Protein AF-0000000081130305 (afdb_homodimer)

Radius of gyration: 33.27 Å; Cα contacts (8 Å, |Δi|>4): 1076; chains: 2; bounding box: 65×127×106 Å

pLDDT: mean 74.19, std 27.84, range [16.09, 98.75]

Structure (mmCIF, N/CA/C/O backbone):
data_AF-0000000081130305-model_v1
#
loop_
_entity.id
_entity.type
_entity.pdbx_description
1 polymer 'Protein xylosyltransferase'
#
loop_
_atom_site.group_PDB
_atom_site.id
_atom_site.type_symbol
_atom_site.label_atom_id
_atom_site.label_alt_id
_atom_site.label_comp_id
_atom_site.label_asym_id
_atom_site.label_entity_id
_atom_site.label_seq_id
_atom_site.pdbx_PDB_ins_code
_atom_site.Cartn_x
_atom_site.Cartn_y
_atom_site.Cartn_z
_atom_site.occupancy
_atom_site.B_iso_or_equiv
_atom_site.auth_seq_id
_atom_site.auth_comp_id
_atom_site.auth_asym_id
_atom_site.auth_atom_id
_atom_site.pdbx_PDB_model_num
ATOM 1 N N . MET A 1 1 ? -4.125 13.141 -53.188 1 19.27 1 MET A N 1
ATOM 2 C CA . MET A 1 1 ? -3.512 14.453 -53 1 19.27 1 MET A CA 1
ATOM 3 C C . MET A 1 1 ? -3.893 15.031 -51.656 1 19.27 1 MET A C 1
ATOM 5 O O . MET A 1 1 ? -4.219 16.219 -51.562 1 19.27 1 MET A O 1
ATOM 9 N N . ARG A 1 2 ? -4.379 14.32 -50.5 1 22.12 2 ARG A N 1
ATOM 10 C CA . ARG A 1 2 ? -5.41 14.57 -49.5 1 22.12 2 ARG A CA 1
ATOM 11 C C . ARG A 1 2 ? -4.941 15.594 -48.469 1 22.12 2 ARG A C 1
ATOM 13 O O . ARG A 1 2 ? -3.814 15.516 -48 1 22.12 2 ARG A O 1
ATOM 20 N N . SER A 1 3 ? -5.66 16.766 -48.125 1 18.08 3 SER A N 1
ATOM 21 C CA . SER A 1 3 ? -5.469 18.094 -47.531 1 18.08 3 SER A CA 1
ATOM 22 C C . SER A 1 3 ? -5.242 18 -46.031 1 18.08 3 SER A C 1
ATOM 24 O O . SER A 1 3 ? -6.031 17.375 -45.312 1 18.08 3 SER A O 1
ATOM 26 N N . LEU A 1 4 ? -4.016 18.297 -45.312 1 19.97 4 LEU A N 1
ATOM 27 C CA . LEU A 1 4 ? -3.225 18.234 -44.094 1 19.97 4 LEU A CA 1
ATOM 28 C C . LEU A 1 4 ? -3.695 19.297 -43.094 1 19.97 4 LEU A C 1
ATOM 30 O O . LEU A 1 4 ? -3.014 20.297 -42.875 1 19.97 4 LEU A O 1
ATOM 34 N N . GLY A 1 5 ? -5.047 19.781 -42.969 1 18.42 5 GLY A N 1
ATOM 35 C CA . GLY A 1 5 ? -5.371 21.078 -42.375 1 18.42 5 GLY A CA 1
ATOM 36 C C . GLY A 1 5 ? -5.137 21.156 -40.906 1 18.42 5 GLY A C 1
ATOM 37 O O . GLY A 1 5 ? -5.66 20.328 -40.125 1 18.42 5 GLY A O 1
ATOM 38 N N . LEU A 1 6 ? -4.094 21.953 -40.281 1 17.97 6 LEU A N 1
ATOM 39 C CA . LEU A 1 6 ? -3.381 22.203 -39.031 1 17.97 6 LEU A CA 1
ATOM 40 C C . LEU A 1 6 ? -4.348 22.625 -37.906 1 17.97 6 LEU A C 1
ATOM 42 O O . LEU A 1 6 ? -4.398 22 -36.844 1 17.97 6 LEU A O 1
ATOM 46 N N . ARG A 1 7 ? -4.195 24.031 -37.219 1 16.5 7 ARG A N 1
ATOM 47 C CA . ARG A 1 7 ? -3.516 24.703 -36.125 1 16.5 7 ARG A CA 1
ATOM 48 C C . ARG A 1 7 ? -4.52 25.203 -35.062 1 16.5 7 ARG A C 1
ATOM 50 O O . ARG A 1 7 ? -4.355 24.969 -33.875 1 16.5 7 ARG A O 1
ATOM 57 N N . LEU A 1 8 ? -5.191 26.516 -35.031 1 17.03 8 LEU A N 1
ATOM 58 C CA . LEU A 1 8 ? -5.133 27.703 -34.219 1 17.03 8 LEU A CA 1
ATOM 59 C C . LEU A 1 8 ? -6.289 27.734 -33.219 1 17.03 8 LEU A C 1
ATOM 61 O O . LEU A 1 8 ? -7.434 27.969 -33.594 1 17.03 8 LEU A O 1
ATOM 65 N N . LEU A 1 9 ? -6.664 26.891 -32.312 1 17.12 9 LEU A N 1
ATOM 66 C CA . LEU A 1 9 ? -7.957 27.094 -31.688 1 17.12 9 LEU A CA 1
ATOM 67 C C . LEU A 1 9 ? -7.898 28.297 -30.734 1 17.12 9 LEU A C 1
ATOM 69 O O . LEU A 1 9 ? -6.953 28.422 -29.953 1 17.12 9 LEU A O 1
ATOM 73 N N . ALA A 1 10 ? -8.703 29.484 -30.672 1 16.31 10 ALA A N 1
ATOM 74 C CA . ALA A 1 10 ? -9.125 30.844 -30.328 1 16.31 10 ALA A CA 1
ATOM 75 C C . ALA A 1 10 ? -9.57 30.922 -28.859 1 16.31 10 ALA A C 1
ATOM 77 O O . ALA A 1 10 ? -9.984 31.969 -28.391 1 16.31 10 ALA A O 1
ATOM 78 N N . VAL A 1 11 ? -9.414 30.047 -27.797 1 17.91 11 VAL A N 1
ATOM 79 C CA . VAL A 1 11 ? -10.453 30.297 -26.797 1 17.91 11 VAL A CA 1
ATOM 80 C C . VAL A 1 11 ? -10.141 31.594 -26.031 1 17.91 11 VAL A C 1
ATOM 82 O O . VAL A 1 11 ? -9.008 31.781 -25.562 1 17.91 11 VAL A O 1
ATOM 85 N N . GLY A 1 12 ? -10.891 32.812 -25.859 1 17.31 12 GLY A N 1
ATOM 86 C CA . GLY A 1 12 ? -11.125 34.188 -25.453 1 17.31 12 GLY A CA 1
ATOM 87 C C . GLY A 1 12 ? -11.203 34.375 -23.953 1 17.31 12 GLY A C 1
ATOM 88 O O . GLY A 1 12 ? -11.961 35.219 -23.453 1 17.31 12 GLY A O 1
ATOM 89 N N . VAL A 1 13 ? -10.93 33.594 -22.906 1 18.08 13 VAL A N 1
ATOM 90 C CA . VAL A 1 13 ? -11.594 33.938 -21.656 1 18.08 13 VAL A CA 1
ATOM 91 C C . VAL A 1 13 ? -11.109 35.281 -21.172 1 18.08 13 VAL A C 1
ATOM 93 O O . VAL A 1 13 ? -9.93 35.625 -21.312 1 18.08 13 VAL A O 1
ATOM 96 N N . VAL A 1 14 ? -11.984 36.25 -20.469 1 17.25 14 VAL A N 1
ATOM 97 C CA . VAL A 1 14 ? -12.344 37.594 -20.016 1 17.25 14 VAL A CA 1
ATOM 98 C C . VAL A 1 14 ? -11.383 38.031 -18.922 1 17.25 14 VAL A C 1
ATOM 100 O O . VAL A 1 14 ? -10.969 37.25 -18.078 1 17.25 14 VAL A O 1
ATOM 103 N N . ALA A 1 15 ? -10.805 39.375 -18.906 1 17.62 15 ALA A N 1
ATOM 104 C CA . ALA A 1 15 ? -9.891 40.406 -18.438 1 17.62 15 ALA A CA 1
ATOM 105 C C . ALA A 1 15 ? -10.336 40.969 -17.094 1 17.62 15 ALA A C 1
ATOM 107 O O . ALA A 1 15 ? -11.266 41.75 -17.031 1 17.62 15 ALA A O 1
ATOM 108 N N . SER A 1 16 ? -10.898 40.25 -16 1 17.48 16 SER A N 1
ATOM 109 C CA . SER A 1 16 ? -11.461 41.062 -14.93 1 17.48 16 SER A CA 1
ATOM 110 C C . SER A 1 16 ? -10.445 42.094 -14.398 1 17.48 16 SER A C 1
ATOM 112 O O . SER A 1 16 ? -9.312 41.719 -14.078 1 17.48 16 SER A O 1
ATOM 114 N N . ILE A 1 17 ? -10.625 43.469 -14.398 1 17.98 17 ILE A N 1
ATOM 115 C CA . ILE A 1 17 ? -10.102 44.812 -14.305 1 17.98 17 ILE A CA 1
ATOM 116 C C . ILE A 1 17 ? -9.938 45.219 -12.836 1 17.98 17 ILE A C 1
ATOM 118 O O . ILE A 1 17 ? -9.914 46.406 -12.5 1 17.98 17 ILE A O 1
ATOM 122 N N . CYS A 1 18 ? -9.797 44.469 -11.719 1 18.3 18 CYS A N 1
ATOM 123 C CA . CYS A 1 18 ? -10.039 45.156 -10.453 1 18.3 18 CYS A CA 1
ATOM 124 C C . CYS A 1 18 ? -9.008 46.25 -10.219 1 18.3 18 CYS A C 1
ATOM 126 O O . CYS A 1 18 ? -7.809 45.969 -10.148 1 18.3 18 CYS A O 1
ATOM 128 N N . HIS A 1 19 ? -9.242 47.562 -10.531 1 17.08 19 HIS A N 1
ATOM 129 C CA . HIS A 1 19 ? -8.516 48.844 -10.562 1 17.08 19 HIS A CA 1
ATOM 130 C C . HIS A 1 19 ? -8.219 49.344 -9.156 1 17.08 19 HIS A C 1
ATOM 132 O O . HIS A 1 19 ? -7.676 50.438 -8.977 1 17.08 19 HIS A O 1
ATOM 138 N N . LEU A 1 20 ? -8.57 48.844 -7.969 1 18.08 20 LEU A N 1
ATOM 139 C CA . LEU A 1 20 ? -8.773 49.875 -6.949 1 18.08 20 LEU A CA 1
ATOM 140 C C . LEU A 1 20 ? -7.449 50.531 -6.59 1 18.08 20 LEU A C 1
ATOM 142 O O . LEU A 1 20 ? -6.543 49.906 -6.066 1 18.08 20 LEU A O 1
ATOM 146 N N . SER A 1 21 ? -6.934 51.625 -7.234 1 16.84 21 SER A N 1
ATOM 147 C CA . SER A 1 21 ? -5.699 52.406 -7.148 1 16.84 21 SER A CA 1
ATOM 148 C C . SER A 1 21 ? -5.652 53.219 -5.875 1 16.84 21 SER A C 1
ATOM 150 O O . SER A 1 21 ? -4.859 54.156 -5.766 1 16.84 21 SER A O 1
ATOM 152 N N . LEU A 1 22 ? -6.531 53.25 -4.859 1 18.73 22 LEU A N 1
ATOM 153 C CA . LEU A 1 22 ? -6.539 54.562 -4.215 1 18.73 22 LEU A CA 1
ATOM 154 C C . LEU A 1 22 ? -5.223 54.812 -3.482 1 18.73 22 LEU A C 1
ATOM 156 O O . LEU A 1 22 ? -4.809 54 -2.646 1 18.73 22 LEU A O 1
ATOM 160 N N . TYR A 1 23 ? -4.289 55.719 -3.92 1 16.88 23 TYR A N 1
ATOM 161 C CA . TYR A 1 23 ? -2.973 56.219 -3.557 1 16.88 23 TYR A CA 1
ATOM 162 C C . TYR A 1 23 ? -3.039 57.031 -2.266 1 16.88 23 TYR A C 1
ATOM 164 O O . TYR A 1 23 ? -3.414 58.219 -2.279 1 16.88 23 TYR A O 1
ATOM 172 N N . PHE A 1 24 ? -3.824 56.656 -1.183 1 18.73 24 PHE A N 1
ATOM 173 C CA . PHE A 1 24 ? -3.846 57.781 -0.249 1 18.73 24 PHE A CA 1
ATOM 174 C C . PHE A 1 24 ? -2.439 58.094 0.247 1 18.73 24 PHE A C 1
ATOM 176 O O . PHE A 1 24 ? -1.671 57.188 0.571 1 18.73 24 PHE A O 1
ATOM 183 N N . SER A 1 25 ? -1.879 59.281 0.039 1 17.95 25 SER A N 1
ATOM 184 C CA . SER A 1 25 ? -0.649 60.031 0.244 1 17.95 25 SER A CA 1
ATOM 185 C C . SER A 1 25 ? -0.399 60.281 1.726 1 17.95 25 SER A C 1
ATOM 187 O O . SER A 1 25 ? -0.712 61.375 2.234 1 17.95 25 SER A O 1
ATOM 189 N N . PHE A 1 26 ? -0.852 59.531 2.734 1 19.42 26 PHE A N 1
ATOM 190 C CA . PHE A 1 26 ? -0.723 60.25 3.996 1 19.42 26 PHE A CA 1
ATOM 191 C C . PHE A 1 26 ? 0.734 60.594 4.27 1 19.42 26 PHE A C 1
ATOM 193 O O . PHE A 1 26 ? 1.642 59.844 3.879 1 19.42 26 PHE A O 1
ATOM 200 N N . ALA A 1 27 ? 0.991 61.875 4.75 1 20.22 27 ALA A N 1
ATOM 201 C CA . ALA A 1 27 ? 2.045 62.812 5.078 1 20.22 27 ALA A CA 1
ATOM 202 C C . ALA A 1 27 ? 2.99 62.25 6.137 1 20.22 27 ALA A C 1
ATOM 204 O O . ALA A 1 27 ? 2.58 61.469 6.977 1 20.22 27 ALA A O 1
ATOM 205 N N . SER A 1 28 ? 4.352 62.469 6.012 1 18.7 28 SER A N 1
ATOM 206 C CA . SER A 1 28 ? 5.711 62.094 6.383 1 18.7 28 SER A CA 1
ATOM 207 C C . SER A 1 28 ? 6.027 62.5 7.82 1 18.7 28 SER A C 1
ATOM 209 O O . SER A 1 28 ? 7.168 62.375 8.266 1 18.7 28 SER A O 1
ATOM 211 N N . GLY A 1 29 ? 5.047 62.812 8.766 1 21.17 29 GLY A N 1
ATOM 212 C CA . GLY A 1 29 ? 5.703 63.594 9.805 1 21.17 29 GLY A CA 1
ATOM 213 C C . GLY A 1 29 ? 6.828 62.844 10.492 1 21.17 29 GLY A C 1
ATOM 214 O O . GLY A 1 29 ? 6.75 61.625 10.68 1 21.17 29 GLY A O 1
ATOM 215 N N . GLY A 1 30 ? 8.102 63.375 10.594 1 19.05 30 GLY A N 1
ATOM 216 C CA . GLY A 1 30 ? 9.492 63.062 10.867 1 19.05 30 GLY A CA 1
ATOM 217 C C . GLY A 1 30 ? 9.742 62.719 12.32 1 19.05 30 GLY A C 1
ATOM 218 O O . GLY A 1 30 ? 10.891 62.562 12.734 1 19.05 30 GLY A O 1
ATOM 219 N N . GLU A 1 31 ? 8.773 62.344 13.219 1 20.86 31 GLU A N 1
ATOM 220 C CA . GLU A 1 31 ? 9.328 62.562 14.547 1 20.86 31 GLU A CA 1
ATOM 221 C C . GLU A 1 31 ? 10.516 61.656 14.828 1 20.86 31 GLU A C 1
ATOM 223 O O . GLU A 1 31 ? 10.594 60.562 14.281 1 20.86 31 GLU A O 1
ATOM 228 N N . SER A 1 32 ? 11.531 62.125 15.508 1 21.48 32 SER A N 1
ATOM 229 C CA . SER A 1 32 ? 12.906 61.812 15.891 1 21.48 32 SER A CA 1
ATOM 230 C C . SER A 1 32 ? 12.977 60.656 16.859 1 21.48 32 SER A C 1
ATOM 232 O O . SER A 1 32 ? 14.062 60.281 17.328 1 21.48 32 SER A O 1
ATOM 234 N N . SER A 1 33 ? 12.023 59.625 16.812 1 19.53 33 SER A N 1
ATOM 235 C CA . SER A 1 33 ? 12.117 58.938 18.094 1 19.53 33 SER A CA 1
ATOM 236 C C . SER A 1 33 ? 13.469 58.25 18.25 1 19.53 33 SER A C 1
ATOM 238 O O . SER A 1 33 ? 14.125 57.938 17.266 1 19.53 33 SER A O 1
ATOM 240 N N . SER A 1 34 ? 14.008 58.344 19.484 1 22.91 34 SER A N 1
ATOM 241 C CA . SER A 1 34 ? 15.211 57.875 20.188 1 22.91 34 SER A CA 1
ATOM 242 C C . SER A 1 34 ? 15.32 56.375 20.141 1 22.91 34 SER A C 1
ATOM 244 O O . SER A 1 34 ? 14.352 55.656 20.391 1 22.91 34 SER A O 1
ATOM 246 N N . ASN A 1 35 ? 16.203 55.812 19.297 1 20.06 35 ASN A N 1
ATOM 247 C CA . ASN A 1 35 ? 16.562 54.469 18.891 1 20.06 35 ASN A CA 1
ATOM 248 C C . ASN A 1 35 ? 17.031 53.625 20.078 1 20.06 35 ASN A C 1
ATOM 250 O O . ASN A 1 35 ? 18.156 53.812 20.578 1 20.06 35 ASN A O 1
ATOM 254 N N . SER A 1 36 ? 16.219 53.469 21.188 1 22.03 36 SER A N 1
ATOM 255 C CA . SER A 1 36 ? 16.781 52.625 22.234 1 22.03 36 SER A CA 1
ATOM 256 C C . SER A 1 36 ? 17.109 51.25 21.703 1 22.03 36 SER A C 1
ATOM 258 O O . SER A 1 36 ? 16.344 50.688 20.938 1 22.03 36 SER A O 1
ATOM 260 N N . SER A 1 37 ? 18.359 50.844 21.703 1 24.39 37 SER A N 1
ATOM 261 C CA . SER A 1 37 ? 19.062 49.625 21.281 1 24.39 37 SER A CA 1
ATOM 262 C C . SER A 1 37 ? 18.516 48.406 21.984 1 24.39 37 SER A C 1
ATOM 264 O O . SER A 1 37 ? 19.188 47.812 22.828 1 24.39 37 SER A O 1
ATOM 266 N N . ASN A 1 38 ? 17.172 48.281 22.188 1 23.5 38 ASN A N 1
ATOM 267 C CA . ASN A 1 38 ? 16.797 47.094 22.922 1 23.5 38 ASN A CA 1
ATOM 268 C C . ASN A 1 38 ? 17.203 45.844 22.156 1 23.5 38 ASN A C 1
ATOM 270 O O . ASN A 1 38 ? 16.766 45.625 21.016 1 23.5 38 ASN A O 1
ATOM 274 N N . SER A 1 39 ? 18.391 45.25 22.422 1 27.36 39 SER A N 1
ATOM 275 C CA . SER A 1 39 ? 18.891 43.938 21.984 1 27.36 39 SER A CA 1
ATOM 276 C C . SER A 1 39 ? 17.812 42.844 22.125 1 27.36 39 SER A C 1
ATOM 278 O O . SER A 1 39 ? 17.344 42.594 23.219 1 27.36 39 SER A O 1
ATOM 280 N N . ASN A 1 40 ? 16.906 42.875 21.234 1 26 40 ASN A N 1
ATOM 281 C CA . ASN A 1 40 ? 15.844 41.875 21.312 1 26 40 ASN A CA 1
ATOM 282 C C . ASN A 1 40 ? 16.406 40.438 21.328 1 26 40 ASN A C 1
ATOM 284 O O . ASN A 1 40 ? 16.984 40 20.328 1 26 40 ASN A O 1
ATOM 288 N N . PRO A 1 41 ? 16.797 39.812 22.391 1 30.53 41 PRO A N 1
ATOM 289 C CA . PRO A 1 41 ? 17.406 38.5 22.625 1 30.53 41 PRO A CA 1
ATOM 290 C C . PRO A 1 41 ? 16.75 37.406 21.812 1 30.53 41 PRO A C 1
ATOM 292 O O . PRO A 1 41 ? 17.219 36.25 21.812 1 30.53 41 PRO A O 1
ATOM 295 N N . GLY A 1 42 ? 15.602 37.625 21.344 1 30.25 42 GLY A N 1
ATOM 296 C CA . GLY A 1 42 ? 14.922 36.438 20.812 1 30.25 42 GLY A CA 1
ATOM 297 C C . GLY A 1 42 ? 15.305 36.125 19.375 1 30.25 42 GLY A C 1
ATOM 298 O O . GLY A 1 42 ? 14.578 35.438 18.672 1 30.25 42 GLY A O 1
ATOM 299 N N . ALA A 1 43 ? 16.203 36.75 18.781 1 32.44 43 ALA A N 1
ATOM 300 C CA . ALA A 1 43 ? 16.5 36.5 17.391 1 32.44 43 ALA A CA 1
ATOM 301 C C . ALA A 1 43 ? 17.172 35.125 17.219 1 32.44 43 ALA A C 1
ATOM 303 O O . ALA A 1 43 ? 18.188 34.844 17.859 1 32.44 43 ALA A O 1
ATOM 304 N N . VAL A 1 44 ? 16.453 34.125 16.781 1 33.16 44 VAL A N 1
ATOM 305 C CA . VAL A 1 44 ? 17 32.781 16.562 1 33.16 44 VAL A CA 1
ATOM 306 C C . VAL A 1 44 ? 17.906 32.812 15.328 1 33.16 44 VAL A C 1
ATOM 308 O O . VAL A 1 44 ? 17.516 33.312 14.273 1 33.16 44 VAL A O 1
ATOM 311 N N . GLU A 1 45 ? 19.156 32.719 15.461 1 33.06 45 GLU A N 1
ATOM 312 C CA . GLU A 1 45 ? 20.094 32.531 14.352 1 33.06 45 GLU A CA 1
ATOM 313 C C . GLU A 1 45 ? 19.766 31.281 13.562 1 33.06 45 GLU A C 1
ATOM 315 O O . GLU A 1 45 ? 19.562 30.219 14.141 1 33.06 45 GLU A O 1
ATOM 320 N N . VAL A 1 46 ? 19.266 31.484 12.352 1 33.88 46 VAL A N 1
ATOM 321 C CA . VAL A 1 46 ? 18.984 30.328 11.492 1 33.88 46 VAL A CA 1
ATOM 322 C C . VAL A 1 46 ? 20.266 29.516 11.297 1 33.88 46 VAL A C 1
ATOM 324 O O . VAL A 1 46 ? 21.234 30.016 10.719 1 33.88 46 VAL A O 1
ATOM 327 N N . LYS A 1 47 ? 20.562 28.672 12.172 1 33.78 47 LYS A N 1
ATOM 328 C CA . LYS A 1 47 ? 21.672 27.75 11.93 1 33.78 47 LYS A CA 1
ATOM 329 C C . LYS A 1 47 ? 21.375 26.859 10.734 1 33.78 47 LYS A C 1
ATOM 331 O O . LYS A 1 47 ? 20.234 26.516 10.461 1 33.78 47 LYS A O 1
ATOM 336 N N . GLY A 1 48 ? 22.25 26.75 9.688 1 30.92 48 GLY A N 1
ATOM 337 C CA . GLY A 1 48 ? 22.266 25.969 8.461 1 30.92 48 GLY A CA 1
ATOM 338 C C . GLY A 1 48 ? 21.609 24.609 8.617 1 30.92 48 GLY A C 1
ATOM 339 O O . GLY A 1 48 ? 21.078 24.297 9.68 1 30.92 48 GLY A O 1
ATOM 340 N N . LYS A 1 49 ? 22.078 23.766 7.613 1 38.59 49 LYS A N 1
ATOM 341 C CA . LYS A 1 49 ? 21.672 22.391 7.355 1 38.59 49 LYS A CA 1
ATOM 342 C C . LYS A 1 49 ? 21.766 21.547 8.625 1 38.59 49 LYS A C 1
ATOM 344 O O . LYS A 1 49 ? 22.703 21.688 9.414 1 38.59 49 LYS A O 1
ATOM 349 N N . ASP A 1 50 ? 20.75 21.25 9.211 1 39.75 50 ASP A N 1
ATOM 350 C CA . ASP A 1 50 ? 20.922 20.25 10.273 1 39.75 50 ASP A CA 1
ATOM 351 C C . ASP A 1 50 ? 22.078 19.312 9.953 1 39.75 50 ASP A C 1
ATOM 353 O O . ASP A 1 50 ? 22 18.516 9.008 1 39.75 50 ASP A O 1
ATOM 357 N N . PRO A 1 51 ? 23.219 19.562 10.234 1 40.66 51 PRO A N 1
ATOM 358 C CA . PRO A 1 51 ? 24.406 18.766 9.977 1 40.66 51 PRO A CA 1
ATOM 359 C C . PRO A 1 51 ? 24.188 17.266 10.234 1 40.66 51 PRO A C 1
ATOM 361 O O . PRO A 1 51 ? 24.969 16.438 9.797 1 40.66 51 PRO A O 1
ATOM 364 N N . ASN A 1 52 ? 23.516 16.922 11.273 1 45.75 52 ASN A N 1
ATOM 365 C CA . ASN A 1 52 ? 23.75 15.586 11.789 1 45.75 52 ASN A CA 1
ATOM 366 C C . ASN A 1 52 ? 23.031 14.531 10.945 1 45.75 52 ASN A C 1
ATOM 368 O O . ASN A 1 52 ? 23.125 13.336 11.234 1 45.75 52 ASN A O 1
ATOM 372 N N . GLY A 1 53 ? 22.547 14.602 9.797 1 60.62 53 GLY A N 1
ATOM 373 C CA . GLY A 1 53 ? 22.141 13.492 8.945 1 60.62 53 GLY A CA 1
ATOM 374 C C . GLY A 1 53 ? 20.891 12.797 9.422 1 60.62 53 GLY A C 1
ATOM 375 O O . GLY A 1 53 ? 20.438 11.828 8.805 1 60.62 53 GLY A O 1
ATOM 376 N N . ILE A 1 54 ? 20.281 13.219 10.602 1 70.69 54 ILE A N 1
ATOM 377 C CA . ILE A 1 54 ? 19.172 12.461 11.164 1 70.69 54 ILE A CA 1
ATOM 378 C C . ILE A 1 54 ? 17.859 12.953 10.578 1 70.69 54 ILE A C 1
ATOM 380 O O . ILE A 1 54 ? 17.578 14.156 10.586 1 70.69 54 ILE A O 1
ATOM 384 N N . ILE A 1 55 ? 17.078 12.18 9.977 1 85.88 55 ILE A N 1
ATOM 385 C CA . ILE A 1 55 ? 15.727 12.461 9.469 1 85.88 55 ILE A CA 1
ATOM 386 C C . ILE A 1 55 ? 14.734 12.461 10.633 1 85.88 55 ILE A C 1
ATOM 388 O O . ILE A 1 55 ? 14.414 11.414 11.188 1 85.88 55 ILE A O 1
ATOM 392 N N . ASP A 1 56 ? 14.32 13.695 11 1 95.75 56 ASP A N 1
ATOM 393 C CA . ASP A 1 56 ? 13.453 13.797 12.172 1 95.75 56 ASP A CA 1
ATOM 394 C C . ASP A 1 56 ? 12.07 14.32 11.789 1 95.75 56 ASP A C 1
ATOM 396 O O . ASP A 1 56 ? 11.281 14.688 12.664 1 95.75 56 ASP A O 1
ATOM 400 N N . THR A 1 57 ? 11.883 14.461 10.523 1 98.12 57 THR A N 1
ATOM 401 C CA . THR A 1 57 ? 10.617 14.977 10.016 1 98.12 57 THR A CA 1
ATOM 402 C C . THR A 1 57 ? 9.977 13.984 9.055 1 98.12 57 THR A C 1
ATOM 404 O O . THR A 1 57 ? 10.664 13.352 8.25 1 98.12 57 THR A O 1
ATOM 407 N N . ALA A 1 58 ? 8.641 13.82 9.188 1 98.62 58 ALA A N 1
ATOM 408 C CA . ALA A 1 58 ? 7.844 13.031 8.258 1 98.62 58 ALA A CA 1
ATOM 409 C C . ALA A 1 58 ? 6.707 13.859 7.664 1 98.62 58 ALA A C 1
ATOM 411 O O . ALA A 1 58 ? 6.387 14.938 8.172 1 98.62 58 ALA A O 1
ATOM 412 N N . ILE A 1 59 ? 6.156 13.375 6.566 1 98.75 59 ILE A N 1
ATOM 413 C CA . ILE A 1 59 ? 5.047 14.055 5.906 1 98.75 59 ILE A CA 1
ATOM 414 C C . ILE A 1 59 ? 3.893 13.078 5.699 1 98.75 59 ILE A C 1
ATOM 416 O O . ILE A 1 59 ? 4.102 11.945 5.246 1 98.75 59 ILE A O 1
ATOM 420 N N . ILE A 1 60 ? 2.715 13.5 6.059 1 98 60 ILE A N 1
ATOM 421 C CA . ILE A 1 60 ? 1.498 12.781 5.699 1 98 60 ILE A CA 1
ATOM 422 C C . ILE A 1 60 ? 0.685 13.602 4.703 1 98 60 ILE A C 1
ATOM 424 O O . ILE A 1 60 ? 0.43 14.789 4.926 1 98 60 ILE A O 1
ATOM 428 N N . ILE A 1 61 ? 0.327 12.977 3.641 1 97.94 61 ILE A N 1
ATOM 429 C CA . ILE A 1 61 ? -0.642 13.523 2.697 1 97.94 61 ILE A CA 1
ATOM 430 C C . ILE A 1 61 ? -1.934 12.719 2.758 1 97.94 61 ILE A C 1
ATOM 432 O O . ILE A 1 61 ? -1.947 11.531 2.416 1 97.94 61 ILE A O 1
ATOM 436 N N . THR A 1 62 ? -2.969 13.336 3.188 1 94.75 62 THR A N 1
ATOM 437 C CA . THR A 1 62 ? -4.242 12.633 3.283 1 94.75 62 THR A CA 1
ATOM 438 C C . THR A 1 62 ? -5.02 12.742 1.976 1 94.75 62 THR A C 1
ATOM 440 O O . THR A 1 62 ? -5.02 13.789 1.33 1 94.75 62 THR A O 1
ATOM 443 N N . SER A 1 63 ? -5.609 11.625 1.633 1 92.88 63 SER A N 1
ATOM 444 C CA . SER A 1 63 ? -6.426 11.609 0.424 1 92.88 63 SER A CA 1
ATOM 445 C C . SER A 1 63 ? -7.656 10.719 0.601 1 92.88 63 SER A C 1
ATOM 447 O O . SER A 1 63 ? -7.66 9.82 1.439 1 92.88 63 SER A O 1
ATOM 449 N N . SER A 1 64 ? -8.68 11.062 -0.086 1 90 64 SER A N 1
ATOM 450 C CA . SER A 1 64 ? -9.93 10.312 -0.184 1 90 64 SER A CA 1
ATOM 451 C C . SER A 1 64 ? -10.516 10.398 -1.588 1 90 64 SER A C 1
ATOM 453 O O . SER A 1 64 ? -9.945 11.047 -2.467 1 90 64 SER A O 1
ATOM 455 N N . TRP A 1 65 ? -11.625 9.711 -1.745 1 91.56 65 TRP A N 1
ATOM 456 C CA . TRP A 1 65 ? -12.211 9.703 -3.082 1 91.56 65 TRP A CA 1
ATOM 457 C C . TRP A 1 65 ? -12.688 11.094 -3.477 1 91.56 65 TRP A C 1
ATOM 459 O O . TRP A 1 65 ? -13.344 11.781 -2.689 1 91.56 65 TRP A O 1
ATOM 469 N N . ILE A 1 66 ? -12.312 11.461 -4.645 1 90.94 66 ILE A N 1
ATOM 470 C CA . ILE A 1 66 ? -12.812 12.688 -5.242 1 90.94 66 ILE A CA 1
ATOM 471 C C . ILE A 1 66 ? -13.211 12.43 -6.695 1 90.94 66 ILE A C 1
ATOM 473 O O . ILE A 1 66 ? -12.742 11.469 -7.312 1 90.94 66 ILE A O 1
ATOM 477 N N . PRO A 1 67 ? -13.977 13.234 -7.285 1 88.69 67 PRO A N 1
ATOM 478 C CA . PRO A 1 67 ? -14.508 12.984 -8.625 1 88.69 67 PRO A CA 1
ATOM 479 C C . PRO A 1 67 ? -13.422 12.938 -9.695 1 88.69 67 PRO A C 1
ATOM 481 O O . PRO A 1 67 ? -13.594 12.289 -10.727 1 88.69 67 PRO A O 1
ATOM 484 N N . SER A 1 68 ? -12.344 13.586 -9.43 1 91.19 68 SER A N 1
ATOM 485 C CA . SER A 1 68 ? -11.297 13.641 -10.438 1 91.19 68 SER A CA 1
ATOM 486 C C . SER A 1 68 ? -10.523 12.328 -10.5 1 91.19 68 SER A C 1
ATOM 488 O O . SER A 1 68 ? -9.672 12.141 -11.375 1 91.19 68 SER A O 1
ATOM 490 N N . HIS A 1 69 ? -10.805 11.5 -9.625 1 92.38 69 HIS A N 1
ATOM 491 C CA . HIS A 1 69 ? -10.18 10.188 -9.727 1 92.38 69 HIS A CA 1
ATOM 492 C C . HIS A 1 69 ? -10.57 9.492 -11.023 1 92.38 69 HIS A C 1
ATOM 494 O O . HIS A 1 69 ? -11.711 9.609 -11.477 1 92.38 69 HIS A O 1
ATOM 500 N N . PRO A 1 70 ? -9.578 8.906 -11.695 1 95 70 PRO A N 1
ATOM 501 C CA . PRO A 1 70 ? -8.367 8.297 -11.133 1 95 70 PRO A CA 1
ATOM 502 C C . PRO A 1 70 ? -7.129 9.172 -11.312 1 95 70 PRO A C 1
ATOM 504 O O . PRO A 1 70 ? -6.004 8.703 -11.109 1 95 70 PRO A O 1
ATOM 507 N N . SER A 1 71 ? -7.27 10.367 -11.688 1 95.06 71 SER A N 1
ATOM 508 C CA . SER A 1 71 ? -6.121 11.242 -11.883 1 95.06 71 SER A CA 1
ATOM 509 C C . SER A 1 71 ? -5.305 11.383 -10.594 1 95.06 71 SER A C 1
ATOM 511 O O . SER A 1 71 ? -5.871 11.484 -9.508 1 95.06 71 SER A O 1
ATOM 513 N N . THR A 1 72 ? -3.979 11.391 -10.766 1 96.12 72 THR A N 1
ATOM 514 C CA . THR A 1 72 ? -3.088 11.555 -9.617 1 96.12 72 THR A CA 1
ATOM 515 C C . THR A 1 72 ? -2.498 12.961 -9.594 1 96.12 72 THR A C 1
ATOM 517 O O . THR A 1 72 ? -1.614 13.25 -8.789 1 96.12 72 THR A O 1
ATOM 520 N N . LEU A 1 73 ? -2.969 13.789 -10.391 1 94.81 73 LEU A N 1
ATOM 521 C CA . LEU A 1 73 ? -2.361 15.094 -10.617 1 94.81 73 LEU A CA 1
ATOM 522 C C . LEU A 1 73 ? -2.307 15.898 -9.32 1 94.81 73 LEU A C 1
ATOM 524 O O . LEU A 1 73 ? -1.307 16.562 -9.039 1 94.81 73 LEU A O 1
ATOM 528 N N . MET A 1 74 ? -3.346 15.875 -8.578 1 95.44 74 MET A N 1
ATOM 529 C CA . MET A 1 74 ? -3.395 16.656 -7.348 1 95.44 74 MET A CA 1
ATOM 530 C C . MET A 1 74 ? -2.301 16.219 -6.379 1 95.44 74 MET A C 1
ATOM 532 O O . MET A 1 74 ? -1.546 17.047 -5.871 1 95.44 74 MET A O 1
ATOM 536 N N . VAL A 1 75 ? -2.197 14.914 -6.18 1 96.62 75 VAL A N 1
ATOM 537 C CA . VAL A 1 75 ? -1.187 14.375 -5.273 1 96.62 75 VAL A CA 1
ATOM 538 C C . VAL A 1 75 ? 0.208 14.695 -5.809 1 96.62 75 VAL A C 1
ATOM 540 O O . VAL A 1 75 ? 1.099 15.086 -5.051 1 96.62 75 VAL A O 1
ATOM 543 N N . GLU A 1 76 ? 0.404 14.594 -7.043 1 96.88 76 GLU A N 1
ATOM 544 C CA . GLU A 1 76 ? 1.692 14.875 -7.668 1 96.88 76 GLU A CA 1
ATOM 545 C C . GLU A 1 76 ? 2.092 16.328 -7.465 1 96.88 76 GLU A C 1
ATOM 547 O O . GLU A 1 76 ? 3.258 16.625 -7.191 1 96.88 76 GLU A O 1
ATOM 552 N N . MET A 1 77 ? 1.094 17.172 -7.594 1 96.69 77 MET A N 1
ATOM 553 C CA . MET A 1 77 ? 1.357 18.594 -7.402 1 96.69 77 MET A CA 1
ATOM 554 C C . MET A 1 77 ? 1.767 18.875 -5.965 1 96.69 77 MET A C 1
ATOM 556 O O . MET A 1 77 ? 2.67 19.688 -5.719 1 96.69 77 MET A O 1
ATOM 560 N N . VAL A 1 78 ? 1.113 18.266 -5.094 1 97.56 78 VAL A N 1
ATOM 561 C CA . VAL A 1 78 ? 1.445 18.453 -3.686 1 97.56 78 VAL A CA 1
ATOM 562 C C . VAL A 1 78 ? 2.859 17.938 -3.414 1 97.56 78 VAL A C 1
ATOM 564 O O . VAL A 1 78 ? 3.674 18.641 -2.812 1 97.56 78 VAL A O 1
ATOM 567 N N . VAL A 1 79 ? 3.211 16.766 -3.877 1 97.62 79 VAL A N 1
ATOM 568 C CA . VAL A 1 79 ? 4.531 16.188 -3.674 1 97.62 79 VAL A CA 1
ATOM 569 C C . VAL A 1 79 ? 5.598 17.078 -4.305 1 97.62 79 VAL A C 1
ATOM 571 O O . VAL A 1 79 ? 6.625 17.359 -3.686 1 97.62 79 VAL A O 1
ATOM 574 N N . HIS A 1 80 ? 5.293 17.547 -5.438 1 96.94 80 HIS A N 1
ATOM 575 C CA . HIS A 1 80 ? 6.223 18.438 -6.129 1 96.94 80 HIS A CA 1
ATOM 576 C C . HIS A 1 80 ? 6.422 19.734 -5.363 1 96.94 80 HIS A C 1
ATOM 578 O O . HIS A 1 80 ? 7.547 20.234 -5.246 1 96.94 80 HIS A O 1
ATOM 584 N N . SER A 1 81 ? 5.379 20.234 -4.855 1 97.56 81 SER A N 1
ATOM 585 C CA . SER A 1 81 ? 5.461 21.5 -4.129 1 97.56 81 SER A CA 1
ATOM 586 C C . SER A 1 81 ? 6.297 21.359 -2.863 1 97.56 81 SER A C 1
ATOM 588 O O . SER A 1 81 ? 6.957 22.312 -2.438 1 97.56 81 SER A O 1
ATOM 590 N N . ILE A 1 82 ? 6.273 20.203 -2.221 1 97.75 82 ILE A N 1
ATOM 591 C CA . ILE A 1 82 ? 7.094 19.922 -1.045 1 97.75 82 ILE A CA 1
ATOM 592 C C . ILE A 1 82 ? 8.57 20.109 -1.393 1 97.75 82 ILE A C 1
ATOM 594 O O . ILE A 1 82 ? 9.297 20.828 -0.701 1 97.75 82 ILE A O 1
ATOM 598 N N . ASP A 1 83 ? 8.977 19.531 -2.469 1 95.44 83 ASP A N 1
ATOM 599 C CA . ASP A 1 83 ? 10.375 19.547 -2.877 1 95.44 83 ASP A CA 1
ATOM 600 C C . ASP A 1 83 ? 10.812 20.938 -3.305 1 95.44 83 ASP A C 1
ATOM 602 O O . ASP A 1 83 ? 11.953 21.328 -3.066 1 95.44 83 ASP A O 1
ATOM 606 N N . LEU A 1 84 ? 9.922 21.656 -3.783 1 96.25 84 LEU A N 1
ATOM 607 C CA . LEU A 1 84 ? 10.266 22.953 -4.348 1 96.25 84 LEU A CA 1
ATOM 608 C C . LEU A 1 84 ? 10.18 24.047 -3.287 1 96.25 84 LEU A C 1
ATOM 610 O O . LEU A 1 84 ? 10.984 24.984 -3.281 1 96.25 84 LEU A O 1
ATOM 614 N N . MET A 1 85 ? 9.164 23.906 -2.451 1 97.06 85 MET A N 1
ATOM 615 C CA . MET A 1 85 ? 8.812 25.094 -1.669 1 97.06 85 MET A CA 1
ATOM 616 C C . MET A 1 85 ? 9.297 24.953 -0.23 1 97.06 85 MET A C 1
ATOM 618 O O . MET A 1 85 ? 9.469 25.953 0.466 1 97.06 85 MET A O 1
ATOM 622 N N . ILE A 1 86 ? 9.438 23.734 0.271 1 96.81 86 ILE A N 1
ATOM 623 C CA . ILE A 1 86 ? 9.961 23.578 1.623 1 96.81 86 ILE A CA 1
ATOM 624 C C . ILE A 1 86 ? 11.484 23.469 1.576 1 96.81 86 ILE A C 1
ATOM 626 O O . ILE A 1 86 ? 12.031 22.391 1.379 1 96.81 86 ILE A O 1
ATOM 630 N N . THR A 1 87 ? 12.086 24.594 1.906 1 93.94 87 THR A N 1
ATOM 631 C CA . THR A 1 87 ? 13.539 24.672 1.768 1 93.94 87 THR A CA 1
ATOM 632 C C . THR A 1 87 ? 14.234 24.031 2.963 1 93.94 87 THR A C 1
ATOM 634 O O . THR A 1 87 ? 13.727 24.078 4.086 1 93.94 87 THR A O 1
ATOM 637 N N . SER A 1 88 ? 15.312 23.344 2.76 1 91.25 88 SER A N 1
ATOM 638 C CA . SER A 1 88 ? 16.219 22.766 3.752 1 91.25 88 SER A CA 1
ATOM 639 C C . SER A 1 88 ? 15.625 21.484 4.355 1 91.25 88 SER A C 1
ATOM 641 O O . SER A 1 88 ? 16.109 21 5.375 1 91.25 88 SER A O 1
ATOM 643 N N . LEU A 1 89 ? 14.492 21.062 3.846 1 94.62 89 LEU A N 1
ATOM 644 C CA . LEU A 1 89 ? 13.984 19.75 4.227 1 94.62 89 LEU A CA 1
ATOM 645 C C . LEU A 1 89 ? 14.906 18.641 3.723 1 94.62 89 LEU A C 1
ATOM 647 O O . LEU A 1 89 ? 15.375 18.688 2.582 1 94.62 89 LEU A O 1
ATOM 651 N N . HIS A 1 90 ? 15.203 17.75 4.617 1 93.69 90 HIS A N 1
ATOM 652 C CA . HIS A 1 90 ? 16.062 16.641 4.195 1 93.69 90 HIS A CA 1
ATOM 653 C C . HIS A 1 90 ? 15.492 15.93 2.977 1 93.69 90 HIS A C 1
ATOM 655 O O . HIS A 1 90 ? 14.297 15.625 2.936 1 93.69 90 HIS A O 1
ATOM 661 N N . PRO A 1 91 ? 16.25 15.602 1.993 1 91.88 91 PRO A N 1
ATOM 662 C CA . PRO A 1 91 ? 15.75 15.016 0.746 1 91.88 91 PRO A CA 1
ATOM 663 C C . PRO A 1 91 ? 15.188 13.609 0.938 1 91.88 91 PRO A C 1
ATOM 665 O O . PRO A 1 91 ? 14.398 13.141 0.114 1 91.88 91 PRO A O 1
ATOM 668 N N . SER A 1 92 ? 15.516 12.961 1.983 1 93.31 92 SER A N 1
ATOM 669 C CA . SER A 1 92 ? 15.047 11.602 2.223 1 93.31 92 SER A CA 1
ATOM 670 C C . SER A 1 92 ? 13.883 11.586 3.203 1 93.31 92 SER A C 1
ATOM 672 O O . SER A 1 92 ? 13.516 10.523 3.723 1 93.31 92 SER A O 1
ATOM 674 N N . THR A 1 93 ? 13.32 12.773 3.436 1 97.12 93 THR A N 1
ATOM 675 C CA . THR A 1 93 ? 12.164 12.836 4.324 1 97.12 93 THR A CA 1
ATOM 676 C C . THR A 1 93 ? 11.047 11.922 3.822 1 97.12 93 THR A C 1
ATOM 678 O O . THR A 1 93 ? 10.602 12.047 2.678 1 97.12 93 THR A O 1
ATOM 681 N N . PRO A 1 94 ? 10.586 11.023 4.719 1 97.88 94 PRO A N 1
ATOM 682 C CA . PRO A 1 94 ? 9.547 10.102 4.262 1 97.88 94 PRO A CA 1
ATOM 683 C C . PRO A 1 94 ? 8.195 10.781 4.074 1 97.88 94 PRO A C 1
ATOM 685 O O . PRO A 1 94 ? 7.82 11.648 4.871 1 97.88 94 PRO A O 1
ATOM 688 N N . ILE A 1 95 ? 7.523 10.375 2.994 1 98.62 95 ILE A N 1
ATOM 689 C CA . ILE A 1 95 ? 6.191 10.867 2.658 1 98.62 95 ILE A CA 1
ATOM 690 C C . ILE A 1 95 ? 5.195 9.703 2.691 1 98.62 95 ILE A C 1
ATOM 692 O O . ILE A 1 95 ? 5.406 8.68 2.041 1 98.62 95 ILE A O 1
ATOM 696 N N . PHE A 1 96 ? 4.168 9.883 3.447 1 98.62 96 PHE A N 1
ATOM 697 C CA . PHE A 1 96 ? 3.107 8.883 3.543 1 98.62 96 PHE A CA 1
ATOM 698 C C . PHE A 1 96 ? 1.821 9.398 2.904 1 98.62 96 PHE A C 1
ATOM 700 O O . PHE A 1 96 ? 1.241 10.383 3.371 1 98.62 96 PHE A O 1
ATOM 707 N N . ILE A 1 97 ? 1.385 8.742 1.841 1 98.31 97 ILE A N 1
ATOM 708 C CA . ILE A 1 97 ? 0.123 9.078 1.192 1 98.31 97 ILE A CA 1
ATOM 709 C C . ILE A 1 97 ? -0.975 8.133 1.674 1 98.31 97 ILE A C 1
ATOM 711 O O . ILE A 1 97 ? -0.981 6.949 1.323 1 98.31 97 ILE A O 1
ATOM 715 N N . THR A 1 98 ? -1.853 8.648 2.477 1 96.75 98 THR A N 1
ATOM 716 C CA . THR A 1 98 ? -2.961 7.828 2.953 1 96.75 98 THR A CA 1
ATOM 717 C C . THR A 1 98 ? -4.164 7.949 2.021 1 96.75 98 THR A C 1
ATOM 719 O O . THR A 1 98 ? -4.453 9.039 1.51 1 96.75 98 THR A O 1
ATOM 722 N N . ILE A 1 99 ? -4.758 6.836 1.76 1 96.19 99 ILE A N 1
ATOM 723 C CA . ILE A 1 99 ? -5.988 6.816 0.974 1 96.19 99 ILE A CA 1
ATOM 724 C C . ILE A 1 99 ? -7.109 6.168 1.785 1 96.19 99 ILE A C 1
ATOM 726 O O . ILE A 1 99 ? -7.082 4.965 2.041 1 96.19 99 ILE A O 1
ATOM 730 N N . ASP A 1 100 ? -8.055 6.973 2.09 1 90.81 100 ASP A N 1
ATOM 731 C CA . ASP A 1 100 ? -9.188 6.496 2.877 1 90.81 100 ASP A CA 1
ATOM 732 C C . ASP A 1 100 ? -10.312 5.988 1.973 1 90.81 100 ASP A C 1
ATOM 734 O O . ASP A 1 100 ? -10.523 6.516 0.878 1 90.81 100 ASP A O 1
ATOM 738 N N . GLN A 1 101 ? -10.992 5 2.523 1 87.12 101 GLN A N 1
ATOM 739 C CA . GLN A 1 101 ? -12.211 4.566 1.852 1 87.12 101 GLN A CA 1
ATOM 740 C C . GLN A 1 101 ? -13.344 5.578 2.053 1 87.12 101 GLN A C 1
ATOM 742 O O . GLN A 1 101 ? -13.273 6.418 2.951 1 87.12 101 GLN A O 1
ATOM 747 N N . PHE A 1 102 ? -14.289 5.465 1.168 1 83.38 102 PHE A N 1
ATOM 748 C CA . PHE A 1 102 ? -15.453 6.328 1.3 1 83.38 102 PHE A CA 1
ATOM 749 C C . PHE A 1 102 ? -16.594 5.602 2.014 1 83.38 102 PHE A C 1
ATOM 751 O O . PHE A 1 102 ? -16.562 4.375 2.146 1 83.38 102 PHE A O 1
ATOM 758 N N . ARG A 1 103 ? -17.438 6.453 2.451 1 76.12 103 ARG A N 1
ATOM 759 C CA . ARG A 1 103 ? -18.609 5.875 3.09 1 76.12 103 ARG A CA 1
ATOM 760 C C . ARG A 1 103 ? -19.453 5.102 2.084 1 76.12 103 ARG A C 1
ATOM 762 O O . ARG A 1 103 ? -19.672 5.562 0.963 1 76.12 103 ARG A O 1
ATOM 769 N N . LEU A 1 104 ? -19.828 3.939 2.564 1 76.5 104 LEU A N 1
ATOM 770 C CA . LEU A 1 104 ? -20.656 3.109 1.689 1 76.5 104 LEU A CA 1
ATOM 771 C C . LEU A 1 104 ? -22.109 3.58 1.694 1 76.5 104 LEU A C 1
ATOM 773 O O . LEU A 1 104 ? -22.953 2.957 2.326 1 76.5 104 LEU A O 1
ATOM 777 N N . ASP A 1 105 ? -22.328 4.68 1.165 1 75.06 105 ASP A N 1
ATOM 778 C CA . ASP A 1 105 ? -23.688 5.219 1.055 1 75.06 105 ASP A CA 1
ATOM 779 C C . ASP A 1 105 ? -24.109 5.348 -0.408 1 75.06 105 ASP A C 1
ATOM 781 O O . ASP A 1 105 ? -23.266 5.555 -1.285 1 75.06 105 ASP A O 1
ATOM 785 N N . GLY A 1 106 ? -25.375 5.148 -0.635 1 73.69 106 GLY A N 1
ATOM 786 C CA . GLY A 1 106 ? -25.891 5.289 -1.986 1 73.69 106 GLY A CA 1
ATOM 787 C C . GLY A 1 106 ? -26.188 3.961 -2.656 1 73.69 106 GLY A C 1
ATOM 788 O O . GLY A 1 106 ? -26.266 2.93 -1.987 1 73.69 106 GLY A O 1
ATOM 789 N N . ASP A 1 107 ? -26.438 4.133 -3.945 1 82.12 107 ASP A N 1
ATOM 790 C CA . ASP A 1 107 ? -26.766 2.924 -4.695 1 82.12 107 ASP A CA 1
ATOM 791 C C . ASP A 1 107 ? -25.516 2.109 -4.996 1 82.12 107 ASP A C 1
ATOM 793 O O . ASP A 1 107 ? -24.406 2.646 -5.008 1 82.12 107 ASP A O 1
ATOM 797 N N . ILE A 1 108 ? -25.719 0.882 -5.156 1 78.12 108 ILE A N 1
ATOM 798 C CA . ILE A 1 108 ? -24.656 -0.098 -5.336 1 78.12 108 ILE A CA 1
ATOM 799 C C . ILE A 1 108 ? -23.828 0.26 -6.57 1 78.12 108 ILE A C 1
ATOM 801 O O . ILE A 1 108 ? -22.609 0.087 -6.578 1 78.12 108 ILE A O 1
ATOM 805 N N . GLU A 1 109 ? -24.5 0.752 -7.496 1 83.56 109 GLU A N 1
ATOM 806 C CA . GLU A 1 109 ? -23.812 1.115 -8.727 1 83.56 109 GLU A CA 1
ATOM 807 C C . GLU A 1 109 ? -22.859 2.285 -8.492 1 83.56 109 GLU A C 1
ATOM 809 O O . GLU A 1 109 ? -21.734 2.281 -8.992 1 83.56 109 GLU A O 1
ATOM 814 N N . GLN A 1 110 ? -23.328 3.215 -7.781 1 85.5 110 GLN A N 1
ATOM 815 C CA . GLN A 1 110 ? -22.484 4.367 -7.469 1 85.5 110 GLN A CA 1
ATOM 816 C C . GLN A 1 110 ? -21.297 3.969 -6.605 1 85.5 110 GLN A C 1
ATOM 818 O O . GLN A 1 110 ? -20.188 4.457 -6.809 1 85.5 110 GLN A O 1
ATOM 823 N N . ILE A 1 111 ? -21.516 3.148 -5.723 1 83.94 111 ILE A N 1
ATOM 824 C CA . ILE A 1 111 ? -20.469 2.652 -4.844 1 83.94 111 ILE A CA 1
ATOM 825 C C . ILE A 1 111 ? -19.406 1.914 -5.66 1 83.94 111 ILE A C 1
ATOM 827 O O . ILE A 1 111 ? -18.203 2.109 -5.457 1 83.94 111 ILE A O 1
ATOM 831 N N . GLN A 1 112 ? -19.922 1.156 -6.547 1 84.06 112 GLN A N 1
ATOM 832 C CA . GLN A 1 112 ? -19 0.4 -7.398 1 84.06 112 GLN A CA 1
ATOM 833 C C . GLN A 1 112 ? -18.172 1.332 -8.273 1 84.06 112 GLN A C 1
ATOM 835 O O . GLN A 1 112 ? -16.969 1.119 -8.445 1 84.06 112 GLN A O 1
ATOM 840 N N . ASN A 1 113 ? -18.75 2.303 -8.797 1 88.88 113 ASN A N 1
ATOM 841 C CA . ASN A 1 113 ? -18.031 3.262 -9.633 1 88.88 113 ASN A CA 1
ATOM 842 C C . ASN A 1 113 ? -16.984 4.027 -8.836 1 88.88 113 ASN A C 1
ATOM 844 O O . ASN A 1 113 ? -15.867 4.23 -9.312 1 88.88 113 ASN A O 1
ATOM 848 N N . ARG A 1 114 ? -17.328 4.41 -7.684 1 90.44 114 ARG A N 1
ATOM 849 C CA . ARG A 1 114 ? -16.375 5.102 -6.812 1 90.44 114 ARG A CA 1
ATOM 850 C C . ARG A 1 114 ? -15.219 4.191 -6.43 1 90.44 114 ARG A C 1
ATOM 852 O O . ARG A 1 114 ? -14.055 4.613 -6.441 1 90.44 114 ARG A O 1
ATOM 859 N N . SER A 1 115 ? -15.602 3.021 -6.211 1 89.31 115 SER A N 1
ATOM 860 C CA . SER A 1 115 ? -14.594 2.033 -5.84 1 89.31 115 SER A CA 1
ATOM 861 C C . SER A 1 115 ? -13.609 1.792 -6.977 1 89.31 115 SER A C 1
ATOM 863 O O . SER A 1 115 ? -12.398 1.756 -6.762 1 89.31 115 SER A O 1
ATOM 865 N N . ASN A 1 116 ? -14.141 1.696 -8.109 1 91.31 116 ASN A N 1
ATOM 866 C CA . ASN A 1 116 ? -13.297 1.453 -9.273 1 91.31 116 ASN A CA 1
ATOM 867 C C . ASN A 1 116 ? -12.375 2.633 -9.555 1 91.31 116 ASN A C 1
ATOM 869 O O . ASN A 1 116 ? -11.195 2.441 -9.859 1 91.31 116 ASN A O 1
ATOM 873 N N . SER A 1 117 ? -12.93 3.779 -9.445 1 94.5 117 SER A N 1
ATOM 874 C CA . SER A 1 117 ? -12.117 4.961 -9.711 1 94.5 117 SER A CA 1
ATOM 875 C C . SER A 1 117 ? -11.047 5.148 -8.641 1 94.5 117 SER A C 1
ATOM 877 O O . SER A 1 117 ? -9.914 5.523 -8.953 1 94.5 117 SER A O 1
ATOM 879 N N . LEU A 1 118 ? -11.438 4.918 -7.48 1 94.94 118 LEU A N 1
ATOM 880 C CA . LEU A 1 118 ? -10.469 4.992 -6.391 1 94.94 118 LEU A CA 1
ATOM 881 C C . LEU A 1 118 ? -9.383 3.934 -6.555 1 94.94 118 LEU A C 1
ATOM 883 O O . LEU A 1 118 ? -8.203 4.207 -6.324 1 94.94 118 LEU A O 1
ATOM 887 N N . ASP A 1 119 ? -9.828 2.797 -6.938 1 94.81 119 ASP A N 1
ATOM 888 C CA . ASP A 1 119 ? -8.906 1.688 -7.184 1 94.81 119 ASP A CA 1
ATOM 889 C C . ASP A 1 119 ? -7.895 2.043 -8.273 1 94.81 119 ASP A C 1
ATOM 891 O O . ASP A 1 119 ? -6.691 1.842 -8.102 1 94.81 119 ASP A O 1
ATOM 895 N N . GLN A 1 120 ? -8.367 2.57 -9.281 1 96.25 120 GLN A N 1
ATOM 896 C CA . GLN A 1 120 ? -7.488 2.98 -10.367 1 96.25 120 GLN A CA 1
ATOM 897 C C . GLN A 1 120 ? -6.555 4.105 -9.93 1 96.25 120 GLN A C 1
ATOM 899 O O . GLN A 1 120 ? -5.402 4.164 -10.359 1 96.25 120 GLN A O 1
ATOM 904 N N . HIS A 1 121 ? -7.043 4.969 -9.141 1 97 121 HIS A N 1
ATOM 905 C CA . HIS A 1 121 ? -6.211 6.023 -8.578 1 97 121 HIS A CA 1
ATOM 906 C C . HIS A 1 121 ? -5.047 5.445 -7.781 1 97 121 HIS A C 1
ATOM 908 O O . HIS A 1 121 ? -3.902 5.863 -7.953 1 97 121 HIS A O 1
ATOM 914 N N . VAL A 1 122 ? -5.332 4.488 -6.992 1 97.31 122 VAL A N 1
ATOM 915 C CA . VAL A 1 122 ? -4.312 3.836 -6.176 1 97.31 122 VAL A CA 1
ATOM 916 C C . VAL A 1 122 ? -3.309 3.123 -7.078 1 97.31 122 VAL A C 1
ATOM 918 O O . VAL A 1 122 ? -2.098 3.225 -6.867 1 97.31 122 VAL A O 1
ATOM 921 N N . LEU A 1 123 ? -3.787 2.5 -8.055 1 96.56 123 LEU A N 1
ATOM 922 C CA . LEU A 1 123 ? -2.918 1.835 -9.023 1 96.56 123 LEU A CA 1
ATOM 923 C C . LEU A 1 123 ? -1.992 2.84 -9.703 1 96.56 123 LEU A C 1
ATOM 925 O O . LEU A 1 123 ? -0.801 2.572 -9.883 1 96.56 123 LEU A O 1
ATOM 929 N N . ASN A 1 124 ? -2.555 3.92 -10.047 1 97.69 124 ASN A N 1
ATOM 930 C CA . ASN A 1 124 ? -1.754 4.969 -10.672 1 97.69 124 ASN A CA 1
ATOM 931 C C . ASN A 1 124 ? -0.668 5.48 -9.734 1 97.69 124 ASN A C 1
ATOM 933 O O . ASN A 1 124 ? 0.45 5.766 -10.164 1 97.69 124 ASN A O 1
ATOM 937 N N . LEU A 1 125 ? -1.005 5.598 -8.539 1 98.12 125 LEU A N 1
ATOM 938 C CA . LEU A 1 125 ? -0.013 6.023 -7.559 1 98.12 125 LEU A CA 1
ATOM 939 C C . LEU A 1 125 ? 1.108 4.996 -7.441 1 98.12 125 LEU A C 1
ATOM 941 O O . LEU A 1 125 ? 2.283 5.359 -7.363 1 98.12 125 LEU A O 1
ATOM 945 N N . TYR A 1 126 ? 0.724 3.701 -7.406 1 97.81 126 TYR A N 1
ATOM 946 C CA . TYR A 1 126 ? 1.743 2.656 -7.398 1 97.81 126 TYR A CA 1
ATOM 947 C C . TYR A 1 126 ? 2.656 2.777 -8.609 1 97.81 126 TYR A C 1
ATOM 949 O O . TYR A 1 126 ? 3.877 2.646 -8.492 1 97.81 126 TYR A O 1
ATOM 957 N N . ASN A 1 127 ? 2.076 3.033 -9.672 1 96.75 127 ASN A N 1
ATOM 958 C CA . ASN A 1 127 ? 2.838 3.123 -10.914 1 96.75 127 ASN A CA 1
ATOM 959 C C . ASN A 1 127 ? 3.848 4.266 -10.875 1 96.75 127 ASN A C 1
ATOM 961 O O . ASN A 1 127 ? 4.902 4.191 -11.5 1 96.75 127 ASN A O 1
ATOM 965 N N . ILE A 1 128 ? 3.555 5.246 -10.117 1 97.19 128 ILE A N 1
ATOM 966 C CA . ILE A 1 128 ? 4.41 6.426 -10.078 1 97.19 128 ILE A CA 1
ATOM 967 C C . ILE A 1 128 ? 5.426 6.285 -8.945 1 97.19 128 ILE A C 1
ATOM 969 O O . ILE A 1 128 ? 6.613 6.574 -9.125 1 97.19 128 ILE A O 1
ATOM 973 N N . TYR A 1 129 ? 4.984 5.711 -7.766 1 96.62 129 TYR A N 1
ATOM 974 C CA . TYR A 1 129 ? 5.789 5.945 -6.574 1 96.62 129 TYR A CA 1
ATOM 975 C C . TYR A 1 129 ? 6.23 4.629 -5.945 1 96.62 129 TYR A C 1
ATOM 977 O O . TYR A 1 129 ? 6.965 4.621 -4.957 1 96.62 129 TYR A O 1
ATOM 985 N N . LEU A 1 130 ? 5.898 3.543 -6.402 1 95.12 130 LEU A N 1
ATOM 986 C CA . LEU A 1 130 ? 6.055 2.283 -5.684 1 95.12 130 LEU A CA 1
ATOM 987 C C . LEU A 1 130 ? 7.504 2.08 -5.254 1 95.12 130 LEU A C 1
ATOM 989 O O . LEU A 1 130 ? 7.766 1.659 -4.125 1 95.12 130 LEU A O 1
ATOM 993 N N . ILE A 1 131 ? 8.477 2.381 -6.074 1 92.25 131 ILE A N 1
ATOM 994 C CA . ILE A 1 131 ? 9.867 2.053 -5.773 1 92.25 131 ILE A CA 1
ATOM 995 C C . ILE A 1 131 ? 10.586 3.295 -5.258 1 92.25 131 ILE A C 1
ATOM 997 O O . ILE A 1 131 ? 11.812 3.279 -5.074 1 92.25 131 ILE A O 1
ATOM 1001 N N . ASN A 1 132 ? 9.82 4.406 -5.18 1 93.12 132 ASN A N 1
ATOM 1002 C CA . ASN A 1 132 ? 10.398 5.574 -4.52 1 93.12 132 ASN A CA 1
ATOM 1003 C C . ASN A 1 132 ? 10.625 5.324 -3.031 1 93.12 132 ASN A C 1
ATOM 1005 O O . ASN A 1 132 ? 9.672 5.086 -2.287 1 93.12 132 ASN A O 1
ATOM 1009 N N . PRO A 1 133 ? 11.797 5.316 -2.609 1 91.25 133 PRO A N 1
ATOM 1010 C CA . PRO A 1 133 ? 12.062 4.957 -1.215 1 91.25 133 PRO A CA 1
ATOM 1011 C C . PRO A 1 133 ? 11.5 5.977 -0.224 1 91.25 133 PRO A C 1
ATOM 1013 O O . PRO A 1 133 ? 11.352 5.672 0.961 1 91.25 133 PRO A O 1
ATOM 1016 N N . ARG A 1 134 ? 11.172 7.102 -0.709 1 94.25 134 ARG A N 1
ATOM 1017 C CA . ARG A 1 134 ? 10.703 8.188 0.151 1 94.25 134 ARG A CA 1
ATOM 1018 C C . ARG A 1 134 ? 9.188 8.164 0.285 1 94.25 134 ARG A C 1
ATOM 1020 O O . ARG A 1 134 ? 8.641 8.664 1.269 1 94.25 134 ARG A O 1
ATOM 1027 N N . VAL A 1 135 ? 8.547 7.547 -0.69 1 97.38 135 VAL A N 1
ATOM 1028 C CA . VAL A 1 135 ? 7.094 7.668 -0.747 1 97.38 135 VAL A CA 1
ATOM 1029 C C . VAL A 1 135 ? 6.449 6.332 -0.39 1 97.38 135 VAL A C 1
ATOM 1031 O O . VAL A 1 135 ? 6.75 5.305 -1.006 1 97.38 135 VAL A O 1
ATOM 1034 N N . HIS A 1 136 ? 5.613 6.367 0.584 1 97.88 136 HIS A N 1
ATOM 1035 C CA . HIS A 1 136 ? 4.848 5.207 1.029 1 97.88 136 HIS A CA 1
ATOM 1036 C C . HIS A 1 136 ? 3.355 5.402 0.781 1 97.88 136 HIS A C 1
ATOM 1038 O O . HIS A 1 136 ? 2.744 6.32 1.333 1 97.88 136 HIS A O 1
ATOM 1044 N N . ILE A 1 137 ? 2.787 4.562 -0.053 1 98.06 137 ILE A N 1
ATOM 1045 C CA . ILE A 1 137 ? 1.361 4.605 -0.353 1 98.06 137 ILE A CA 1
ATOM 1046 C C . ILE A 1 137 ? 0.604 3.701 0.618 1 98.06 137 ILE A C 1
ATOM 1048 O O . ILE A 1 137 ? 0.872 2.5 0.696 1 98.06 137 ILE A O 1
ATOM 1052 N N . LEU A 1 138 ? -0.38 4.32 1.318 1 97.69 138 LEU A N 1
ATOM 1053 C CA . LEU A 1 138 ? -1.087 3.594 2.367 1 97.69 138 LEU A CA 1
ATOM 1054 C C . LEU A 1 138 ? -2.59 3.604 2.115 1 97.69 138 LEU A C 1
ATOM 1056 O O . LEU A 1 138 ? -3.328 4.352 2.764 1 97.69 138 LEU A O 1
ATOM 1060 N N . PRO A 1 139 ? -3.078 2.762 1.227 1 96.69 139 PRO A N 1
ATOM 1061 C CA . PRO A 1 139 ? -4.531 2.578 1.156 1 96.69 139 PRO A CA 1
ATOM 1062 C C . PRO A 1 139 ? -5.09 1.832 2.365 1 96.69 139 PRO A C 1
ATOM 1064 O O . PRO A 1 139 ? -4.535 0.808 2.773 1 96.69 139 PRO A O 1
ATOM 1067 N N . PHE A 1 140 ? -6.113 2.42 2.889 1 93.06 140 PHE A N 1
ATOM 1068 C CA . PHE A 1 140 ? -6.797 1.761 3.994 1 93.06 140 PHE A CA 1
ATOM 1069 C C . PHE A 1 140 ? -8.109 1.147 3.527 1 93.06 140 PHE A C 1
ATOM 1071 O O . PHE A 1 140 ? -8.828 1.741 2.717 1 93.06 140 PHE A O 1
ATOM 1078 N N . MET A 1 141 ? -8.406 0.013 4.082 1 90 141 MET A N 1
ATOM 1079 C CA . MET A 1 141 ? -9.477 -0.817 3.539 1 90 141 MET A CA 1
ATOM 1080 C C . MET A 1 141 ? -10.82 -0.442 4.152 1 90 141 MET A C 1
ATOM 1082 O O . MET A 1 141 ? -11.875 -0.849 3.654 1 90 141 MET A O 1
ATOM 1086 N N . ALA A 1 142 ? -10.805 0.268 5.184 1 87.94 142 ALA A N 1
ATOM 1087 C CA . ALA A 1 142 ? -12.031 0.726 5.832 1 87.94 142 ALA A CA 1
ATOM 1088 C C . ALA A 1 142 ? -12.078 2.248 5.91 1 87.94 142 ALA A C 1
ATOM 1090 O O . ALA A 1 142 ? -11.039 2.904 5.957 1 87.94 142 ALA A O 1
ATOM 1091 N N . HIS A 1 143 ? -13.336 2.662 5.949 1 85.25 143 HIS A N 1
ATOM 1092 C CA . HIS A 1 143 ? -13.523 4.098 6.125 1 85.25 143 HIS A CA 1
ATOM 1093 C C . HIS A 1 143 ? -13.227 4.52 7.559 1 85.25 143 HIS A C 1
ATOM 1095 O O . HIS A 1 143 ? -13.898 4.066 8.492 1 85.25 143 HIS A O 1
ATOM 1101 N N . SER A 1 144 ? -12.242 5.289 7.68 1 79.12 144 SER A N 1
ATOM 1102 C CA . SER A 1 144 ? -11.844 5.707 9.016 1 79.12 144 SER A CA 1
ATOM 1103 C C . SER A 1 144 ? -11.938 7.223 9.172 1 79.12 144 SER A C 1
ATOM 1105 O O . SER A 1 144 ? -11.609 7.762 10.234 1 79.12 144 SER A O 1
ATOM 1107 N N . HIS A 1 145 ? -12.32 7.844 8.211 1 78.56 145 HIS A N 1
ATOM 1108 C CA . HIS A 1 145 ? -12.305 9.305 8.203 1 78.56 145 HIS A CA 1
ATOM 1109 C C . HIS A 1 145 ? -10.883 9.844 8.305 1 78.56 145 HIS A C 1
ATOM 1111 O O . HIS A 1 145 ? -9.938 9.07 8.484 1 78.56 145 HIS A O 1
ATOM 1117 N N . VAL A 1 146 ? -10.75 11.094 8.18 1 77.31 146 VAL A N 1
ATOM 1118 C CA . VAL A 1 146 ? -9.445 11.734 8.102 1 77.31 146 VAL A CA 1
ATOM 1119 C C . VAL A 1 146 ? -8.68 11.5 9.406 1 77.31 146 VAL A C 1
ATOM 1121 O O . VAL A 1 146 ? -7.496 11.148 9.383 1 77.31 146 VAL A O 1
ATOM 1124 N N . GLY A 1 147 ? -9.344 11.688 10.5 1 81.31 147 GLY A N 1
ATOM 1125 C CA . GLY A 1 147 ? -8.68 11.477 11.773 1 81.31 147 GLY A CA 1
ATOM 1126 C C . GLY A 1 147 ? -8.125 10.078 11.938 1 81.31 147 GLY A C 1
ATOM 1127 O O . GLY A 1 147 ? -6.996 9.898 12.391 1 81.31 147 GLY A O 1
ATOM 1128 N N . GLY A 1 148 ? -8.906 9.094 11.617 1 86.44 148 GLY A N 1
ATOM 1129 C CA . GLY A 1 148 ? -8.469 7.711 11.703 1 86.44 148 GLY A CA 1
ATOM 1130 C C . GLY A 1 148 ? -7.316 7.391 10.766 1 86.44 148 GLY A C 1
ATOM 1131 O O . GLY A 1 148 ? -6.395 6.66 11.133 1 86.44 148 GLY A O 1
ATOM 1132 N N . SER A 1 149 ? -7.422 7.945 9.609 1 89.06 149 SER A N 1
ATOM 1133 C CA . SER A 1 149 ? -6.375 7.723 8.617 1 89.06 149 SER A CA 1
ATOM 1134 C C . SER A 1 149 ? -5.039 8.289 9.086 1 89.06 149 SER A C 1
ATOM 1136 O O . SER A 1 149 ? -3.998 7.645 8.953 1 89.06 149 SER A O 1
ATOM 1138 N N . VAL A 1 150 ? -5.121 9.445 9.664 1 91.81 150 VAL A N 1
ATOM 1139 C CA . VAL A 1 150 ? -3.916 10.102 10.156 1 91.81 150 VAL A CA 1
ATOM 1140 C C . VAL A 1 150 ? -3.348 9.32 11.344 1 91.81 150 VAL A C 1
ATOM 1142 O O . VAL A 1 150 ? -2.137 9.109 11.422 1 91.81 150 VAL A O 1
ATOM 1145 N N . ALA A 1 151 ? -4.18 8.922 12.195 1 91.5 151 ALA A N 1
ATOM 1146 C CA . ALA A 1 151 ? -3.742 8.148 13.359 1 91.5 151 ALA A CA 1
ATOM 1147 C C . ALA A 1 151 ? -3.025 6.871 12.93 1 91.5 151 ALA A C 1
ATOM 1149 O O . ALA A 1 151 ? -1.97 6.531 13.469 1 91.5 151 ALA A O 1
ATOM 1150 N N . LYS A 1 152 ? -3.607 6.207 12 1 93.19 152 LYS A N 1
ATOM 1151 C CA . LYS A 1 152 ? -2.992 4.988 11.484 1 93.19 152 LYS A CA 1
ATOM 1152 C C . LYS A 1 152 ? -1.613 5.273 10.898 1 93.19 152 LYS A C 1
ATOM 1154 O O . LYS A 1 152 ? -0.654 4.551 11.172 1 93.19 152 LYS A O 1
ATOM 1159 N N . ALA A 1 153 ? -1.558 6.281 10.133 1 95.69 153 ALA A N 1
ATOM 1160 C CA . ALA A 1 153 ? -0.284 6.66 9.523 1 95.69 153 ALA A CA 1
ATOM 1161 C C . ALA A 1 153 ? 0.75 7.012 10.586 1 95.69 153 ALA A C 1
ATOM 1163 O O . ALA A 1 153 ? 1.918 6.633 10.477 1 95.69 153 ALA A O 1
ATOM 1164 N N . MET A 1 154 ? 0.312 7.711 11.594 1 95.88 154 MET A N 1
ATOM 1165 C CA . MET A 1 154 ? 1.243 8.117 12.648 1 95.88 154 MET A CA 1
ATOM 1166 C C . MET A 1 154 ? 1.754 6.902 13.414 1 95.88 154 MET A C 1
ATOM 1168 O O . MET A 1 154 ? 2.916 6.863 13.828 1 95.88 154 MET A O 1
ATOM 1172 N N . ASP A 1 155 ? 0.924 5.949 13.609 1 95.31 155 ASP A N 1
ATOM 1173 C CA . ASP A 1 155 ? 1.364 4.711 14.25 1 95.31 155 ASP A CA 1
ATOM 1174 C C . ASP A 1 155 ? 2.447 4.023 13.422 1 95.31 155 ASP A C 1
ATOM 1176 O O . ASP A 1 155 ? 3.445 3.547 13.969 1 95.31 155 ASP A O 1
ATOM 1180 N N . ILE A 1 156 ? 2.213 4.016 12.188 1 97.31 156 ILE A N 1
ATOM 1181 C CA . ILE A 1 156 ? 3.176 3.422 11.266 1 97.31 156 ILE A CA 1
ATOM 1182 C C . ILE A 1 156 ? 4.492 4.188 11.336 1 97.31 156 ILE A C 1
ATOM 1184 O O . ILE A 1 156 ? 5.566 3.586 11.398 1 97.31 156 ILE A O 1
ATOM 1188 N N . ILE A 1 157 ? 4.398 5.477 11.328 1 97.81 157 ILE A N 1
ATOM 1189 C CA . ILE A 1 157 ? 5.582 6.332 11.375 1 97.81 157 ILE A CA 1
ATOM 1190 C C . ILE A 1 157 ? 6.344 6.09 12.672 1 97.81 157 ILE A C 1
ATOM 1192 O O . ILE A 1 157 ? 7.566 5.926 12.656 1 97.81 157 ILE A O 1
ATOM 1196 N N . GLU A 1 158 ? 5.648 6.078 13.734 1 97 158 GLU A N 1
ATOM 1197 C CA . GLU A 1 158 ? 6.289 5.883 15.031 1 97 158 GLU A CA 1
ATOM 1198 C C . GLU A 1 158 ? 7.051 4.559 15.078 1 97 158 GLU A C 1
ATOM 1200 O O . GLU A 1 158 ? 8.133 4.48 15.656 1 97 158 GLU A O 1
ATOM 1205 N N . ARG A 1 159 ? 6.535 3.6 14.461 1 96.44 159 ARG A N 1
ATOM 1206 C CA . ARG A 1 159 ? 7.117 2.262 14.484 1 96.44 159 ARG A CA 1
ATOM 1207 C C . ARG A 1 159 ? 8.359 2.188 13.602 1 96.44 159 ARG A C 1
ATOM 1209 O O . ARG A 1 159 ? 9.383 1.634 14.008 1 96.44 159 ARG A O 1
ATOM 1216 N N . HIS A 1 160 ? 8.297 2.748 12.484 1 96.88 160 HIS A N 1
ATOM 1217 C CA . HIS A 1 160 ? 9.344 2.533 11.5 1 96.88 160 HIS A CA 1
ATOM 1218 C C . HIS A 1 160 ? 10.344 3.684 11.5 1 96.88 160 HIS A C 1
ATOM 1220 O O . HIS A 1 160 ? 11.484 3.523 11.047 1 96.88 160 HIS A O 1
ATOM 1226 N N . PHE A 1 161 ? 9.859 4.801 11.945 1 96.19 161 PHE A N 1
ATOM 1227 C CA . PHE A 1 161 ? 10.695 5.992 12.008 1 96.19 161 PHE A CA 1
ATOM 1228 C C . PHE A 1 161 ? 10.664 6.613 13.398 1 96.19 161 PHE A C 1
ATOM 1230 O O . PHE A 1 161 ? 10.203 7.746 13.57 1 96.19 161 PHE A O 1
ATOM 1237 N N . PRO A 1 162 ? 11.25 6.004 14.297 1 95.62 162 PRO A N 1
ATOM 1238 C CA . PRO A 1 162 ? 11.117 6.422 15.695 1 95.62 162 PRO A CA 1
ATOM 1239 C C . PRO A 1 162 ? 11.82 7.75 15.984 1 95.62 162 PRO A C 1
ATOM 1241 O O . PRO A 1 162 ? 11.562 8.383 17.016 1 95.62 162 PRO A O 1
ATOM 1244 N N . SER A 1 163 ? 12.664 8.211 15.141 1 95.62 163 SER A N 1
ATOM 1245 C CA . SER A 1 163 ? 13.383 9.461 15.352 1 95.62 163 SER A CA 1
ATOM 1246 C C . SER A 1 163 ? 12.531 10.664 14.953 1 95.62 163 SER A C 1
ATOM 1248 O O . SER A 1 163 ? 12.938 11.812 15.148 1 95.62 163 SER A O 1
ATOM 1250 N N . THR A 1 164 ? 11.305 10.43 14.438 1 97.56 164 THR A N 1
ATOM 1251 C CA . THR A 1 164 ? 10.453 11.508 13.953 1 97.56 164 THR A CA 1
ATOM 1252 C C . THR A 1 164 ? 10 12.406 15.102 1 97.56 164 THR A C 1
ATOM 1254 O O . THR A 1 164 ? 9.383 11.93 16.062 1 97.56 164 THR A O 1
ATOM 1257 N N . LYS A 1 165 ? 10.305 13.648 14.984 1 97.94 165 LYS A N 1
ATOM 1258 C CA . LYS A 1 165 ? 9.93 14.633 15.992 1 97.94 165 LYS A CA 1
ATOM 1259 C C . LYS A 1 165 ? 8.891 15.609 15.445 1 97.94 165 LYS A C 1
ATOM 1261 O O . LYS A 1 165 ? 8.125 16.203 16.203 1 97.94 165 LYS A O 1
ATOM 1266 N N . TYR A 1 166 ? 8.844 15.773 14.164 1 98.38 166 TYR A N 1
ATOM 1267 C CA . TYR A 1 166 ? 7.973 16.734 13.516 1 98.38 166 TYR A CA 1
ATOM 1268 C C . TYR A 1 166 ? 7.199 16.094 12.367 1 98.38 166 TYR A C 1
ATOM 1270 O O . TYR A 1 166 ? 7.652 15.117 11.781 1 98.38 166 TYR A O 1
ATOM 1278 N N . LEU A 1 167 ? 6.051 16.656 12.102 1 98.5 167 LEU A N 1
ATOM 1279 C CA . LEU A 1 167 ? 5.18 16.109 11.07 1 98.5 167 LEU A CA 1
ATOM 1280 C C . LEU A 1 167 ? 4.52 17.219 10.266 1 98.5 167 LEU A C 1
ATOM 1282 O O . LEU A 1 167 ? 3.885 18.109 10.836 1 98.5 167 LEU A O 1
ATOM 1286 N N . TYR A 1 168 ? 4.758 17.172 8.969 1 98.56 168 TYR A N 1
ATOM 1287 C CA . TYR A 1 168 ? 3.896 17.938 8.086 1 98.56 168 TYR A CA 1
ATOM 1288 C C . TYR A 1 168 ? 2.619 17.188 7.754 1 98.56 168 TYR A C 1
ATOM 1290 O O . TYR A 1 168 ? 2.674 16.062 7.242 1 98.56 168 TYR A O 1
ATOM 1298 N N . TYR A 1 169 ? 1.536 17.75 8.078 1 96.88 169 TYR A N 1
ATOM 1299 C CA . TYR A 1 169 ? 0.23 17.281 7.637 1 96.88 169 TYR A CA 1
ATOM 1300 C C . TYR A 1 169 ? -0.255 18.062 6.422 1 96.88 169 TYR A C 1
ATOM 1302 O O . TYR A 1 169 ? -0.42 19.281 6.488 1 96.88 169 TYR A O 1
ATOM 1310 N N . LEU A 1 170 ? -0.539 17.312 5.363 1 97.38 170 LEU A N 1
ATOM 1311 C CA . LEU A 1 170 ? -0.974 17.953 4.121 1 97.38 170 LEU A CA 1
ATOM 1312 C C . LEU A 1 170 ? -2.225 17.266 3.574 1 97.38 170 LEU A C 1
ATOM 1314 O O . LEU A 1 170 ? -2.357 16.047 3.654 1 97.38 170 LEU A O 1
ATOM 1318 N N . GLN A 1 171 ? -3.076 18.062 3.012 1 94.19 171 GLN A N 1
ATOM 1319 C CA . GLN A 1 171 ? -4.199 17.531 2.242 1 94.19 171 GLN A CA 1
ATOM 1320 C C . GLN A 1 171 ? -3.826 17.359 0.771 1 94.19 171 GLN A C 1
ATOM 1322 O O . GLN A 1 171 ? -2.99 18.109 0.25 1 94.19 171 GLN A O 1
ATOM 1327 N N . HIS A 1 172 ? -4.449 16.453 0.15 1 94.31 172 HIS A N 1
ATOM 1328 C CA . HIS A 1 172 ? -4.074 16.109 -1.218 1 94.31 172 HIS A CA 1
ATOM 1329 C C . HIS A 1 172 ? -4.453 17.219 -2.188 1 94.31 172 HIS A C 1
ATOM 1331 O O . HIS A 1 172 ? -4.023 17.219 -3.344 1 94.31 172 HIS A O 1
ATOM 1337 N N . ASP A 1 173 ? -5.223 18.156 -1.729 1 92.94 173 ASP A N 1
ATOM 1338 C CA . ASP A 1 173 ? -5.684 19.188 -2.645 1 92.94 173 ASP A CA 1
ATOM 1339 C C . ASP A 1 173 ? -5.156 20.562 -2.227 1 92.94 173 ASP A C 1
ATOM 1341 O O . ASP A 1 173 ? -5.629 21.594 -2.715 1 92.94 173 ASP A O 1
ATOM 1345 N N . TYR A 1 174 ? -4.18 20.656 -1.337 1 94.75 174 TYR A N 1
ATOM 1346 C CA . TYR A 1 174 ? -3.49 21.891 -0.975 1 94.75 174 TYR A CA 1
ATOM 1347 C C . TYR A 1 174 ? -1.995 21.781 -1.24 1 94.75 174 TYR A C 1
ATOM 1349 O O . TYR A 1 174 ? -1.333 20.875 -0.72 1 94.75 174 TYR A O 1
ATOM 1357 N N . TYR A 1 175 ? -1.479 22.672 -2.045 1 96.06 175 TYR A N 1
ATOM 1358 C CA . TYR A 1 175 ? -0.049 22.656 -2.338 1 96.06 175 TYR A CA 1
ATOM 1359 C C . TYR A 1 175 ? 0.591 23.984 -1.935 1 96.06 175 TYR A C 1
ATOM 1361 O O . TYR A 1 175 ? -0.101 25 -1.764 1 96.06 175 TYR A O 1
ATOM 1369 N N . PHE A 1 176 ? 1.862 23.922 -1.702 1 97.25 176 PHE A N 1
ATOM 1370 C CA . PHE A 1 176 ? 2.619 25.125 -1.349 1 97.25 176 PHE A CA 1
ATOM 1371 C C . PHE A 1 176 ? 2.912 25.969 -2.586 1 97.25 176 PHE A C 1
ATOM 1373 O O . PHE A 1 176 ? 3.305 25.422 -3.625 1 97.25 176 PHE A O 1
ATOM 1380 N N . VAL A 1 177 ? 2.746 27.281 -2.412 1 95.81 177 VAL A N 1
ATOM 1381 C CA . VAL A 1 177 ? 2.99 28.172 -3.547 1 95.81 177 VAL A CA 1
ATOM 1382 C C . VAL A 1 177 ? 4.07 29.188 -3.186 1 95.81 177 VAL A C 1
ATOM 1384 O O . VAL A 1 177 ? 4.531 29.953 -4.043 1 95.81 177 VAL A O 1
ATOM 1387 N N . LYS A 1 178 ? 4.496 29.188 -1.938 1 95.25 178 LYS A N 1
ATOM 1388 C CA . LYS A 1 178 ? 5.594 30.031 -1.469 1 95.25 178 LYS A CA 1
ATOM 1389 C C . LYS A 1 178 ? 6.621 29.219 -0.688 1 95.25 178 LYS A C 1
ATOM 1391 O O . LYS A 1 178 ? 6.301 28.141 -0.167 1 95.25 178 LYS A O 1
ATOM 1396 N N . GLU A 1 179 ? 7.742 29.828 -0.583 1 94.44 179 GLU A N 1
ATOM 1397 C CA . GLU A 1 179 ? 8.828 29.141 0.112 1 94.44 179 GLU A CA 1
ATOM 1398 C C . GLU A 1 179 ? 8.586 29.109 1.618 1 94.44 179 GLU A C 1
ATOM 1400 O O . GLU A 1 179 ? 8.133 30.094 2.201 1 94.44 179 GLU A O 1
ATOM 1405 N N . VAL A 1 180 ? 8.805 27.938 2.182 1 95.06 180 VAL A N 1
ATOM 1406 C CA . VAL A 1 180 ? 8.75 27.719 3.623 1 95.06 180 VAL A CA 1
ATOM 1407 C C . VAL A 1 180 ? 10.141 27.328 4.133 1 95.06 180 VAL A C 1
ATOM 1409 O O . VAL A 1 180 ? 10.734 26.359 3.65 1 95.06 180 VAL A O 1
ATOM 1412 N N . ASP A 1 181 ? 10.633 28.094 5.027 1 91 181 ASP A N 1
ATOM 1413 C CA . ASP A 1 181 ? 11.938 27.781 5.609 1 91 181 ASP A CA 1
ATOM 1414 C C . ASP A 1 181 ? 11.812 26.75 6.723 1 91 181 ASP A C 1
ATOM 1416 O O . ASP A 1 181 ? 11.539 27.094 7.871 1 91 181 ASP A O 1
ATOM 1420 N N . HIS A 1 182 ? 12.148 25.516 6.402 1 94.31 182 HIS A N 1
ATOM 1421 C CA . HIS A 1 182 ? 12.016 24.406 7.344 1 94.31 182 HIS A CA 1
ATOM 1422 C C . HIS A 1 182 ? 12.977 24.562 8.516 1 94.31 182 HIS A C 1
ATOM 1424 O O . HIS A 1 182 ? 12.594 24.344 9.672 1 94.31 182 HIS A O 1
ATOM 1430 N N . THR A 1 183 ? 14.141 24.938 8.25 1 91.38 183 THR A N 1
ATOM 1431 C CA . THR A 1 183 ? 15.148 25.094 9.297 1 91.38 183 THR A CA 1
ATOM 1432 C C . THR A 1 183 ? 14.711 26.141 10.32 1 91.38 183 THR A C 1
ATOM 1434 O O . THR A 1 183 ? 14.828 25.922 11.531 1 91.38 183 THR A O 1
ATOM 1437 N N . ALA A 1 184 ? 14.242 27.219 9.805 1 90 184 ALA A N 1
ATOM 1438 C CA . ALA A 1 184 ? 13.781 28.281 10.703 1 90 184 ALA A CA 1
ATOM 1439 C C . ALA A 1 184 ? 12.625 27.797 11.57 1 90 184 ALA A C 1
ATOM 1441 O O . ALA A 1 184 ? 12.57 28.109 12.766 1 90 184 ALA A O 1
ATOM 1442 N N . LEU A 1 185 ? 11.758 27.047 10.992 1 94.19 185 LEU A N 1
ATOM 1443 C CA . LEU A 1 185 ? 10.602 26.531 11.727 1 94.19 185 LEU A CA 1
ATOM 1444 C C . LEU A 1 185 ? 11.039 25.562 12.812 1 94.19 185 LEU A C 1
ATOM 1446 O O . LEU A 1 185 ? 10.578 25.656 13.953 1 94.19 185 LEU A O 1
ATOM 1450 N N . ILE A 1 186 ? 11.906 24.703 12.484 1 94.38 186 ILE A N 1
ATOM 1451 C CA . ILE A 1 186 ? 12.375 23.703 13.445 1 94.38 186 ILE A CA 1
ATOM 1452 C C . ILE A 1 186 ? 13.133 24.391 14.57 1 94.38 186 ILE A C 1
ATOM 1454 O O . ILE A 1 186 ? 12.961 24.062 15.75 1 94.38 186 ILE A O 1
ATOM 1458 N N . HIS A 1 187 ? 13.883 25.312 14.195 1 91.75 187 HIS A N 1
ATOM 1459 C CA . HIS A 1 187 ? 14.617 26.062 15.211 1 91.75 187 HIS A CA 1
ATOM 1460 C C . HIS A 1 187 ? 13.656 26.75 16.172 1 91.75 187 HIS A C 1
ATOM 1462 O O . HIS A 1 187 ? 13.867 26.719 17.391 1 91.75 187 HIS A O 1
ATOM 1468 N N . ALA A 1 188 ? 12.656 27.375 15.633 1 91.62 188 ALA A N 1
ATOM 1469 C CA . ALA A 1 188 ? 11.656 28.031 16.469 1 91.62 188 ALA A CA 1
ATOM 1470 C C . ALA A 1 188 ? 10.992 27.031 17.422 1 91.62 188 ALA A C 1
ATOM 1472 O O . ALA A 1 188 ? 10.844 27.297 18.609 1 91.62 188 ALA A O 1
ATOM 1473 N N . MET A 1 189 ? 10.664 25.891 16.938 1 94.25 189 MET A N 1
ATOM 1474 C CA . MET A 1 189 ? 9.984 24.875 17.734 1 94.25 189 MET A CA 1
ATOM 1475 C C . MET A 1 189 ? 10.922 24.297 18.781 1 94.25 189 MET A C 1
ATOM 1477 O O . MET A 1 189 ? 10.484 23.938 19.875 1 94.25 189 MET A O 1
ATOM 1481 N N . GLU A 1 190 ? 12.141 24.203 18.469 1 93.62 190 GLU A N 1
ATOM 1482 C CA . GLU A 1 190 ? 13.109 23.703 19.422 1 93.62 190 GLU A CA 1
ATOM 1483 C C . GLU A 1 190 ? 13.391 24.719 20.531 1 93.62 190 GLU A C 1
ATOM 1485 O O . GLU A 1 190 ? 13.609 24.344 21.672 1 93.62 190 GLU A O 1
ATOM 1490 N N . THR A 1 191 ? 13.414 25.906 20.125 1 91.81 191 THR A N 1
ATOM 1491 C CA . THR A 1 191 ? 13.727 26.984 21.062 1 91.81 191 THR A CA 1
ATOM 1492 C C . THR A 1 191 ? 12.539 27.266 21.969 1 91.81 191 THR A C 1
ATOM 1494 O O . THR A 1 191 ? 12.711 27.641 23.141 1 91.81 191 THR A O 1
ATOM 1497 N N . HIS A 1 192 ? 11.414 27.109 21.422 1 90.94 192 HIS A N 1
ATOM 1498 C CA . HIS A 1 192 ? 10.195 27.375 22.188 1 90.94 192 HIS A CA 1
ATOM 1499 C C . HIS A 1 192 ? 9.367 26.094 22.344 1 90.94 192 HIS A C 1
ATOM 1501 O O . HIS A 1 192 ? 8.594 25.734 21.453 1 90.94 192 HIS A O 1
ATOM 1507 N N . ASP A 1 193 ? 9.406 25.609 23.453 1 90.75 193 ASP A N 1
ATOM 1508 C CA . ASP A 1 193 ? 8.75 24.328 23.719 1 90.75 193 ASP A CA 1
ATOM 1509 C C . ASP A 1 193 ? 7.234 24.469 23.656 1 90.75 193 ASP A C 1
ATOM 1511 O O . ASP A 1 193 ? 6.52 23.469 23.547 1 90.75 193 ASP A O 1
ATOM 1515 N N . SER A 1 194 ? 6.805 25.672 23.703 1 89.25 194 SER A N 1
ATOM 1516 C CA . SER A 1 194 ? 5.363 25.906 23.734 1 89.25 194 SER A CA 1
ATOM 1517 C C . SER A 1 194 ? 4.754 25.766 22.328 1 89.25 194 SER A C 1
ATOM 1519 O O . SER A 1 194 ? 3.531 25.672 22.188 1 89.25 194 SER A O 1
ATOM 1521 N N . ILE A 1 195 ? 5.559 25.781 21.281 1 94.5 195 ILE A N 1
ATOM 1522 C CA . ILE A 1 195 ? 5.027 25.703 19.922 1 94.5 195 ILE A CA 1
ATOM 1523 C C . ILE A 1 195 ? 4.762 24.234 19.547 1 94.5 195 ILE A C 1
ATOM 1525 O O . ILE A 1 195 ? 5.699 23.453 19.422 1 94.5 195 ILE A O 1
ATOM 1529 N N . ASN A 1 196 ? 3.49 23.922 19.297 1 96.31 196 ASN A N 1
ATOM 1530 C CA . ASN A 1 196 ? 3.111 22.547 18.969 1 96.31 196 ASN A CA 1
ATOM 1531 C C . ASN A 1 196 ? 2.627 22.438 17.531 1 96.31 196 ASN A C 1
ATOM 1533 O O . ASN A 1 196 ? 2.686 21.359 16.938 1 96.31 196 ASN A O 1
ATOM 1537 N N . TYR A 1 197 ? 2.203 23.484 17.078 1 96.25 197 TYR A N 1
ATOM 1538 C CA . TYR A 1 197 ? 1.429 23.484 15.836 1 96.25 197 TYR A CA 1
ATOM 1539 C C . TYR A 1 197 ? 1.644 24.797 15.07 1 96.25 197 TYR A C 1
ATOM 1541 O O . TYR A 1 197 ? 1.539 25.875 15.641 1 96.25 197 TYR A O 1
ATOM 1549 N N . VAL A 1 198 ? 1.961 24.672 13.789 1 96.31 198 VAL A N 1
ATOM 1550 C CA . VAL A 1 198 ? 2.102 25.828 12.906 1 96.31 198 VAL A CA 1
ATOM 1551 C C . VAL A 1 198 ? 1.307 25.578 11.625 1 96.31 198 VAL A C 1
ATOM 1553 O O . VAL A 1 198 ? 1.625 24.688 10.844 1 96.31 198 VAL A O 1
ATOM 1556 N N . PHE A 1 199 ? 0.294 26.375 11.359 1 95.38 199 PHE A N 1
ATOM 1557 C CA . PHE A 1 199 ? -0.451 26.172 10.125 1 95.38 199 PHE A CA 1
ATOM 1558 C C . PHE A 1 199 ? -0.083 27.219 9.086 1 95.38 199 PHE A C 1
ATOM 1560 O O . PHE A 1 199 ? 0.4 28.297 9.438 1 95.38 199 PHE A O 1
ATOM 1567 N N . PHE A 1 200 ? -0.269 26.875 7.844 1 96.19 200 PHE A N 1
ATOM 1568 C CA . PHE A 1 200 ? 0.021 27.734 6.699 1 96.19 200 PHE A CA 1
ATOM 1569 C C . PHE A 1 200 ? -1.262 28.328 6.133 1 96.19 200 PHE A C 1
ATOM 1571 O O . PHE A 1 200 ? -2.246 27.609 5.93 1 96.19 200 PHE A O 1
ATOM 1578 N N . ARG A 1 201 ? -1.216 29.531 5.82 1 91.62 201 ARG A N 1
ATOM 1579 C CA . ARG A 1 201 ? -2.441 30.234 5.461 1 91.62 201 ARG A CA 1
ATOM 1580 C C . ARG A 1 201 ? -2.637 30.25 3.947 1 91.62 201 ARG A C 1
ATOM 1582 O O . ARG A 1 201 ? -1.668 30.344 3.191 1 91.62 201 ARG A O 1
ATOM 1589 N N . ASN A 1 202 ? -3.875 30.094 3.66 1 88.44 202 ASN A N 1
ATOM 1590 C CA . ASN A 1 202 ? -4.289 30.328 2.279 1 88.44 202 ASN A CA 1
ATOM 1591 C C . ASN A 1 202 ? -4.945 31.688 2.107 1 88.44 202 ASN A C 1
ATOM 1593 O O . ASN A 1 202 ? -4.949 32.5 3.035 1 88.44 202 ASN A O 1
ATOM 1597 N N . GLU A 1 203 ? -5.469 31.953 0.914 1 78.06 203 GLU A N 1
ATOM 1598 C CA . GLU A 1 203 ? -6.062 33.25 0.622 1 78.06 203 GLU A CA 1
ATOM 1599 C C . GLU A 1 203 ? -7.344 33.469 1.422 1 78.06 203 GLU A C 1
ATOM 1601 O O . GLU A 1 203 ? -7.723 34.594 1.705 1 78.06 203 GLU A O 1
ATOM 1606 N N . LYS A 1 204 ? -7.902 32.344 1.811 1 74.25 204 LYS A N 1
ATOM 1607 C CA . LYS A 1 204 ? -9.203 32.438 2.467 1 74.25 204 LYS A CA 1
ATOM 1608 C C . LYS A 1 204 ? -9.047 32.688 3.965 1 74.25 204 LYS A C 1
ATOM 1610 O O . LYS A 1 204 ? -10.031 32.969 4.656 1 74.25 204 LYS A O 1
ATOM 1615 N N . ARG A 1 205 ? -7.82 32.656 4.402 1 76.12 205 ARG A N 1
ATOM 1616 C CA . ARG A 1 205 ? -7.586 32.906 5.824 1 76.12 205 ARG A CA 1
ATOM 1617 C C . ARG A 1 205 ? -6.531 33.969 6.039 1 76.12 205 ARG A C 1
ATOM 1619 O O . ARG A 1 205 ? -5.441 33.688 6.547 1 76.12 205 ARG A O 1
ATOM 1626 N N . PRO A 1 206 ? -7.039 35.156 5.77 1 72.75 206 PRO A N 1
ATOM 1627 C CA . PRO A 1 206 ? -6.113 36.25 6.012 1 72.75 206 PRO A CA 1
ATOM 1628 C C . PRO A 1 206 ? -5.855 36.5 7.5 1 72.75 206 PRO A C 1
ATOM 1630 O O . PRO A 1 206 ? -6.539 35.938 8.352 1 72.75 206 PRO A O 1
ATOM 1633 N N . LEU A 1 207 ? -4.859 37.219 7.75 1 74.56 207 LEU A N 1
ATOM 1634 C CA . LEU A 1 207 ? -4.367 37.438 9.102 1 74.56 207 LEU A CA 1
ATOM 1635 C C . LEU A 1 207 ? -5.48 37.969 10.016 1 74.56 207 LEU A C 1
ATOM 1637 O O . LEU A 1 207 ? -5.531 37.594 11.195 1 74.56 207 LEU A O 1
ATOM 1641 N N . ASN A 1 208 ? -6.293 38.625 9.43 1 71.94 208 ASN A N 1
ATOM 1642 C CA . ASN A 1 208 ? -7.328 39.281 10.234 1 71.94 208 ASN A CA 1
ATOM 1643 C C . ASN A 1 208 ? -8.375 38.25 10.695 1 71.94 208 ASN A C 1
ATOM 1645 O O . ASN A 1 208 ? -9.188 38.562 11.57 1 71.94 208 ASN A O 1
ATOM 1649 N N . ARG A 1 209 ? -8.336 37.062 10.211 1 75.25 209 ARG A N 1
ATOM 1650 C CA . ARG A 1 209 ? -9.289 36.031 10.578 1 75.25 209 ARG A CA 1
ATOM 1651 C C . ARG A 1 209 ? -8.695 35.062 11.609 1 75.25 209 ARG A C 1
ATOM 1653 O O . ARG A 1 209 ? -9.367 34.156 12.078 1 75.25 209 ARG A O 1
ATOM 1660 N N . ILE A 1 210 ? -7.508 35.375 11.938 1 79.94 210 ILE A N 1
ATOM 1661 C CA . ILE A 1 210 ? -6.855 34.531 12.93 1 79.94 210 ILE A CA 1
ATOM 1662 C C . ILE A 1 210 ? -7.137 35.062 14.336 1 79.94 210 ILE A C 1
ATOM 1664 O O . ILE A 1 210 ? -6.996 36.25 14.586 1 79.94 210 ILE A O 1
ATOM 1668 N N . LYS A 1 211 ? -7.586 34.188 15.18 1 79.69 211 LYS A N 1
ATOM 1669 C CA . LYS A 1 211 ? -7.887 34.562 16.562 1 79.69 211 LYS A CA 1
ATOM 1670 C C . LYS A 1 211 ? -6.633 34.531 17.422 1 79.69 211 LYS A C 1
ATOM 1672 O O . LYS A 1 211 ? -6.039 33.469 17.641 1 79.69 211 LYS A O 1
ATOM 1677 N N . PRO A 1 212 ? -6.246 35.656 17.828 1 82.19 212 PRO A N 1
ATOM 1678 C CA . PRO A 1 212 ? -5.043 35.656 18.656 1 82.19 212 PRO A CA 1
ATOM 1679 C C . PRO A 1 212 ? -5.246 34.938 20 1 82.19 212 PRO A C 1
ATOM 1681 O O . PRO A 1 212 ? -6.375 34.875 20.5 1 82.19 212 PRO A O 1
ATOM 1684 N N . CYS A 1 213 ? -4.301 34.25 20.406 1 84.19 213 CYS A N 1
ATOM 1685 C CA . CYS A 1 213 ? -4.305 33.594 21.719 1 84.19 213 CYS A CA 1
ATOM 1686 C C . CYS A 1 213 ? -3 33.875 22.453 1 84.19 213 CYS A C 1
ATOM 1688 O O . CYS A 1 213 ? -1.921 33.531 21.969 1 84.19 213 CYS A O 1
ATOM 1690 N N . GLY A 1 214 ? -3.188 34.312 23.781 1 68.06 214 GLY A N 1
ATOM 1691 C CA . GLY A 1 214 ? -2.068 34.531 24.672 1 68.06 214 GLY A CA 1
ATOM 1692 C C . GLY A 1 214 ? -1.328 35.844 24.359 1 68.06 214 GLY A C 1
ATOM 1693 O O . GLY A 1 214 ? -1.607 36.5 23.359 1 68.06 214 GLY A O 1
ATOM 1694 N N . GLU A 1 215 ? -0.703 36.312 25.359 1 58.31 215 GLU A N 1
ATOM 1695 C CA . GLU A 1 215 ? 0.122 37.531 25.312 1 58.31 215 GLU A CA 1
ATOM 1696 C C . GLU A 1 215 ? 1.439 37.25 24.594 1 58.31 215 GLU A C 1
ATOM 1698 O O . GLU A 1 215 ? 2.254 38.156 24.422 1 58.31 215 GLU A O 1
ATOM 1703 N N . GLU A 1 216 ? 1.517 35.969 24.234 1 55.22 216 GLU A N 1
ATOM 1704 C CA . GLU A 1 216 ? 2.865 35.656 23.781 1 55.22 216 GLU A CA 1
ATOM 1705 C C . GLU A 1 216 ? 3.164 36.344 22.453 1 55.22 216 GLU A C 1
ATOM 1707 O O . GLU A 1 216 ? 2.266 36.531 21.625 1 55.22 216 GLU A O 1
ATOM 1712 N N . THR A 1 217 ? 4.355 37.062 22.484 1 58.88 217 THR A N 1
ATOM 1713 C CA . THR A 1 217 ? 4.938 37.844 21.406 1 58.88 217 THR A CA 1
ATOM 1714 C C . THR A 1 217 ? 5.215 36.969 20.188 1 58.88 217 THR A C 1
ATOM 1716 O O . THR A 1 217 ? 5.469 35.75 20.328 1 58.88 217 THR A O 1
ATOM 1719 N N . SER A 1 218 ? 4.832 37.469 19.094 1 66.19 218 SER A N 1
ATOM 1720 C CA . SER A 1 218 ? 5.25 36.906 17.797 1 66.19 218 SER A CA 1
ATOM 1721 C C . SER A 1 218 ? 6.684 36.406 17.859 1 66.19 218 SER A C 1
ATOM 1723 O O . SER A 1 218 ? 7.508 36.938 18.609 1 66.19 218 SER A O 1
ATOM 1725 N N . ILE A 1 219 ? 6.84 35.125 17.594 1 70.44 219 ILE A N 1
ATOM 1726 C CA . ILE A 1 219 ? 8.188 34.594 17.484 1 70.44 219 ILE A CA 1
ATOM 1727 C C . ILE A 1 219 ? 8.883 35.156 16.25 1 70.44 219 ILE A C 1
ATOM 1729 O O . ILE A 1 219 ? 8.344 35.094 15.141 1 70.44 219 ILE A O 1
ATOM 1733 N N . GLU A 1 220 ? 9.898 36 16.594 1 62.31 220 GLU A N 1
ATOM 1734 C CA . GLU A 1 220 ? 10.656 36.656 15.531 1 62.31 220 GLU A CA 1
ATOM 1735 C C . GLU A 1 220 ? 11.906 35.875 15.172 1 62.31 220 GLU A C 1
ATOM 1737 O O . GLU A 1 220 ? 12.469 35.156 16.016 1 62.31 220 GLU A O 1
ATOM 1742 N N . TYR A 1 221 ? 12.039 35.5 13.875 1 54.56 221 TYR A N 1
ATOM 1743 C CA . TYR A 1 221 ? 13.328 34.938 13.477 1 54.56 221 TYR A CA 1
ATOM 1744 C C . TYR A 1 221 ? 14.148 35.969 12.703 1 54.56 221 TYR A C 1
ATOM 1746 O O . TYR A 1 221 ? 13.586 36.812 12.008 1 54.56 221 TYR A O 1
ATOM 1754 N N . LEU A 1 222 ? 15.516 36 12.992 1 48.62 222 LEU A N 1
ATOM 1755 C CA . LEU A 1 222 ? 16.5 36.844 12.32 1 48.62 222 LEU A CA 1
ATOM 1756 C C . LEU A 1 222 ? 16.75 36.375 10.898 1 48.62 222 LEU A C 1
ATOM 1758 O O . LEU A 1 222 ? 17 35.188 10.672 1 48.62 222 LEU A O 1
ATOM 1762 N N . ASP A 1 223 ? 16.016 36.875 9.93 1 48.59 223 ASP A N 1
ATOM 1763 C CA . ASP A 1 223 ? 16.391 36.625 8.547 1 48.59 223 ASP A CA 1
ATOM 1764 C C . ASP A 1 223 ? 17.672 37.375 8.172 1 48.59 223 ASP A C 1
ATOM 1766 O O . ASP A 1 223 ? 17.766 38.594 8.352 1 48.59 223 ASP A O 1
ATOM 1770 N N . ASN A 1 224 ? 18.766 36.719 8.242 1 44.38 224 ASN A N 1
ATOM 1771 C CA . ASN A 1 224 ? 19.938 37.406 7.719 1 44.38 224 ASN A CA 1
ATOM 1772 C C . ASN A 1 224 ? 19.781 37.75 6.238 1 44.38 224 ASN A C 1
ATOM 1774 O O . ASN A 1 224 ? 19.703 36.844 5.398 1 44.38 224 ASN A O 1
ATOM 1778 N N . VAL A 1 225 ? 18.938 38.562 5.883 1 42.97 225 VAL A N 1
ATOM 1779 C CA . VAL A 1 225 ? 18.953 38.969 4.484 1 42.97 225 VAL A CA 1
ATOM 1780 C C . VAL A 1 225 ? 20.281 39.656 4.164 1 42.97 225 VAL A C 1
ATOM 1782 O O . VAL A 1 225 ? 20.641 40.656 4.805 1 42.97 225 VAL A O 1
ATOM 1785 N N . HIS A 1 226 ? 21.125 38.844 3.527 1 42.44 226 HIS A N 1
ATOM 1786 C CA . HIS A 1 226 ? 22.297 39.469 2.914 1 42.44 226 HIS A CA 1
ATOM 1787 C C . HIS A 1 226 ? 21.891 40.344 1.743 1 42.44 226 HIS A C 1
ATOM 1789 O O . HIS A 1 226 ? 21.219 39.875 0.809 1 42.44 226 HIS A O 1
ATOM 1795 N N . SER A 1 227 ? 21.484 41.5 1.926 1 40.41 227 SER A N 1
ATOM 1796 C CA . SER A 1 227 ? 21.328 42.406 0.782 1 40.41 227 SER A CA 1
ATOM 1797 C C . SER A 1 227 ? 22.688 42.719 0.148 1 40.41 227 SER A C 1
ATOM 1799 O O . SER A 1 227 ? 23.609 43.156 0.83 1 40.41 227 SER A O 1
ATOM 1801 N N . ASN A 1 228 ? 23 41.875 -0.909 1 40.25 228 ASN A N 1
ATOM 1802 C CA . ASN A 1 228 ? 24.156 42.25 -1.72 1 40.25 228 ASN A CA 1
ATOM 1803 C C . ASN A 1 228 ? 23.969 43.594 -2.385 1 40.25 228 ASN A C 1
ATOM 1805 O O . ASN A 1 228 ? 23.234 43.719 -3.375 1 40.25 228 ASN A O 1
ATOM 1809 N N . ASP A 1 229 ? 23.859 44.656 -1.768 1 40 229 ASP A N 1
ATOM 1810 C CA . ASP A 1 229 ? 24.047 45.844 -2.564 1 40 229 ASP A CA 1
ATOM 1811 C C . ASP A 1 229 ? 25.422 45.844 -3.242 1 40 229 ASP A C 1
ATOM 1813 O O . ASP A 1 229 ? 26.422 45.5 -2.619 1 40 229 ASP A O 1
ATOM 1817 N N . ASN A 1 230 ? 25.484 45.781 -4.539 1 41.53 230 ASN A N 1
ATOM 1818 C CA . ASN A 1 230 ? 26.672 45.906 -5.391 1 41.53 230 ASN A CA 1
ATOM 1819 C C . ASN A 1 230 ? 27.719 46.844 -4.777 1 41.53 230 ASN A C 1
ATOM 1821 O O . ASN A 1 230 ? 28.812 46.969 -5.324 1 41.53 230 ASN A O 1
ATOM 1825 N N . ASP A 1 231 ? 27.344 48.156 -4.434 1 39.06 231 ASP A N 1
ATOM 1826 C CA . ASP A 1 231 ? 28.516 49.031 -4.359 1 39.06 231 ASP A CA 1
ATOM 1827 C C . ASP A 1 231 ? 29.516 48.5 -3.332 1 39.06 231 ASP A C 1
ATOM 1829 O O . ASP A 1 231 ? 29.172 47.719 -2.457 1 39.06 231 ASP A O 1
ATOM 1833 N N . ASN A 1 232 ? 30.688 49.281 -3.092 1 39.91 232 ASN A N 1
ATOM 1834 C CA . ASN A 1 232 ? 31.875 49.094 -2.277 1 39.91 232 ASN A CA 1
ATOM 1835 C C . ASN A 1 232 ? 31.531 48.531 -0.898 1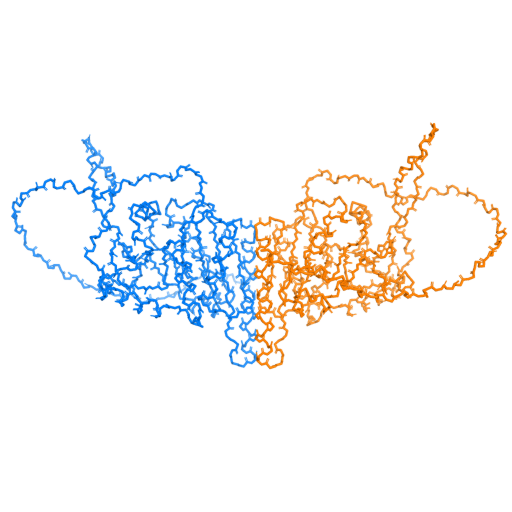 39.91 232 ASN A C 1
ATOM 1837 O O . ASN A 1 232 ? 32.406 48.062 -0.19 1 39.91 232 ASN A O 1
ATOM 1841 N N . GLN A 1 233 ? 30.719 49.406 -0.097 1 39.5 233 GLN A N 1
ATOM 1842 C CA . GLN A 1 233 ? 30.859 49.469 1.353 1 39.5 233 GLN A CA 1
ATOM 1843 C C . GLN A 1 233 ? 30.406 48.188 2.029 1 39.5 233 GLN A C 1
ATOM 1845 O O . GLN A 1 233 ? 29.734 47.344 1.41 1 39.5 233 GLN A O 1
ATOM 1850 N N . THR A 1 234 ? 30.094 48.219 3.389 1 39.69 234 THR A N 1
ATOM 1851 C CA . THR A 1 234 ? 29.844 47.312 4.5 1 39.69 234 THR A CA 1
ATOM 1852 C C . THR A 1 234 ? 28.578 46.5 4.27 1 39.69 234 THR A C 1
ATOM 1854 O O . THR A 1 234 ? 27.5 47.062 4.07 1 39.69 234 THR A O 1
ATOM 1857 N N . ALA A 1 235 ? 28.656 45.375 3.602 1 46.5 235 ALA A N 1
ATOM 1858 C CA . ALA A 1 235 ? 27.547 44.406 3.631 1 46.5 235 ALA A CA 1
ATOM 1859 C C . ALA A 1 235 ? 26.781 44.5 4.945 1 46.5 235 ALA A C 1
ATOM 1861 O O . ALA A 1 235 ? 27.297 44.156 6.004 1 46.5 235 ALA A O 1
ATOM 1862 N N . THR A 1 236 ? 26.141 45.719 5.234 1 41.75 236 THR A N 1
ATOM 1863 C CA . THR A 1 236 ? 25.344 45.75 6.457 1 41.75 236 THR A CA 1
ATOM 1864 C C . THR A 1 236 ? 24.312 44.625 6.469 1 41.75 236 THR A C 1
ATOM 1866 O O . THR A 1 236 ? 23.5 44.5 5.551 1 41.75 236 THR A O 1
ATOM 1869 N N . THR A 1 237 ? 24.688 43.5 6.977 1 46.5 237 THR A N 1
ATOM 1870 C CA . THR A 1 237 ? 23.734 42.469 7.32 1 46.5 237 THR A CA 1
ATOM 1871 C C . THR A 1 237 ? 22.594 43 8.164 1 46.5 237 THR A C 1
ATOM 1873 O O . THR A 1 237 ? 22.812 43.469 9.289 1 46.5 237 THR A O 1
ATOM 1876 N N . SER A 1 238 ? 21.781 43.812 7.637 1 46.88 238 SER A N 1
ATOM 1877 C CA . SER A 1 238 ? 20.625 44.188 8.453 1 46.88 238 SER A CA 1
ATOM 1878 C C . SER A 1 238 ? 19.812 43 8.875 1 46.88 238 SER A C 1
ATOM 1880 O O . SER A 1 238 ? 19.469 42.156 8.039 1 46.88 238 SER A O 1
ATOM 1882 N N . ILE A 1 239 ? 20.062 42.5 10.094 1 48.91 239 ILE A N 1
ATOM 1883 C CA . ILE A 1 239 ? 19.234 41.5 10.766 1 48.91 239 ILE A CA 1
ATOM 1884 C C . ILE A 1 239 ? 17.797 42.031 10.891 1 48.91 239 ILE A C 1
ATOM 1886 O O . ILE A 1 239 ? 17.562 43.062 11.523 1 48.91 239 ILE A O 1
ATOM 1890 N N . SER A 1 240 ? 17.141 42.062 9.883 1 53.06 240 SER A N 1
ATOM 1891 C CA . SER A 1 240 ? 15.727 42.406 10.07 1 53.06 240 SER A CA 1
ATOM 1892 C C . SER A 1 240 ? 14.969 41.219 10.688 1 53.06 240 SER A C 1
ATOM 1894 O O . SER A 1 240 ? 15.234 40.062 10.359 1 53.06 240 SER A O 1
ATOM 1896 N N . THR A 1 241 ? 14.445 41.5 11.906 1 58.91 241 THR A N 1
ATOM 1897 C CA . THR A 1 241 ? 13.656 40.531 12.648 1 58.91 241 THR A CA 1
ATOM 1898 C C . THR A 1 241 ? 12.289 40.312 11.984 1 58.91 241 THR A C 1
ATOM 1900 O O . THR A 1 241 ? 11.586 41.281 11.703 1 58.91 241 THR A O 1
ATOM 1903 N N . LYS A 1 242 ? 12.125 39.344 11.227 1 65.75 242 LYS A N 1
ATOM 1904 C CA . LYS A 1 242 ? 10.812 39 10.695 1 65.75 242 LYS A CA 1
ATOM 1905 C C . LYS A 1 242 ? 10.047 38.094 11.641 1 65.75 242 LYS A C 1
ATOM 1907 O O . LYS A 1 242 ? 10.625 37.156 12.219 1 65.75 242 LYS A O 1
ATOM 1912 N N . ARG A 1 243 ? 8.844 38.656 11.961 1 80.69 243 ARG A N 1
ATOM 1913 C CA . ARG A 1 243 ? 7.961 37.781 12.727 1 80.69 243 ARG A CA 1
ATOM 1914 C C . ARG A 1 243 ? 7.645 36.5 11.945 1 80.69 243 ARG A C 1
ATOM 1916 O O . ARG A 1 243 ? 7.039 36.562 10.875 1 80.69 243 ARG A O 1
ATOM 1923 N N . LEU A 1 244 ? 8.102 35.469 12.469 1 85.69 244 LEU A N 1
ATOM 1924 C CA . LEU A 1 244 ? 7.953 34.188 11.789 1 85.69 244 LEU A CA 1
ATOM 1925 C C . LEU A 1 244 ? 6.605 33.562 12.109 1 85.69 244 LEU A C 1
ATOM 1927 O O . LEU A 1 244 ? 5.926 33.062 11.219 1 85.69 244 LEU A O 1
ATOM 1931 N N . LEU A 1 245 ? 6.203 33.688 13.438 1 91.5 245 LEU A N 1
ATOM 1932 C CA . LEU A 1 245 ? 5.02 32.969 13.906 1 91.5 245 LEU A CA 1
ATOM 1933 C C . LEU A 1 245 ? 4.137 33.875 14.75 1 91.5 245 LEU A C 1
ATOM 1935 O O . LEU A 1 245 ? 4.645 34.688 15.539 1 91.5 245 LEU A O 1
ATOM 1939 N N . LEU A 1 246 ? 2.865 33.719 14.594 1 89.81 246 LEU A N 1
ATOM 1940 C CA . LEU A 1 246 ? 1.873 34.438 15.367 1 89.81 246 LEU A CA 1
ATOM 1941 C C . LEU A 1 246 ? 1.048 33.5 16.234 1 89.81 246 LEU A C 1
ATOM 1943 O O . LEU A 1 246 ? 0.432 32.562 15.734 1 89.81 246 LEU A O 1
ATOM 1947 N N . PRO A 1 247 ? 1.096 33.781 17.5 1 90.75 247 PRO A N 1
ATOM 1948 C CA . PRO A 1 247 ? 0.276 32.906 18.375 1 90.75 247 PRO A CA 1
ATOM 1949 C C . PRO A 1 247 ? -1.219 33.062 18.094 1 90.75 247 PRO A C 1
ATOM 1951 O O . PRO A 1 247 ? -1.697 34.156 17.812 1 90.75 247 PRO A O 1
ATOM 1954 N N . THR A 1 248 ? -1.93 31.891 18.141 1 92.12 248 THR A N 1
ATOM 1955 C CA . THR A 1 248 ? -3.34 31.922 17.781 1 92.12 248 THR A CA 1
ATOM 1956 C C . THR A 1 248 ? -4.113 30.812 18.484 1 92.12 248 THR A C 1
ATOM 1958 O O . THR A 1 248 ? -3.514 29.906 19.047 1 92.12 248 THR A O 1
ATOM 1961 N N . ALA A 1 249 ? -5.418 30.984 18.516 1 91.88 249 ALA A N 1
ATOM 1962 C CA . ALA A 1 249 ? -6.32 29.922 18.969 1 91.88 249 ALA A CA 1
ATOM 1963 C C . ALA A 1 249 ? -6.988 29.219 17.797 1 91.88 249 ALA A C 1
ATOM 1965 O O . ALA A 1 249 ? -7.855 28.359 17.984 1 91.88 249 ALA A O 1
ATOM 1966 N N . THR A 1 250 ? -6.555 29.531 16.609 1 91.81 250 THR A N 1
ATOM 1967 C CA . THR A 1 250 ? -7.168 28.984 15.414 1 91.81 250 THR A CA 1
ATOM 1968 C C . THR A 1 250 ? -6.547 27.625 15.062 1 91.81 250 THR A C 1
ATOM 1970 O O . THR A 1 250 ? -5.328 27.516 14.93 1 91.81 250 THR A O 1
ATOM 1973 N N . TYR A 1 251 ? -7.406 26.672 14.953 1 91.56 251 TYR A N 1
ATOM 1974 C CA . TYR A 1 251 ? -6.996 25.391 14.398 1 91.56 251 TYR A CA 1
ATOM 1975 C C . TYR A 1 251 ? -7.625 25.156 13.031 1 91.56 251 TYR A C 1
ATOM 1977 O O . TYR A 1 251 ? -8.797 25.484 12.82 1 91.56 251 TYR A O 1
ATOM 1985 N N . THR A 1 252 ? -6.832 24.625 12.109 1 89.31 252 THR A N 1
ATOM 1986 C CA . THR A 1 252 ? -7.324 24.188 10.805 1 89.31 252 THR A CA 1
ATOM 1987 C C . THR A 1 252 ? -6.68 22.859 10.406 1 89.31 252 THR A C 1
ATOM 1989 O O . THR A 1 252 ? -5.539 22.578 10.781 1 89.31 252 THR A O 1
ATOM 1992 N N . ASP A 1 253 ? -7.43 22.125 9.633 1 87.38 253 ASP A N 1
ATOM 1993 C CA . ASP A 1 253 ? -6.871 20.875 9.156 1 87.38 253 ASP A CA 1
ATOM 1994 C C . ASP A 1 253 ? -6.207 21.047 7.797 1 87.38 253 ASP A C 1
ATOM 1996 O O . ASP A 1 253 ? -5.906 20.062 7.113 1 87.38 253 ASP A O 1
ATOM 2000 N N . ASN A 1 254 ? -5.988 22.328 7.465 1 91.06 254 ASN A N 1
ATOM 2001 C CA . ASN A 1 254 ? -5.16 22.578 6.289 1 91.06 254 ASN A CA 1
ATOM 2002 C C . ASN A 1 254 ? -3.697 22.234 6.555 1 91.06 254 ASN A C 1
ATOM 2004 O O . ASN A 1 254 ? -3.354 21.734 7.629 1 91.06 254 ASN A O 1
ATOM 2008 N N . ASN A 1 255 ? -2.838 22.484 5.5 1 96.31 255 ASN A N 1
ATOM 2009 C CA . ASN A 1 255 ? -1.427 22.141 5.645 1 96.31 255 ASN A CA 1
ATOM 2010 C C . ASN A 1 255 ? -0.823 22.766 6.898 1 96.31 255 ASN A C 1
ATOM 2012 O O . ASN A 1 255 ? -0.993 23.953 7.145 1 96.31 255 ASN A O 1
ATOM 2016 N N . HIS A 1 256 ? -0.129 21.969 7.688 1 96.88 256 HIS A N 1
ATOM 2017 C CA . HIS A 1 256 ? 0.49 22.484 8.906 1 96.88 256 HIS A CA 1
ATOM 2018 C C . HIS A 1 256 ? 1.669 21.609 9.328 1 96.88 256 HIS A C 1
ATOM 2020 O O . HIS A 1 256 ? 1.835 20.5 8.828 1 96.88 256 HIS A O 1
ATOM 2026 N N . LEU A 1 257 ? 2.457 22.172 10.156 1 98.06 257 LEU A N 1
ATOM 2027 C CA . LEU A 1 257 ? 3.578 21.516 10.82 1 98.06 257 LEU A CA 1
ATOM 2028 C C . LEU A 1 257 ? 3.299 21.344 12.305 1 98.06 257 LEU A C 1
ATOM 2030 O O . LEU A 1 257 ? 2.836 22.266 12.969 1 98.06 257 LEU A O 1
ATOM 2034 N N . VAL A 1 258 ? 3.57 20.109 12.789 1 98 258 VAL A N 1
ATOM 2035 C CA . VAL A 1 258 ? 3.258 19.844 14.188 1 98 258 VAL A CA 1
ATOM 2036 C C . VAL A 1 258 ? 4.406 19.078 14.844 1 98 258 VAL A C 1
ATOM 2038 O O . VAL A 1 258 ? 5.191 18.422 14.156 1 98 258 VAL A O 1
ATOM 2041 N N . ARG A 1 259 ? 4.48 19.219 16.156 1 98.19 259 ARG A N 1
ATOM 2042 C CA . ARG A 1 259 ? 5.246 18.25 16.906 1 98.19 259 ARG A CA 1
ATOM 2043 C C . ARG A 1 259 ? 4.566 16.875 16.875 1 98.19 259 ARG A C 1
ATOM 2045 O O . ARG A 1 259 ? 3.381 16.766 17.188 1 98.19 259 ARG A O 1
ATOM 2052 N N . PHE A 1 260 ? 5.332 15.898 16.609 1 98.06 260 PHE A N 1
ATOM 2053 C CA . PHE A 1 260 ? 4.781 14.578 16.328 1 98.06 260 PHE A CA 1
ATOM 2054 C C . PHE A 1 260 ? 4.086 14.008 17.562 1 98.06 260 PHE A C 1
ATOM 2056 O O . PHE A 1 260 ? 2.918 13.617 17.5 1 98.06 260 PHE A O 1
ATOM 2063 N N . LYS A 1 261 ? 4.699 13.977 18.672 1 96.44 261 LYS A N 1
ATOM 2064 C CA . LYS A 1 261 ? 4.152 13.375 19.875 1 96.44 261 LYS A CA 1
ATOM 2065 C C . LYS A 1 261 ? 2.914 14.133 20.359 1 96.44 261 LYS A C 1
ATOM 2067 O O . LYS A 1 261 ? 1.912 13.516 20.734 1 96.44 261 LYS A O 1
ATOM 2072 N N . TRP A 1 262 ? 2.951 15.375 20.359 1 95.69 262 TRP A N 1
ATOM 2073 C CA . TRP A 1 262 ? 1.803 16.188 20.75 1 95.69 262 TRP A CA 1
ATOM 2074 C C . TRP A 1 262 ? 0.592 15.875 19.875 1 95.69 262 TRP A C 1
ATOM 2076 O O . TRP A 1 262 ? -0.519 15.695 20.391 1 95.69 262 TRP A O 1
ATOM 2086 N N . TYR A 1 263 ? 0.854 15.852 18.641 1 94.56 263 TYR A N 1
ATOM 2087 C CA . TYR A 1 263 ? -0.238 15.656 17.688 1 94.56 263 TYR A CA 1
ATOM 2088 C C . TYR A 1 263 ? -0.837 14.258 17.828 1 94.56 263 TYR A C 1
ATOM 2090 O O . TYR A 1 263 ? -2.059 14.094 17.781 1 94.56 263 TYR A O 1
ATOM 2098 N N . LYS A 1 264 ? -0.003 13.336 17.969 1 93.19 264 LYS A N 1
ATOM 2099 C CA . LYS A 1 264 ? -0.47 11.961 18.172 1 93.19 264 LYS A CA 1
ATOM 2100 C C . LYS A 1 264 ? -1.364 11.859 19.406 1 93.19 264 LYS A C 1
ATOM 2102 O O . LYS A 1 264 ? -2.445 11.273 19.344 1 93.19 264 LYS A O 1
ATOM 2107 N N . ASP A 1 265 ? -0.968 12.461 20.422 1 90.88 265 ASP A N 1
ATOM 2108 C CA . ASP A 1 265 ? -1.749 12.445 21.641 1 90.88 265 ASP A CA 1
ATOM 2109 C C . ASP A 1 265 ? -3.059 13.211 21.469 1 90.88 265 ASP A C 1
ATOM 2111 O O . ASP A 1 265 ? -4.102 12.797 21.984 1 90.88 265 ASP A O 1
ATOM 2115 N N . THR A 1 266 ? -2.949 14.289 20.844 1 88.62 266 THR A N 1
ATOM 2116 C CA . THR A 1 266 ? -4.121 15.133 20.625 1 88.62 266 THR A CA 1
ATOM 2117 C C . THR A 1 266 ? -5.156 14.406 19.766 1 88.62 266 THR A C 1
ATOM 2119 O O . THR A 1 266 ? -6.344 14.383 20.109 1 88.62 266 THR A O 1
ATOM 2122 N N . ILE A 1 267 ? -4.66 13.805 18.672 1 83.62 267 ILE A N 1
ATOM 2123 C CA . ILE A 1 267 ? -5.551 13.078 17.766 1 83.62 267 ILE A CA 1
ATOM 2124 C C . ILE A 1 267 ? -6.129 11.859 18.484 1 83.62 267 ILE A C 1
ATOM 2126 O O . ILE A 1 267 ? -7.316 11.547 18.344 1 83.62 267 ILE A O 1
ATOM 2130 N N . ALA A 1 268 ? -5.297 11.188 19.203 1 79.69 268 ALA A N 1
ATOM 2131 C CA . ALA A 1 268 ? -5.742 10.016 19.953 1 79.69 268 ALA A CA 1
ATOM 2132 C C . ALA A 1 268 ? -6.852 10.383 20.938 1 79.69 268 ALA A C 1
ATOM 2134 O O . ALA A 1 268 ? -7.766 9.594 21.172 1 79.69 268 ALA A O 1
ATOM 2135 N N . SER A 1 269 ? -6.691 11.484 21.453 1 76.38 269 SER A N 1
ATOM 2136 C CA . SER A 1 269 ? -7.664 11.914 22.438 1 76.38 269 SER A CA 1
ATOM 2137 C C . SER A 1 269 ? -9 12.266 21.797 1 76.38 269 SER A C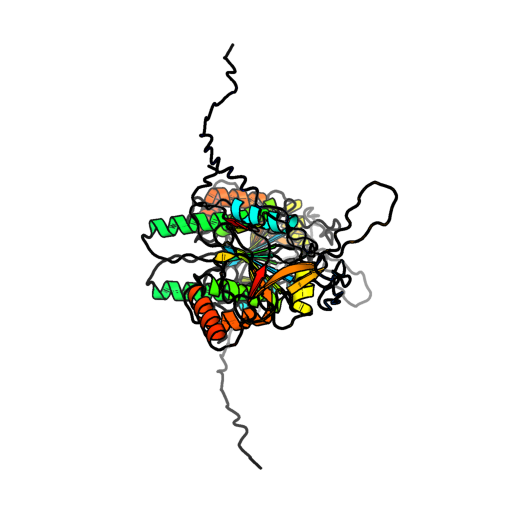 1
ATOM 2139 O O . SER A 1 269 ? -10.023 12.375 22.484 1 76.38 269 SER A O 1
ATOM 2141 N N . MET A 1 270 ? -8.914 12.414 20.516 1 67.38 270 MET A N 1
ATOM 2142 C CA . MET A 1 270 ? -10.125 12.852 19.828 1 67.38 270 MET A CA 1
ATOM 2143 C C . MET A 1 270 ? -10.734 11.711 19.031 1 67.38 270 MET A C 1
ATOM 2145 O O . MET A 1 270 ? -11.805 11.859 18.438 1 67.38 270 MET A O 1
ATOM 2149 N N . ILE A 1 271 ? -9.93 10.633 18.641 1 58.69 271 ILE A N 1
ATOM 2150 C CA . ILE A 1 271 ? -10.211 9.539 17.719 1 58.69 271 ILE A CA 1
ATOM 2151 C C . ILE A 1 271 ? -11.57 8.922 18.047 1 58.69 271 ILE A C 1
ATOM 2153 O O . ILE A 1 271 ? -12.258 8.422 17.172 1 58.69 271 ILE A O 1
ATOM 2157 N N . SER A 1 272 ? -11.812 8.898 19.312 1 53.72 272 SER A N 1
ATOM 2158 C CA . SER A 1 272 ? -13.156 8.352 19.438 1 53.72 272 SER A CA 1
ATOM 2159 C C . SER A 1 272 ? -14.125 9.055 18.484 1 53.72 272 SER A C 1
ATOM 2161 O O . SER A 1 272 ? -15.273 8.641 18.344 1 53.72 272 SER A O 1
ATOM 2163 N N . LEU A 1 273 ? -13.633 10.047 17.719 1 50.59 273 LEU A N 1
ATOM 2164 C CA . LEU A 1 273 ? -14.594 10.852 16.984 1 50.59 273 LEU A CA 1
ATOM 2165 C C . LEU A 1 273 ? -14.656 10.422 15.523 1 50.59 273 LEU A C 1
ATOM 2167 O O . LEU A 1 273 ? -13.633 10.109 14.922 1 50.59 273 LEU A O 1
ATOM 2171 N N . THR A 1 274 ? -15.633 9.898 15 1 52.34 274 THR A N 1
ATOM 2172 C CA . THR A 1 274 ? -16.047 9.469 13.664 1 52.34 274 THR A CA 1
ATOM 2173 C C . THR A 1 274 ? -15.781 10.57 12.641 1 52.34 274 THR A C 1
ATOM 2175 O O . THR A 1 274 ? -15.969 10.359 11.438 1 52.34 274 THR A O 1
ATOM 2178 N N . ARG A 1 275 ? -15.5 11.766 12.969 1 53.56 275 ARG A N 1
ATOM 2179 C CA . ARG A 1 275 ? -15.305 12.844 12.008 1 53.56 275 ARG A CA 1
ATOM 2180 C C . ARG A 1 275 ? -14.023 13.617 12.297 1 53.56 275 ARG A C 1
ATOM 2182 O O . ARG A 1 275 ? -13.5 13.562 13.414 1 53.56 275 ARG A O 1
ATOM 2189 N N . PHE A 1 276 ? -13.344 14 11.078 1 57.81 276 PHE A N 1
ATOM 2190 C CA . PHE A 1 276 ? -12.148 14.812 11.258 1 57.81 276 PHE A CA 1
ATOM 2191 C C . PHE A 1 276 ? -12.375 15.898 12.297 1 57.81 276 PHE A C 1
ATOM 2193 O O . PHE A 1 276 ? -13.391 16.609 12.25 1 57.81 276 PHE A O 1
ATOM 2200 N N . PRO A 1 277 ? -11.391 15.961 13.344 1 62.59 277 PRO A N 1
ATOM 2201 C CA . PRO A 1 277 ? -11.789 16.719 14.531 1 62.59 277 PRO A CA 1
ATOM 2202 C C . PRO A 1 277 ? -11.516 18.219 14.398 1 62.59 277 PRO A C 1
ATOM 2204 O O . PRO A 1 277 ? -10.938 18.828 15.297 1 62.59 277 PRO A O 1
ATOM 2207 N N . GLU A 1 278 ? -11.773 18.75 13.008 1 76.44 278 GLU A N 1
ATOM 2208 C CA . GLU A 1 278 ? -11.469 20.188 12.953 1 76.44 278 GLU A CA 1
ATOM 2209 C C . GLU A 1 278 ? -12.305 20.953 13.961 1 76.44 278 GLU A C 1
ATOM 2211 O O . GLU A 1 278 ? -11.766 21.703 14.789 1 76.44 278 GLU A O 1
ATOM 2216 N N . ASN A 1 279 ? -13.516 20.656 14 1 80.06 279 ASN A N 1
ATOM 2217 C CA . ASN A 1 279 ? -14.398 21.422 14.867 1 80.06 279 ASN A CA 1
ATOM 2218 C C . ASN A 1 279 ? -14.117 21.141 16.344 1 80.06 279 ASN A C 1
ATOM 2220 O O . ASN A 1 279 ? -13.969 22.078 17.141 1 80.06 279 ASN A O 1
ATOM 2224 N N . PRO A 1 280 ? -13.922 19.953 16.625 1 81.44 280 PRO A N 1
ATOM 2225 C CA . PRO A 1 280 ? -13.617 19.672 18.031 1 81.44 280 PRO A CA 1
ATOM 2226 C C . PRO A 1 280 ? -12.289 20.266 18.484 1 81.44 280 PRO A C 1
ATOM 2228 O O . PRO A 1 280 ? -12.18 20.766 19.609 1 81.44 280 PRO A O 1
ATOM 2231 N N . LEU A 1 281 ? -11.352 20.25 17.719 1 86.5 281 LEU A N 1
ATOM 2232 C CA . LEU A 1 281 ? -10.047 20.797 18.094 1 86.5 281 LEU A CA 1
ATOM 2233 C C . LEU A 1 281 ? -10.078 22.312 18.141 1 86.5 281 LEU A C 1
ATOM 2235 O O . LEU A 1 281 ? -9.43 22.922 19 1 86.5 281 LEU A O 1
ATOM 2239 N N . GLN A 1 282 ? -10.82 22.859 17.203 1 88.88 282 GLN A N 1
ATOM 2240 C CA . GLN A 1 282 ? -10.984 24.312 17.25 1 88.88 282 GLN A CA 1
ATOM 2241 C C . GLN A 1 282 ? -11.656 24.75 18.547 1 88.88 282 GLN A C 1
ATOM 2243 O O . GLN A 1 282 ? -11.234 25.734 19.172 1 88.88 282 GLN A O 1
ATOM 2248 N N . LYS A 1 283 ? -12.672 24.078 18.859 1 88.19 283 LYS A N 1
ATOM 2249 C CA . LYS A 1 283 ? -13.375 24.391 20.109 1 88.19 283 LYS A CA 1
ATOM 2250 C C . LYS A 1 283 ? -12.445 24.25 21.312 1 88.19 283 LYS A C 1
ATOM 2252 O O . LYS A 1 283 ? -12.453 25.094 22.203 1 88.19 283 LYS A O 1
ATOM 2257 N N . ARG A 1 284 ? -11.758 23.266 21.312 1 88 284 ARG A N 1
ATOM 2258 C CA . ARG A 1 284 ? -10.82 23.031 22.406 1 88 284 ARG A CA 1
ATOM 2259 C C . ARG A 1 284 ? -9.789 24.156 22.484 1 88 284 ARG A C 1
ATOM 2261 O O . ARG A 1 284 ? -9.477 24.641 23.562 1 88 284 ARG A O 1
ATOM 2268 N N . ALA A 1 285 ? -9.258 24.5 21.375 1 91.12 285 ALA A N 1
ATOM 2269 C CA . ALA A 1 285 ? -8.266 25.562 21.312 1 91.12 285 ALA A CA 1
ATOM 2270 C C . ALA A 1 285 ? -8.836 26.875 21.859 1 91.12 285 ALA A C 1
ATOM 2272 O O . ALA A 1 285 ? -8.172 27.578 22.641 1 91.12 285 ALA A O 1
ATOM 2273 N N . MET A 1 286 ? -10.023 27.141 21.531 1 91.19 286 MET A N 1
ATOM 2274 C CA . MET A 1 286 ? -10.688 28.359 21.984 1 91.19 286 MET A CA 1
ATOM 2275 C C . MET A 1 286 ? -10.938 28.328 23.484 1 91.19 286 MET A C 1
ATOM 2277 O O . MET A 1 286 ? -10.711 29.312 24.188 1 91.19 286 MET A O 1
ATOM 2281 N N . ASP A 1 287 ? -11.383 27.234 23.891 1 91.88 287 ASP A N 1
ATOM 2282 C CA . ASP A 1 287 ? -11.648 27.078 25.312 1 91.88 287 ASP A CA 1
ATOM 2283 C C . ASP A 1 287 ? -10.375 27.25 26.141 1 91.88 287 ASP A C 1
ATOM 2285 O O . ASP A 1 287 ? -10.391 27.906 27.188 1 91.88 287 ASP A O 1
ATOM 2289 N N . GLU A 1 288 ? -9.352 26.656 25.703 1 90.69 288 GLU A N 1
ATOM 2290 C CA . GLU A 1 288 ? -8.07 26.812 26.375 1 90.69 288 GLU A CA 1
ATOM 2291 C C . GLU A 1 288 ? -7.613 28.266 26.391 1 90.69 288 GLU A C 1
ATOM 2293 O O . GLU A 1 288 ? -7.133 28.766 27.406 1 90.69 288 GLU A O 1
ATOM 2298 N N . CYS A 1 289 ? -7.789 28.891 25.297 1 90.5 289 CYS A N 1
ATOM 2299 C CA . CYS A 1 289 ? -7.379 30.281 25.203 1 90.5 289 CYS A CA 1
ATOM 2300 C C . CYS A 1 289 ? -8.195 31.156 26.141 1 90.5 289 CYS A C 1
ATOM 2302 O O . CYS A 1 289 ? -7.637 32 26.844 1 90.5 289 CYS A O 1
ATOM 2304 N N . ILE A 1 290 ? -9.453 30.984 26.203 1 90.94 290 ILE A N 1
ATOM 2305 C CA . ILE A 1 290 ? -10.352 31.734 27.062 1 90.94 290 ILE A CA 1
ATOM 2306 C C . ILE A 1 290 ? -9.961 31.516 28.531 1 90.94 290 ILE A C 1
ATOM 2308 O O . ILE A 1 290 ? -10.047 32.438 29.344 1 90.94 290 ILE A O 1
ATOM 2312 N N . SER A 1 291 ? -9.414 30.438 28.828 1 92 291 SER A N 1
ATOM 2313 C CA . SER A 1 291 ? -9.031 30.109 30.203 1 92 291 SER A CA 1
ATOM 2314 C C . SER A 1 291 ? -7.617 30.578 30.516 1 92 291 SER A C 1
ATOM 2316 O O . SER A 1 291 ? -7.07 30.266 31.578 1 92 291 SER A O 1
ATOM 2318 N N . GLY A 1 292 ? -6.969 31.188 29.594 1 87.88 292 GLY A N 1
ATOM 2319 C CA . GLY A 1 292 ? -5.645 31.75 29.812 1 87.88 292 GLY A CA 1
ATOM 2320 C C . GLY A 1 292 ? -4.527 30.766 29.5 1 87.88 292 GLY A C 1
ATOM 2321 O O . GLY A 1 292 ? -3.379 30.984 29.891 1 87.88 292 GLY A O 1
ATOM 2322 N N . ARG A 1 293 ? -4.961 29.703 28.891 1 89.19 293 ARG A N 1
ATOM 2323 C CA . ARG A 1 293 ? -3.986 28.719 28.469 1 89.19 293 ARG A CA 1
ATOM 2324 C C . ARG A 1 293 ? -3.871 28.672 26.938 1 89.19 293 ARG A C 1
ATOM 2326 O O . ARG A 1 293 ? -4.676 29.297 26.234 1 89.19 293 ARG A O 1
ATOM 2333 N N . SER A 1 294 ? -2.768 28.109 26.484 1 89.94 294 SER A N 1
ATOM 2334 C CA . SER A 1 294 ? -2.559 27.984 25.031 1 89.94 294 SER A CA 1
ATOM 2335 C C . SER A 1 294 ? -2.223 26.547 24.656 1 89.94 294 SER A C 1
ATOM 2337 O O . SER A 1 294 ? -1.488 25.859 25.359 1 89.94 294 SER A O 1
ATOM 2339 N N . MET A 1 295 ? -2.729 26.109 23.531 1 92.06 295 MET A N 1
ATOM 2340 C CA . MET A 1 295 ? -2.412 24.781 23 1 92.06 295 MET A CA 1
ATOM 2341 C C . MET A 1 295 ? -1.12 24.812 22.188 1 92.06 295 MET A C 1
ATOM 2343 O O . MET A 1 295 ? -0.66 23.781 21.703 1 92.06 295 MET A O 1
ATOM 2347 N N . GLY A 1 296 ? -0.521 26.016 22.125 1 93.69 296 GLY A N 1
ATOM 2348 C CA . GLY A 1 296 ? 0.72 26.141 21.375 1 93.69 296 GLY A CA 1
ATOM 2349 C C . GLY A 1 296 ? 0.508 26.219 19.875 1 93.69 296 GLY A C 1
ATOM 2350 O O . GLY A 1 296 ? 1.324 25.719 19.094 1 93.69 296 GLY A O 1
ATOM 2351 N N . LEU A 1 297 ? -0.637 26.812 19.406 1 94.62 297 LEU A N 1
ATOM 2352 C CA . LEU A 1 297 ? -0.943 26.984 17.984 1 94.62 297 LEU A CA 1
ATOM 2353 C C . LEU A 1 297 ? -0.385 28.297 17.469 1 94.62 297 LEU A C 1
ATOM 2355 O O . LEU A 1 297 ? -0.491 29.328 18.141 1 94.62 297 LEU A O 1
ATOM 2359 N N . TYR A 1 298 ? 0.221 28.25 16.328 1 93.44 298 TYR A N 1
ATOM 2360 C CA . TYR A 1 298 ? 0.783 29.438 15.695 1 93.44 298 TYR A CA 1
ATOM 2361 C C . TYR A 1 298 ? 0.47 29.453 14.203 1 93.44 298 TYR A C 1
ATOM 2363 O O . TYR A 1 298 ? 0.368 28.406 13.57 1 93.44 298 TYR A O 1
ATOM 2371 N N . ALA A 1 299 ? 0.347 30.656 13.672 1 92.94 299 ALA A N 1
ATOM 2372 C CA . ALA A 1 299 ? 0.254 30.859 12.234 1 92.94 299 ALA A CA 1
ATOM 2373 C C . ALA A 1 299 ? 1.604 31.266 11.648 1 92.94 299 ALA A C 1
ATOM 2375 O O . ALA A 1 299 ? 2.312 32.094 12.219 1 92.94 299 ALA A O 1
ATOM 2376 N N . TYR A 1 300 ? 1.965 30.547 10.602 1 92.75 300 TYR A N 1
ATOM 2377 C CA . TYR A 1 300 ? 3.125 31.016 9.852 1 92.75 300 TYR A CA 1
ATOM 2378 C C . TYR A 1 300 ? 2.875 32.406 9.273 1 92.75 300 TYR A C 1
ATOM 2380 O O . TYR A 1 300 ? 1.86 32.625 8.617 1 92.75 300 TYR A O 1
ATOM 2388 N N . ASN A 1 301 ? 3.85 33.25 9.586 1 86.44 301 ASN A N 1
ATOM 2389 C CA . ASN A 1 301 ? 3.596 34.656 9.289 1 86.44 301 ASN A CA 1
ATOM 2390 C C . ASN A 1 301 ? 3.949 35 7.844 1 86.44 301 ASN A C 1
ATOM 2392 O O . ASN A 1 301 ? 4.84 35.812 7.598 1 86.44 301 ASN A O 1
ATOM 2396 N N . ASP A 1 302 ? 3.371 34.469 6.914 1 84.56 302 ASP A N 1
ATOM 2397 C CA . ASP A 1 302 ? 3.375 34.781 5.488 1 84.56 302 ASP A CA 1
ATOM 2398 C C . ASP A 1 302 ? 2.004 34.531 4.867 1 84.56 302 ASP A C 1
ATOM 2400 O O . ASP A 1 302 ? 1.261 33.656 5.324 1 84.56 302 ASP A O 1
ATOM 2404 N N . ASN A 1 303 ? 1.675 35.375 4.035 1 80.62 303 ASN A N 1
ATOM 2405 C CA . ASN A 1 303 ? 0.355 35.219 3.428 1 80.62 303 ASN A CA 1
ATOM 2406 C C . ASN A 1 303 ? 0.388 34.312 2.215 1 80.62 303 ASN A C 1
ATOM 2408 O O . ASN A 1 303 ? 1.385 34.25 1.492 1 80.62 303 ASN A O 1
ATOM 2412 N N . HIS A 1 304 ? -0.624 33.562 2.002 1 88.56 304 HIS A N 1
ATOM 2413 C CA . HIS A 1 304 ? -0.885 32.781 0.792 1 88.56 304 HIS A CA 1
ATOM 2414 C C . HIS A 1 304 ? 0.221 31.781 0.537 1 88.56 304 HIS A C 1
ATOM 2416 O O . HIS A 1 304 ? 0.765 31.703 -0.567 1 88.56 304 HIS A O 1
ATOM 2422 N N . VAL A 1 305 ? 0.506 31.047 1.553 1 94.12 305 VAL A N 1
ATOM 2423 C CA . VAL A 1 305 ? 1.581 30.062 1.49 1 94.12 305 VAL A CA 1
ATOM 2424 C C . VAL A 1 305 ? 1.095 28.812 0.764 1 94.12 305 VAL A C 1
ATOM 2426 O O . VAL A 1 305 ? 1.879 28.125 0.107 1 94.12 305 VAL A O 1
ATOM 2429 N N . ILE A 1 306 ? -0.254 28.531 0.886 1 95.5 306 ILE A N 1
ATOM 2430 C CA . ILE A 1 306 ? -0.82 27.359 0.249 1 95.5 306 ILE A CA 1
ATOM 2431 C C . ILE A 1 306 ? -2.012 27.75 -0.618 1 95.5 306 ILE A C 1
ATOM 2433 O O . ILE A 1 306 ? -2.619 28.797 -0.402 1 95.5 306 ILE A O 1
ATOM 2437 N N . GLU A 1 307 ? -2.297 26.938 -1.581 1 93.88 307 GLU A N 1
ATOM 2438 C CA . GLU A 1 307 ? -3.43 27.141 -2.48 1 93.88 307 GLU A CA 1
ATOM 2439 C C . GLU A 1 307 ? -4.203 25.844 -2.693 1 93.88 307 GLU A C 1
ATOM 2441 O O . GLU A 1 307 ? -3.615 24.766 -2.709 1 93.88 307 GLU A O 1
ATOM 2446 N N . HIS A 1 308 ? -5.457 26 -2.797 1 90.81 308 HIS A N 1
ATOM 2447 C CA . HIS A 1 308 ? -6.348 24.859 -3.006 1 90.81 308 HIS A CA 1
ATOM 2448 C C . HIS A 1 308 ? -6.402 24.469 -4.48 1 90.81 308 HIS A C 1
ATOM 2450 O O . HIS A 1 308 ? -6.516 25.328 -5.352 1 90.81 308 HIS A O 1
ATOM 2456 N N . LEU A 1 309 ? -6.266 23.156 -4.688 1 84.38 309 LEU A N 1
ATOM 2457 C CA . LEU A 1 309 ? -6.457 22.594 -6.02 1 84.38 309 LEU A CA 1
ATOM 2458 C C . LEU A 1 309 ? -7.887 22.109 -6.199 1 84.38 309 LEU A C 1
ATOM 2460 O O . LEU A 1 309 ? -8.406 21.375 -5.348 1 84.38 309 LEU A O 1
ATOM 2464 N N . ASP A 1 310 ? -8.688 22.703 -6.977 1 71.12 310 ASP A N 1
ATOM 2465 C CA . ASP A 1 310 ? -10.07 22.25 -7.148 1 71.12 310 ASP A CA 1
ATOM 2466 C C . ASP A 1 310 ? -10.133 20.969 -7.961 1 71.12 310 ASP A C 1
ATOM 2468 O O . ASP A 1 310 ? -9.812 20.953 -9.148 1 71.12 310 ASP A O 1
ATOM 2472 N N . GLY A 1 311 ? -10.125 19.812 -7.367 1 56.53 311 GLY A N 1
ATOM 2473 C CA . GLY A 1 311 ? -10.227 18.5 -7.988 1 56.53 311 GLY A CA 1
ATOM 2474 C C . GLY A 1 311 ? -11.5 18.328 -8.797 1 56.53 311 GLY A C 1
ATOM 2475 O O . GLY A 1 311 ? -11.633 17.359 -9.547 1 56.53 311 GLY A O 1
ATOM 2476 N N . ARG A 1 312 ? -12.609 18.984 -8.469 1 51.28 312 ARG A N 1
ATOM 2477 C CA . ARG A 1 312 ? -13.844 18.922 -9.234 1 51.28 312 ARG A CA 1
ATOM 2478 C C . ARG A 1 312 ? -13.688 19.625 -10.586 1 51.28 312 ARG A C 1
ATOM 2480 O O . ARG A 1 312 ? -14.383 19.281 -11.547 1 51.28 312 ARG A O 1
ATOM 2487 N N . LYS A 1 313 ? -12.883 20.562 -10.711 1 47.66 313 LYS A N 1
ATOM 2488 C CA . LYS A 1 313 ? -12.773 21.328 -11.953 1 47.66 313 LYS A CA 1
ATOM 2489 C C . LYS A 1 313 ? -11.695 20.75 -12.859 1 47.66 313 LYS A C 1
ATOM 2491 O O . LYS A 1 313 ? -11.602 21.109 -14.039 1 47.66 313 LYS A O 1
ATOM 2496 N N . THR A 1 314 ? -10.719 20.078 -12.422 1 40.44 314 THR A N 1
ATOM 2497 C CA . THR A 1 314 ? -9.617 19.672 -13.297 1 40.44 314 THR A CA 1
ATOM 2498 C C . THR A 1 314 ? -9.961 18.391 -14.039 1 40.44 314 THR A C 1
ATOM 2500 O O . THR A 1 314 ? -9.734 17.281 -13.523 1 4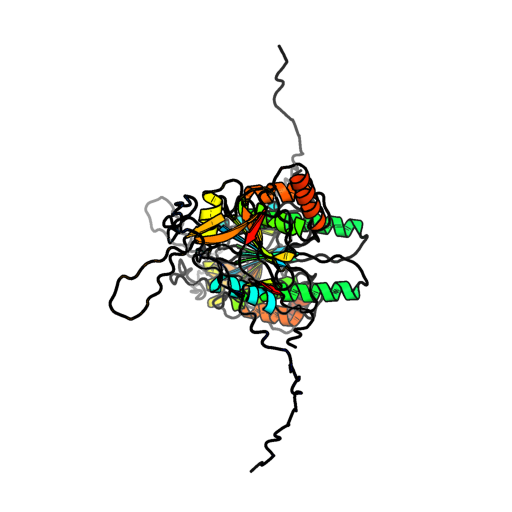0.44 314 THR A O 1
ATOM 2503 N N . SER A 1 315 ? -10.969 18.141 -14.516 1 36.03 315 SER A N 1
ATOM 2504 C CA . SER A 1 315 ? -11.156 17.094 -15.508 1 36.03 315 SER A CA 1
ATOM 2505 C C . SER A 1 315 ? -10.07 17.125 -16.578 1 36.03 315 SER A C 1
ATOM 2507 O O . SER A 1 315 ? -9.992 18.078 -17.359 1 36.03 315 SER A O 1
ATOM 2509 N N . PHE A 1 316 ? -8.891 16.719 -16.281 1 32.91 316 PHE A N 1
ATOM 2510 C CA . PHE A 1 316 ? -8.023 16.594 -17.453 1 32.91 316 PHE A CA 1
ATOM 2511 C C . PHE A 1 316 ? -8.586 15.578 -18.438 1 32.91 316 PHE A C 1
ATOM 2513 O O . PHE A 1 316 ? -8.266 14.391 -18.375 1 32.91 316 PHE A O 1
ATOM 2520 N N . GLY A 1 317 ? -9.789 15.062 -18.547 1 25.05 317 GLY A N 1
ATOM 2521 C CA . GLY A 1 317 ? -10.031 14.469 -19.859 1 25.05 317 GLY A CA 1
ATOM 2522 C C . GLY A 1 317 ? -9.742 15.406 -21 1 25.05 317 GLY A C 1
ATOM 2523 O O . GLY A 1 317 ? -9.812 16.625 -20.844 1 25.05 317 GLY A O 1
ATOM 2524 N N . MET B 1 1 ? 3.914 -14.953 53.281 1 18.25 1 MET B N 1
ATOM 2525 C CA . MET B 1 1 ? 4.152 -16.391 53.25 1 18.25 1 MET B CA 1
ATOM 2526 C C . MET B 1 1 ? 3.436 -17.031 52.062 1 18.25 1 MET B C 1
ATOM 2528 O O . MET B 1 1 ? 3.268 -18.25 52.031 1 18.25 1 MET B O 1
ATOM 2532 N N . ARG B 1 2 ? 2.715 -16.312 51.125 1 19.66 2 ARG B N 1
ATOM 2533 C CA . ARG B 1 2 ? 1.445 -16.828 50.625 1 19.66 2 ARG B CA 1
ATOM 2534 C C . ARG B 1 2 ? 1.663 -18.047 49.719 1 19.66 2 ARG B C 1
ATOM 2536 O O . ARG B 1 2 ? 2.414 -17.984 48.75 1 19.66 2 ARG B O 1
ATOM 2543 N N . SER B 1 3 ? 1.231 -19.312 49.906 1 16.48 3 SER B N 1
ATOM 2544 C CA . SER B 1 3 ? 1.447 -20.719 49.625 1 16.48 3 SER B CA 1
ATOM 2545 C C . SER B 1 3 ? 1.01 -21.078 48.219 1 16.48 3 SER B C 1
ATOM 2547 O O . SER B 1 3 ? 1.562 -21.984 47.594 1 16.48 3 SER B O 1
ATOM 2549 N N . LEU B 1 4 ? -0.155 -20.578 47.656 1 19.86 4 LEU B N 1
ATOM 2550 C CA . LEU B 1 4 ? -0.972 -21.641 47.094 1 19.86 4 LEU B CA 1
ATOM 2551 C C . LEU B 1 4 ? -0.233 -22.359 45.969 1 19.86 4 LEU B C 1
ATOM 2553 O O . LEU B 1 4 ? 0.68 -21.797 45.375 1 19.86 4 LEU B O 1
ATOM 2557 N N . GLY B 1 5 ? -0.727 -23.625 45.5 1 18.19 5 GLY B N 1
ATOM 2558 C CA . GLY B 1 5 ? -0.765 -24.969 44.969 1 18.19 5 GLY B CA 1
ATOM 2559 C C . GLY B 1 5 ? -0.711 -25.016 43.469 1 18.19 5 GLY B C 1
ATOM 2560 O O . GLY B 1 5 ? -1.271 -24.141 42.781 1 18.19 5 GLY B O 1
ATOM 2561 N N . LEU B 1 6 ? 0.284 -25.812 42.75 1 18.5 6 LEU B N 1
ATOM 2562 C CA . LEU B 1 6 ? 0.937 -26.25 41.531 1 18.5 6 LEU B CA 1
ATOM 2563 C C . LEU B 1 6 ? -0.034 -27.031 40.625 1 18.5 6 LEU B C 1
ATOM 2565 O O . LEU B 1 6 ? -0.292 -28.203 40.875 1 18.5 6 LEU B O 1
ATOM 2569 N N . ARG B 1 7 ? -1.363 -26.578 40.438 1 16.64 7 ARG B N 1
ATOM 2570 C CA . ARG B 1 7 ? -2.377 -27.469 39.875 1 16.64 7 ARG B CA 1
ATOM 2571 C C . ARG B 1 7 ? -1.93 -28.016 38.5 1 16.64 7 ARG B C 1
ATOM 2573 O O . ARG B 1 7 ? -1.63 -27.266 37.594 1 16.64 7 ARG B O 1
ATOM 2580 N N . LEU B 1 8 ? -1.437 -29.391 38.281 1 17.86 8 LEU B N 1
ATOM 2581 C CA . LEU B 1 8 ? -0.93 -30.406 37.375 1 17.86 8 LEU B CA 1
ATOM 2582 C C . LEU B 1 8 ? -1.942 -30.703 36.281 1 17.86 8 LEU B C 1
ATOM 2584 O O . LEU B 1 8 ? -2.945 -31.375 36.531 1 17.86 8 LEU B O 1
ATOM 2588 N N . LEU B 1 9 ? -2.852 -29.875 35.781 1 17.19 9 LEU B N 1
ATOM 2589 C CA . LEU B 1 9 ? -3.979 -30.469 35.094 1 17.19 9 LEU B CA 1
ATOM 2590 C C . LEU B 1 9 ? -3.496 -31.375 33.969 1 17.19 9 LEU B C 1
ATOM 2592 O O . LEU B 1 9 ? -2.607 -31 33.188 1 17.19 9 LEU B O 1
ATOM 2596 N N . ALA B 1 10 ? -3.783 -32.75 33.906 1 16.72 10 ALA B N 1
ATOM 2597 C CA . ALA B 1 10 ? -3.789 -34.094 33.375 1 16.72 10 ALA B CA 1
ATOM 2598 C C . ALA B 1 10 ? -4.324 -34.125 31.938 1 16.72 10 ALA B C 1
ATOM 2600 O O . ALA B 1 10 ? -5.539 -34.125 31.719 1 16.72 10 ALA B O 1
ATOM 2601 N N . VAL B 1 11 ? -4.418 -33.094 31.078 1 17.64 11 VAL B N 1
ATOM 2602 C CA . VAL B 1 11 ? -5.324 -33.312 29.953 1 17.64 11 VAL B CA 1
ATOM 2603 C C . VAL B 1 11 ? -4.84 -34.5 29.125 1 17.64 11 VAL B C 1
ATOM 2605 O O . VAL B 1 11 ? -3.686 -34.531 28.703 1 17.64 11 VAL B O 1
ATOM 2608 N N . GLY B 1 12 ? -5.406 -35.781 29.141 1 17.66 12 GLY B N 1
ATOM 2609 C CA . GLY B 1 12 ? -5.41 -37.125 28.594 1 17.66 12 GLY B CA 1
ATOM 2610 C C . GLY B 1 12 ? -5.473 -37.156 27.078 1 17.66 12 GLY B C 1
ATOM 2611 O O . GLY B 1 12 ? -6.543 -37 26.5 1 17.66 12 GLY B O 1
ATOM 2612 N N . VAL B 1 13 ? -4.848 -36.406 26.266 1 17.27 13 VAL B N 1
ATOM 2613 C CA . VAL B 1 13 ? -5.117 -36.469 24.828 1 17.27 13 VAL B CA 1
ATOM 2614 C C . VAL B 1 13 ? -4.883 -37.906 24.344 1 17.27 13 VAL B C 1
ATOM 2616 O O . VAL B 1 13 ? -3.836 -38.5 24.609 1 17.27 13 VAL B O 1
ATOM 2619 N N . VAL B 1 14 ? -5.969 -38.625 23.844 1 17.11 14 VAL B N 1
ATOM 2620 C CA . VAL B 1 14 ? -6.344 -39.938 23.328 1 17.11 14 VAL B CA 1
ATOM 2621 C C . VAL B 1 14 ? -5.34 -40.375 22.266 1 17.11 14 VAL B C 1
ATOM 2623 O O . VAL B 1 14 ? -4.883 -39.562 21.453 1 17.11 14 VAL B O 1
ATOM 2626 N N . ALA B 1 15 ? -4.766 -41.594 22.344 1 17.84 15 ALA B N 1
ATOM 2627 C CA . ALA B 1 15 ? -3.867 -42.656 21.875 1 17.84 15 ALA B CA 1
ATOM 2628 C C . ALA B 1 15 ? -4.309 -43.188 20.516 1 17.84 15 ALA B C 1
ATOM 2630 O O . ALA B 1 15 ? -5.27 -43.969 20.422 1 17.84 15 ALA B O 1
ATOM 2631 N N . SER B 1 16 ? -4.758 -42.312 19.5 1 16.78 16 SER B N 1
ATOM 2632 C CA . SER B 1 16 ? -5.301 -43.031 18.359 1 16.78 16 SER B CA 1
ATOM 2633 C C . SER B 1 16 ? -4.379 -44.156 17.922 1 16.78 16 SER B C 1
ATOM 2635 O O . SER B 1 16 ? -3.16 -44 17.875 1 16.78 16 SER B O 1
ATOM 2637 N N . ILE B 1 17 ? -4.879 -45.406 17.75 1 17.36 17 ILE B N 1
ATOM 2638 C CA . ILE B 1 17 ? -4.621 -46.844 17.547 1 17.36 17 ILE B CA 1
ATOM 2639 C C . ILE B 1 17 ? -4.105 -47.062 16.141 1 17.36 17 ILE B C 1
ATOM 2641 O O . ILE B 1 17 ? -4.891 -47.188 15.188 1 17.36 17 ILE B O 1
ATOM 2645 N N . CYS B 1 18 ? -3.439 -46.25 15.43 1 17.02 18 CYS B N 1
ATOM 2646 C CA . CYS B 1 18 ? -3.201 -46.656 14.062 1 17.02 18 CYS B CA 1
ATOM 2647 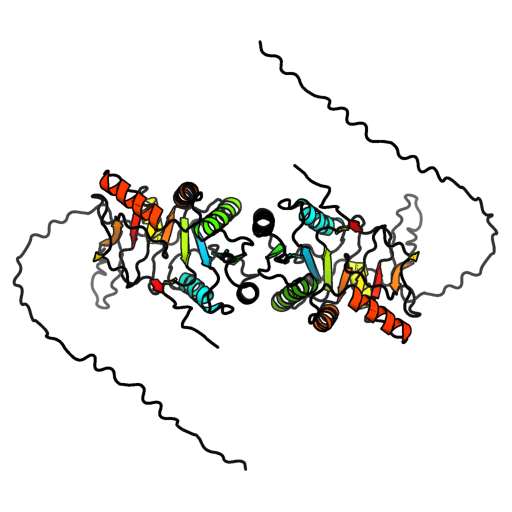C C . CYS B 1 18 ? -2.486 -48.031 14.031 1 17.02 18 CYS B C 1
ATOM 2649 O O . CYS B 1 18 ? -1.31 -48.094 14.383 1 17.02 18 CYS B O 1
ATOM 2651 N N . HIS B 1 19 ? -3.225 -49.031 14.273 1 16.36 19 HIS B N 1
ATOM 2652 C CA . HIS B 1 19 ? -2.816 -50.438 14.32 1 16.36 19 HIS B CA 1
ATOM 2653 C C . HIS B 1 19 ? -1.974 -50.812 13.102 1 16.36 19 HIS B C 1
ATOM 2655 O O . HIS B 1 19 ? -0.864 -51.344 13.242 1 16.36 19 HIS B O 1
ATOM 2661 N N . LEU B 1 20 ? -2.645 -51.312 11.938 1 16.09 20 LEU B N 1
ATOM 2662 C CA . LEU B 1 20 ? -2.656 -52.75 11.602 1 16.09 20 LEU B CA 1
ATOM 2663 C C . LEU B 1 20 ? -1.481 -53.094 10.695 1 16.09 20 LEU B C 1
ATOM 2665 O O . LEU B 1 20 ? -0.735 -54.031 10.977 1 16.09 20 LEU B O 1
ATOM 2669 N N . SER B 1 21 ? -1.671 -53.062 9.172 1 16.73 21 SER B N 1
ATOM 2670 C CA . SER B 1 21 ? -1.704 -54.281 8.344 1 16.73 21 SER B CA 1
ATOM 2671 C C . SER B 1 21 ? -0.296 -54.75 7.992 1 16.73 21 SER B C 1
ATOM 2673 O O . SER B 1 21 ? 0.66 -53.969 8.07 1 16.73 21 SER B O 1
ATOM 2675 N N . LEU B 1 22 ? -0.128 -55.969 7.039 1 17.12 22 LEU B N 1
ATOM 2676 C CA . LEU B 1 22 ? 0.478 -57.219 6.621 1 17.12 22 LEU B CA 1
ATOM 2677 C C . LEU B 1 22 ? 1.617 -56.969 5.637 1 17.12 22 LEU B C 1
ATOM 2679 O O . LEU B 1 22 ? 1.477 -56.188 4.703 1 17.12 22 LEU B O 1
ATOM 2683 N N . TYR B 1 23 ? 2.861 -57.281 5.953 1 17.12 23 TYR B N 1
ATOM 2684 C CA . TYR B 1 23 ? 4.191 -57.344 5.359 1 17.12 23 TYR B CA 1
ATOM 2685 C C . TYR B 1 23 ? 4.184 -58.188 4.082 1 17.12 23 TYR B C 1
ATOM 2687 O O . TYR B 1 23 ? 4.246 -59.406 4.129 1 17.12 23 TYR B O 1
ATOM 2695 N N . PHE B 1 24 ? 3.139 -57.969 3.166 1 17.36 24 PHE B N 1
ATOM 2696 C CA . PHE B 1 24 ? 3.266 -59.062 2.189 1 17.36 24 PHE B CA 1
ATOM 2697 C C . PHE B 1 24 ? 4.613 -58.969 1.477 1 17.36 24 PHE B C 1
ATOM 2699 O O . PHE B 1 24 ? 5.031 -57.906 1.037 1 17.36 24 PHE B O 1
ATOM 2706 N N . SER B 1 25 ? 5.535 -59.906 1.715 1 18.09 25 SER B N 1
ATOM 2707 C CA . SER B 1 25 ? 6.859 -60.344 1.271 1 18.09 25 SER B CA 1
ATOM 2708 C C . SER B 1 25 ? 6.891 -60.562 -0.238 1 18.09 25 SER B C 1
ATOM 2710 O O . SER B 1 25 ? 7.223 -61.656 -0.704 1 18.09 25 SER B O 1
ATOM 2712 N N . PHE B 1 26 ? 6.074 -59.875 -1.11 1 17.52 26 PHE B N 1
ATOM 2713 C CA . PHE B 1 26 ? 6.121 -60.625 -2.375 1 17.52 26 PHE B CA 1
ATOM 2714 C C . PHE B 1 26 ? 7.539 -60.625 -2.936 1 17.52 26 PHE B C 1
ATOM 2716 O O . PHE B 1 26 ? 8.234 -59.625 -2.916 1 17.52 26 PHE B O 1
ATOM 2723 N N . ALA B 1 27 ? 8.18 -61.781 -3.074 1 18.91 27 ALA B N 1
ATOM 2724 C CA . ALA B 1 27 ? 9.43 -62.406 -3.541 1 18.91 27 ALA B CA 1
ATOM 2725 C C . ALA B 1 27 ? 9.688 -62.062 -5.008 1 18.91 27 ALA B C 1
ATOM 2727 O O . ALA B 1 27 ? 10.664 -62.531 -5.594 1 18.91 27 ALA B O 1
ATOM 2728 N N . SER B 1 28 ? 9.039 -60.938 -5.617 1 17.67 28 SER B N 1
ATOM 2729 C CA . SER B 1 28 ? 9.062 -61.25 -7.043 1 17.67 28 SER B CA 1
ATOM 2730 C C . SER B 1 28 ? 10.492 -61.375 -7.559 1 17.67 28 SER B C 1
ATOM 2732 O O . SER B 1 28 ? 11.406 -60.75 -7.043 1 17.67 28 SER B O 1
ATOM 2734 N N . GLY B 1 29 ? 10.836 -62.375 -8.391 1 18.81 29 GLY B N 1
ATOM 2735 C CA . GLY B 1 29 ? 11.852 -63.094 -9.156 1 18.81 29 GLY B CA 1
ATOM 2736 C C . GLY B 1 29 ? 12.477 -62.25 -10.242 1 18.81 29 GLY B C 1
ATOM 2737 O O . GLY B 1 29 ? 13.297 -62.719 -11.031 1 18.81 29 GLY B O 1
ATOM 2738 N N . GLY B 1 30 ? 12.016 -60.906 -10.508 1 17.25 30 GLY B N 1
ATOM 2739 C CA . GLY B 1 30 ? 12.188 -60.625 -11.93 1 17.25 30 GLY B CA 1
ATOM 2740 C C . GLY B 1 30 ? 13.648 -60.656 -12.359 1 17.25 30 GLY B C 1
ATOM 2741 O O . GLY B 1 30 ? 14.547 -60.531 -11.523 1 17.25 30 GLY B O 1
ATOM 2742 N N . GLU B 1 31 ? 13.852 -60.688 -13.812 1 20.31 31 GLU B N 1
ATOM 2743 C CA . GLU B 1 31 ? 14.75 -61.031 -14.906 1 20.31 31 GLU B CA 1
ATOM 2744 C C . GLU B 1 31 ? 15.812 -59.969 -15.117 1 20.31 31 GLU B C 1
ATOM 2746 O O . GLU B 1 31 ? 15.602 -58.812 -14.758 1 20.31 31 GLU B O 1
ATOM 2751 N N . SER B 1 32 ? 16.922 -60.312 -15.664 1 20.02 32 SER B N 1
ATOM 2752 C CA . SER B 1 32 ? 18.312 -59.875 -15.883 1 20.02 32 SER B CA 1
ATOM 2753 C C . SER B 1 32 ? 18.391 -58.719 -16.875 1 20.02 32 SER B C 1
ATOM 2755 O O . SER B 1 32 ? 19.484 -58.312 -17.266 1 20.02 32 SER B O 1
ATOM 2757 N N . SER B 1 33 ? 17.312 -57.812 -17.062 1 19.27 33 SER B N 1
ATOM 2758 C CA . SER B 1 33 ? 17.5 -57.188 -18.375 1 19.27 33 SER B CA 1
ATOM 2759 C C . SER B 1 33 ? 18.797 -56.375 -18.422 1 19.27 33 SER B C 1
ATOM 2761 O O . SER B 1 33 ? 19.297 -55.938 -17.391 1 19.27 33 SER B O 1
ATOM 2763 N N . SER B 1 34 ? 19.312 -56.281 -19.688 1 21.31 34 SER B N 1
ATOM 2764 C CA . SER B 1 34 ? 20.516 -55.812 -20.359 1 21.31 34 SER B CA 1
ATOM 2765 C C . SER B 1 34 ? 20.656 -54.312 -20.266 1 21.31 34 SER B C 1
ATOM 2767 O O . SER B 1 34 ? 19.672 -53.562 -20.375 1 21.31 34 SER B O 1
ATOM 2769 N N . ASN B 1 35 ? 21.719 -53.75 -19.703 1 19.28 35 ASN B N 1
ATOM 2770 C CA . ASN B 1 35 ? 22.297 -52.469 -19.25 1 19.28 35 ASN B CA 1
ATOM 2771 C C . ASN B 1 35 ? 22.562 -51.531 -20.422 1 19.28 35 ASN B C 1
ATOM 2773 O O . ASN B 1 35 ? 23.719 -51.344 -20.812 1 19.28 35 ASN B O 1
ATOM 2777 N N . SER B 1 36 ? 21.734 -51.406 -21.531 1 21.11 36 SER B N 1
ATOM 2778 C CA . SER B 1 36 ? 22.266 -50.562 -22.594 1 21.11 36 SER B CA 1
ATOM 2779 C C . SER B 1 36 ? 22.438 -49.125 -22.156 1 21.11 36 SER B C 1
ATOM 2781 O O . SER B 1 36 ? 21.578 -48.594 -21.438 1 21.11 36 SER B O 1
ATOM 2783 N N . SER B 1 37 ? 23.594 -48.5 -22.281 1 22.45 37 SER B N 1
ATOM 2784 C CA . SER B 1 37 ? 24.219 -47.219 -21.875 1 22.45 37 SER B CA 1
ATOM 2785 C C . SER B 1 37 ? 23.578 -46.031 -22.609 1 22.45 37 SER B C 1
ATOM 2787 O O . SER B 1 37 ? 24.219 -45.406 -23.453 1 22.45 37 SER B O 1
ATOM 2789 N N . ASN B 1 38 ? 22.281 -45.969 -22.906 1 22.38 38 ASN B N 1
ATOM 2790 C CA . ASN B 1 38 ? 21.844 -44.844 -23.719 1 22.38 38 ASN B CA 1
ATOM 2791 C C . ASN B 1 38 ? 22.078 -43.531 -23 1 22.38 38 ASN B C 1
ATOM 2793 O O . ASN B 1 38 ? 21.562 -43.312 -21.891 1 22.38 38 ASN B O 1
ATOM 2797 N N . SER B 1 39 ? 23.109 -42.719 -23.328 1 26.59 39 SER B N 1
ATOM 2798 C CA . SER B 1 39 ? 23.484 -41.375 -22.922 1 26.59 39 SER B CA 1
ATOM 2799 C C . SER B 1 39 ? 22.328 -40.406 -23.109 1 26.59 39 SER B C 1
ATOM 2801 O O . SER B 1 39 ? 21.875 -40.156 -24.234 1 26.59 39 SER B O 1
ATOM 2803 N N . ASN B 1 40 ? 21.391 -40.375 -22.266 1 25.17 40 ASN B N 1
ATOM 2804 C CA . ASN B 1 40 ? 20.219 -39.531 -22.406 1 25.17 40 ASN B CA 1
ATOM 2805 C C . ASN B 1 40 ? 20.609 -38.031 -22.406 1 25.17 40 ASN B C 1
ATOM 2807 O O . ASN B 1 40 ? 21.078 -37.531 -21.406 1 25.17 40 ASN B O 1
ATOM 2811 N N . PRO B 1 41 ? 20.875 -37.344 -23.453 1 29.91 41 PRO B N 1
ATOM 2812 C CA . PRO B 1 41 ? 21.266 -35.938 -23.719 1 29.91 41 PRO B CA 1
ATOM 2813 C C . PRO B 1 41 ? 20.453 -34.938 -22.891 1 29.91 41 PRO B C 1
ATOM 2815 O O . PRO B 1 41 ? 20.672 -33.719 -23 1 29.91 41 PRO B O 1
ATOM 2818 N N . GLY B 1 42 ? 19.453 -35.344 -22.266 1 28.91 42 GLY B N 1
ATOM 2819 C CA . GLY B 1 42 ? 18.609 -34.344 -21.625 1 28.91 42 GLY B CA 1
ATOM 2820 C C . GLY B 1 42 ? 19.141 -33.875 -20.281 1 28.91 42 GLY B C 1
ATOM 2821 O O . GLY B 1 42 ? 18.406 -33.312 -19.469 1 28.91 42 GLY B O 1
ATOM 2822 N N . ALA B 1 43 ? 20.203 -34.312 -19.812 1 32.22 43 ALA B N 1
ATOM 2823 C CA . ALA B 1 43 ? 20.578 -34 -18.438 1 32.22 43 ALA B CA 1
ATOM 2824 C C . ALA B 1 43 ? 21.047 -32.531 -18.344 1 32.22 43 ALA B C 1
ATOM 2826 O O . ALA B 1 43 ? 21.969 -32.125 -19.047 1 32.22 43 ALA B O 1
ATOM 2827 N N . VAL B 1 44 ? 20.266 -31.703 -17.875 1 33.09 44 VAL B N 1
ATOM 2828 C CA . VAL B 1 44 ? 20.609 -30.297 -17.688 1 33.09 44 VAL B CA 1
ATOM 2829 C C . VAL B 1 44 ? 21.578 -30.156 -16.516 1 33.09 44 VAL B C 1
ATOM 2831 O O . VAL B 1 44 ? 21.328 -30.688 -15.43 1 33.09 44 VAL B O 1
ATOM 2834 N N . GLU B 1 45 ? 22.766 -29.875 -16.766 1 32.5 45 GLU B N 1
ATOM 2835 C CA . GLU B 1 45 ? 23.719 -29.547 -15.719 1 32.5 45 GLU B CA 1
ATOM 2836 C C . GLU B 1 45 ? 23.281 -28.328 -14.93 1 32.5 45 GLU B C 1
ATOM 2838 O O . GLU B 1 45 ? 22.953 -27.281 -15.516 1 32.5 45 GLU B O 1
ATOM 2843 N N . VAL B 1 46 ? 22.875 -28.594 -13.75 1 33.19 46 VAL B N 1
ATOM 2844 C CA . VAL B 1 46 ? 22.469 -27.484 -12.891 1 33.19 46 VAL B CA 1
ATOM 2845 C C . VAL B 1 46 ? 23.656 -26.531 -12.703 1 33.19 46 VAL B C 1
ATOM 2847 O O . VAL B 1 46 ? 24.672 -26.906 -12.125 1 33.19 46 VAL B O 1
ATOM 2850 N N . LYS B 1 47 ? 23.828 -25.703 -13.578 1 33.38 47 LYS B N 1
ATOM 2851 C CA . LYS B 1 47 ? 24.812 -24.656 -13.336 1 33.38 47 LYS B CA 1
ATOM 2852 C C . LYS B 1 47 ? 24.375 -23.75 -12.195 1 33.38 47 LYS B C 1
ATOM 2854 O O . LYS B 1 47 ? 23.172 -23.516 -11.992 1 33.38 47 LYS B O 1
ATOM 2859 N N . GLY B 1 48 ? 25.203 -23.516 -11.133 1 30.09 48 GLY B N 1
ATOM 2860 C CA . GLY B 1 48 ? 25.094 -22.75 -9.906 1 30.09 48 GLY B CA 1
ATOM 2861 C C . GLY B 1 48 ? 24.312 -21.453 -10.078 1 30.09 48 GLY B C 1
ATOM 2862 O O . GLY B 1 48 ? 23.734 -21.203 -11.133 1 30.09 48 GLY B O 1
ATOM 2863 N N . LYS B 1 49 ? 24.859 -20.531 -9.172 1 37.75 49 LYS B N 1
ATOM 2864 C CA . LYS B 1 49 ? 24.328 -19.203 -8.867 1 37.75 49 LYS B CA 1
ATOM 2865 C C . LYS B 1 49 ? 24.172 -18.375 -10.133 1 37.75 49 LYS B C 1
ATOM 2867 O O . LYS B 1 49 ? 25.047 -18.391 -11.008 1 37.75 49 LYS B O 1
ATOM 2872 N N . ASP B 1 50 ? 23.109 -18.219 -10.609 1 38.97 50 ASP B N 1
ATOM 2873 C CA . ASP B 1 50 ? 23 -17.219 -11.656 1 38.97 50 ASP B CA 1
ATOM 2874 C C . ASP B 1 50 ? 24 -16.078 -11.422 1 38.97 50 ASP B C 1
ATOM 2876 O O . ASP B 1 50 ? 23.859 -15.305 -10.469 1 38.97 50 ASP B O 1
ATOM 2880 N N . PRO B 1 51 ? 25.141 -16.141 -11.773 1 40.09 51 PRO B N 1
ATOM 2881 C CA . PRO B 1 51 ? 26.203 -15.156 -11.594 1 40.09 51 PRO B CA 1
ATOM 2882 C C . PRO B 1 51 ? 25.734 -13.719 -11.836 1 40.09 51 PRO B C 1
ATOM 2884 O O . PRO B 1 51 ? 26.422 -12.766 -11.477 1 40.09 51 PRO B O 1
ATOM 2887 N N . ASN B 1 52 ? 24.969 -13.469 -12.852 1 44.97 52 ASN B N 1
ATOM 2888 C CA . ASN B 1 52 ? 24.984 -12.109 -13.391 1 44.97 52 ASN B CA 1
ATOM 2889 C C . ASN B 1 52 ? 24.188 -11.148 -12.508 1 44.97 52 ASN B C 1
ATOM 2891 O O . ASN B 1 52 ? 24.109 -9.953 -12.805 1 44.97 52 ASN B O 1
ATOM 2895 N N . GLY B 1 53 ? 23.812 -11.289 -11.305 1 59.84 53 GLY B N 1
ATOM 2896 C CA . GLY B 1 53 ? 23.312 -10.234 -10.43 1 59.84 53 GLY B CA 1
ATOM 2897 C C . GLY B 1 53 ? 21.953 -9.727 -10.836 1 59.84 53 GLY B C 1
ATOM 2898 O O . GLY B 1 53 ? 21.406 -8.828 -10.188 1 59.84 53 GLY B O 1
ATOM 2899 N N . ILE B 1 54 ? 21.375 -10.211 -11.977 1 69.81 54 ILE B N 1
ATOM 2900 C CA . ILE B 1 54 ? 20.141 -9.625 -12.477 1 69.81 54 ILE B CA 1
ATOM 2901 C C . ILE B 1 54 ? 18.938 -10.297 -11.812 1 69.81 54 ILE B C 1
ATOM 2903 O O . ILE B 1 54 ? 18.828 -11.523 -11.82 1 69.81 54 ILE B O 1
ATOM 2907 N N . ILE B 1 55 ? 18.109 -9.625 -11.156 1 87 55 ILE B N 1
ATOM 2908 C CA . ILE B 1 55 ? 16.844 -10.094 -10.578 1 87 55 ILE B CA 1
ATOM 2909 C C . ILE B 1 55 ? 15.797 -10.25 -11.672 1 87 55 ILE B C 1
ATOM 2911 O O . ILE B 1 55 ? 15.281 -9.25 -12.195 1 87 55 ILE B O 1
ATOM 2915 N N . ASP B 1 56 ? 15.562 -11.539 -12.023 1 95.69 56 ASP B N 1
ATOM 2916 C CA . ASP B 1 56 ? 14.656 -11.758 -13.148 1 95.69 56 ASP B CA 1
ATOM 2917 C C . ASP B 1 56 ? 13.391 -12.484 -12.688 1 95.69 56 ASP B C 1
ATOM 2919 O O . ASP B 1 56 ? 12.617 -12.969 -13.516 1 95.69 56 ASP B O 1
ATOM 2923 N N . THR B 1 57 ? 13.289 -12.664 -11.422 1 98.12 57 THR B N 1
ATOM 2924 C CA . THR B 1 57 ? 12.141 -13.352 -10.852 1 98.12 57 THR B CA 1
ATOM 2925 C C . THR B 1 57 ? 11.414 -12.461 -9.852 1 98.12 57 THR B C 1
ATOM 2927 O O . THR B 1 57 ? 12.047 -11.742 -9.078 1 98.12 57 THR B O 1
ATOM 2930 N N . ALA B 1 58 ? 10.07 -12.492 -9.906 1 98.62 58 ALA B N 1
ATOM 2931 C CA . ALA B 1 58 ? 9.219 -11.828 -8.93 1 98.62 58 ALA B CA 1
ATOM 2932 C C . ALA B 1 58 ? 8.258 -12.812 -8.281 1 98.62 58 ALA B C 1
ATOM 2934 O O . ALA B 1 58 ? 8.07 -13.93 -8.766 1 98.62 58 ALA B O 1
ATOM 2935 N N . ILE B 1 59 ? 7.695 -12.414 -7.156 1 98.75 59 ILE B N 1
ATOM 2936 C CA . ILE B 1 59 ? 6.734 -13.25 -6.438 1 98.75 59 ILE B CA 1
ATOM 2937 C C . ILE B 1 59 ? 5.465 -12.453 -6.16 1 98.75 59 ILE B C 1
ATOM 2939 O O . ILE B 1 59 ? 5.527 -11.305 -5.715 1 98.75 59 ILE B O 1
ATOM 2943 N N . ILE B 1 60 ? 4.344 -13.047 -6.457 1 98.06 60 ILE B N 1
ATOM 2944 C CA . ILE B 1 60 ? 3.053 -12.508 -6.039 1 98.06 60 ILE B CA 1
ATOM 2945 C C . ILE B 1 60 ? 2.42 -13.438 -5 1 98.06 60 ILE B C 1
ATOM 2947 O O . ILE B 1 60 ? 2.33 -14.648 -5.215 1 98.06 60 ILE B O 1
ATOM 2951 N N . ILE B 1 61 ? 2.039 -12.875 -3.914 1 97.94 61 ILE B N 1
ATOM 2952 C CA . ILE B 1 61 ? 1.213 -13.547 -2.92 1 97.94 61 ILE B CA 1
ATOM 2953 C C . ILE B 1 61 ? -0.186 -12.938 -2.908 1 97.94 61 ILE B C 1
ATOM 2955 O O . ILE B 1 61 ? -0.355 -11.766 -2.553 1 97.94 61 ILE B O 1
ATOM 2959 N N . THR B 1 62 ? -1.142 -13.703 -3.295 1 94.81 62 THR B N 1
ATOM 2960 C CA . THR B 1 62 ? -2.508 -13.195 -3.322 1 94.81 62 THR B CA 1
ATOM 2961 C C . THR B 1 62 ? -3.195 -13.422 -1.978 1 94.81 62 THR B C 1
ATOM 2963 O O . THR B 1 62 ? -3.012 -14.461 -1.346 1 94.81 62 THR B O 1
ATOM 2966 N N . SER B 1 63 ? -3.904 -12.383 -1.589 1 92.94 63 SER B N 1
ATOM 2967 C CA . SER B 1 63 ? -4.652 -12.484 -0.338 1 92.94 63 SER B CA 1
ATOM 2968 C C . SER B 1 63 ? -6.004 -11.789 -0.444 1 92.94 63 SER B C 1
ATOM 2970 O O . SER B 1 63 ? -6.188 -10.906 -1.286 1 92.94 63 SER B O 1
ATOM 2972 N N . SER B 1 64 ? -6.934 -12.25 0.292 1 90 64 SER B N 1
ATOM 2973 C CA . SER B 1 64 ? -8.273 -11.688 0.457 1 90 64 SER B CA 1
ATOM 2974 C C . SER B 1 64 ? -8.766 -11.859 1.89 1 90 64 SER B C 1
ATOM 2976 O O . SER B 1 64 ? -8.055 -12.398 2.738 1 90 64 SER B O 1
ATOM 2978 N N . TRP B 1 65 ? -9.953 -11.336 2.102 1 91.75 65 TRP B N 1
ATOM 2979 C CA . TRP B 1 65 ? -10.461 -11.422 3.465 1 91.75 65 TRP B CA 1
ATOM 2980 C C . TRP B 1 65 ? -10.703 -12.867 3.871 1 91.75 65 TRP B C 1
ATOM 2982 O O . TRP B 1 65 ? -11.289 -13.641 3.113 1 91.75 65 TRP B O 1
ATOM 2992 N N . ILE B 1 66 ? -10.219 -13.172 5.031 1 90.81 66 ILE B N 1
ATOM 2993 C CA . ILE B 1 66 ? -10.5 -14.461 5.652 1 90.81 66 ILE B CA 1
ATOM 2994 C C . ILE B 1 66 ? -10.852 -14.258 7.121 1 90.81 66 ILE B C 1
ATOM 2996 O O . ILE B 1 66 ? -10.5 -13.242 7.719 1 90.81 66 ILE B O 1
ATOM 3000 N N . PRO B 1 67 ? -11.469 -15.18 7.75 1 88.62 67 PRO B N 1
ATOM 3001 C CA . PRO B 1 67 ? -11.961 -15.008 9.117 1 88.62 67 PRO B CA 1
ATOM 3002 C C . PRO B 1 67 ? -10.836 -14.797 10.133 1 88.62 67 PRO B C 1
ATOM 3004 O O . PRO B 1 67 ? -11.047 -14.18 11.172 1 88.62 67 PRO B O 1
ATOM 3007 N N . SER B 1 68 ? -9.695 -15.266 9.797 1 91.19 68 SER B N 1
ATOM 3008 C CA . SER B 1 68 ? -8.594 -15.164 10.75 1 91.19 68 SER B CA 1
ATOM 3009 C C . SER B 1 68 ? -8.023 -13.742 10.781 1 91.19 68 SER B C 1
ATOM 3011 O O . SER B 1 68 ? -7.172 -13.43 11.609 1 91.19 68 SER B O 1
ATOM 3013 N N . HIS B 1 69 ? -8.469 -12.977 9.938 1 92.44 69 HIS B N 1
ATOM 3014 C CA . HIS B 1 69 ? -8.047 -11.578 10.008 1 92.44 69 HIS B CA 1
ATOM 3015 C C . HIS B 1 69 ? -8.461 -10.945 11.336 1 92.44 69 HIS B C 1
ATOM 3017 O O . HIS B 1 69 ? -9.547 -11.234 11.852 1 92.44 69 HIS B O 1
ATOM 3023 N N . PRO B 1 70 ? -7.535 -10.211 11.961 1 95.06 70 PRO B N 1
ATOM 3024 C CA . PRO B 1 70 ? -6.465 -9.438 11.344 1 95.06 70 PRO B CA 1
ATOM 3025 C C . PRO B 1 70 ? -5.102 -10.117 11.453 1 95.06 70 PRO B C 1
ATOM 3027 O O . PRO B 1 70 ? -4.07 -9.492 11.18 1 95.06 70 PRO B O 1
ATOM 3030 N N . SER B 1 71 ? -5.047 -11.312 11.812 1 95.06 71 SER B N 1
ATOM 3031 C CA . SER B 1 71 ? -3.771 -12.008 11.938 1 95.06 71 SER B CA 1
ATOM 3032 C C . SER B 1 71 ? -3.012 -12.023 10.617 1 95.06 71 SER B C 1
ATOM 3034 O O . SER B 1 71 ? -3.611 -12.203 9.555 1 95.06 71 SER B O 1
ATOM 3036 N N . THR B 1 72 ? -1.682 -11.844 10.711 1 96.06 72 THR B N 1
ATOM 3037 C CA . THR B 1 72 ? -0.835 -11.875 9.523 1 96.06 72 THR B CA 1
ATOM 3038 C C . THR B 1 72 ? -0.047 -13.18 9.453 1 96.06 72 THR B C 1
ATOM 3040 O O . THR B 1 72 ? 0.826 -13.344 8.602 1 96.06 72 THR B O 1
ATOM 3043 N N . LEU B 1 73 ? -0.345 -14.07 10.266 1 94.75 73 LEU B N 1
ATOM 3044 C CA . LEU B 1 73 ? 0.46 -15.273 10.453 1 94.75 73 LEU B CA 1
ATOM 3045 C C . LEU B 1 73 ? 0.56 -16.062 9.148 1 94.75 73 LEU B C 1
ATOM 3047 O O . LEU B 1 73 ? 1.631 -16.578 8.812 1 94.75 73 LEU B O 1
ATOM 3051 N N . MET B 1 74 ? -0.514 -16.203 8.469 1 95.44 74 MET B N 1
ATOM 3052 C CA . MET B 1 74 ? -0.512 -17 7.238 1 95.44 74 MET B CA 1
ATOM 3053 C C . MET B 1 74 ? 0.451 -16.406 6.215 1 95.44 74 MET B C 1
ATOM 3055 O O . MET B 1 74 ? 1.291 -17.109 5.664 1 95.44 74 MET B O 1
ATOM 3059 N N . VAL B 1 75 ? 0.349 -15.086 6.02 1 96.62 75 VAL B N 1
ATOM 3060 C CA . VAL B 1 75 ? 1.222 -14.414 5.062 1 96.62 75 VAL B CA 1
ATOM 3061 C C . VAL B 1 75 ? 2.674 -14.523 5.523 1 96.62 75 VAL B C 1
ATOM 3063 O O . VAL B 1 75 ? 3.57 -14.781 4.715 1 96.62 75 VAL B O 1
ATOM 3066 N N . GLU B 1 76 ? 2.91 -14.383 6.742 1 96.94 76 GLU B N 1
ATOM 3067 C CA . GLU B 1 76 ? 4.258 -14.477 7.293 1 96.94 76 GLU B CA 1
ATOM 3068 C C . GLU B 1 76 ? 4.855 -15.859 7.062 1 96.94 76 GLU B C 1
ATOM 3070 O O . GLU B 1 76 ? 6.035 -15.984 6.723 1 96.94 76 GLU B O 1
ATOM 3075 N N . MET B 1 77 ? 4 -16.828 7.25 1 96.69 77 MET B N 1
ATOM 3076 C CA . MET B 1 77 ? 4.461 -18.203 7.039 1 96.69 77 MET B CA 1
ATOM 3077 C C . MET B 1 77 ? 4.832 -18.438 5.578 1 96.69 77 MET B C 1
ATOM 3079 O O . MET B 1 77 ? 5.828 -19.094 5.285 1 96.69 77 MET B O 1
ATOM 3083 N N . VAL B 1 78 ? 4.051 -17.938 4.746 1 97.62 78 VAL B N 1
ATOM 3084 C CA . VAL B 1 78 ? 4.332 -18.078 3.32 1 97.62 78 VAL B CA 1
ATOM 3085 C C . VAL B 1 78 ? 5.645 -17.375 2.979 1 97.62 78 VAL B C 1
ATOM 3087 O O . VAL B 1 78 ? 6.52 -17.953 2.336 1 97.62 78 VAL B O 1
ATOM 3090 N N . VAL B 1 79 ? 5.844 -16.156 3.432 1 97.62 79 VAL B N 1
ATOM 3091 C CA . VAL B 1 79 ? 7.055 -15.383 3.158 1 97.62 79 VAL B CA 1
ATOM 3092 C C . VAL B 1 79 ? 8.266 -16.109 3.73 1 97.62 79 VAL B C 1
ATOM 3094 O O . VAL B 1 79 ? 9.297 -16.234 3.059 1 97.62 79 VAL B O 1
ATOM 3097 N N . HIS B 1 80 ? 8.102 -16.609 4.883 1 96.94 80 HIS B N 1
ATOM 3098 C CA . HIS B 1 80 ? 9.188 -17.344 5.52 1 96.94 80 HIS B CA 1
ATOM 3099 C C . HIS B 1 80 ? 9.531 -18.609 4.738 1 96.94 80 HIS B C 1
ATOM 3101 O O . HIS B 1 80 ? 10.711 -18.938 4.566 1 96.94 80 HIS B O 1
ATOM 3107 N N . SER B 1 81 ? 8.547 -19.25 4.285 1 97.56 81 SER B N 1
ATOM 3108 C CA . SER B 1 81 ? 8.773 -20.5 3.553 1 97.56 81 SER B CA 1
ATOM 3109 C C . SER B 1 81 ? 9.508 -20.234 2.242 1 97.56 81 SER B C 1
ATOM 3111 O O . SER B 1 81 ? 10.273 -21.078 1.778 1 97.56 81 SER B O 1
ATOM 3113 N N . ILE B 1 82 ? 9.281 -19.094 1.605 1 97.75 82 ILE B N 1
ATOM 3114 C CA . ILE B 1 82 ? 9.984 -18.719 0.388 1 97.75 82 ILE B CA 1
ATOM 3115 C C . ILE B 1 82 ? 11.484 -18.672 0.656 1 97.75 82 ILE B C 1
ATOM 3117 O O . ILE B 1 82 ? 12.273 -19.281 -0.076 1 97.75 82 ILE B O 1
ATOM 3121 N N . ASP B 1 83 ? 11.859 -18.031 1.712 1 95.5 83 ASP B N 1
ATOM 3122 C CA . ASP B 1 83 ? 13.266 -17.828 2.045 1 95.5 83 ASP B CA 1
ATOM 3123 C C . ASP B 1 83 ? 13.922 -19.141 2.449 1 95.5 83 ASP B C 1
ATOM 3125 O O . ASP B 1 83 ? 15.094 -19.375 2.146 1 95.5 83 ASP B O 1
ATOM 3129 N N . LEU B 1 84 ? 13.18 -19.984 2.971 1 96.25 84 LEU B N 1
ATOM 3130 C CA . LEU B 1 84 ? 13.734 -21.219 3.52 1 96.25 84 LEU B CA 1
ATOM 3131 C C . LEU B 1 84 ? 13.766 -22.312 2.463 1 96.25 84 LEU B C 1
ATOM 3133 O O . LEU B 1 84 ? 14.695 -23.125 2.422 1 96.25 84 LEU B O 1
ATOM 3137 N N . MET B 1 85 ? 12.695 -22.344 1.679 1 96.94 85 MET B N 1
ATOM 3138 C CA . MET B 1 85 ? 12.484 -23.562 0.915 1 96.94 85 MET B CA 1
ATOM 3139 C C . MET B 1 85 ? 12.875 -23.375 -0.546 1 96.94 85 MET B C 1
ATOM 3141 O O . MET B 1 85 ? 13.172 -24.344 -1.249 1 96.94 85 MET B O 1
ATOM 3145 N N . ILE B 1 86 ? 12.797 -22.156 -1.057 1 96.69 86 ILE B N 1
ATOM 3146 C CA . ILE B 1 86 ? 13.219 -21.922 -2.436 1 96.69 86 ILE B CA 1
ATOM 3147 C C . ILE B 1 86 ? 14.711 -21.594 -2.471 1 96.69 86 ILE B C 1
ATOM 3149 O O . ILE B 1 86 ? 15.102 -20.438 -2.297 1 96.69 86 ILE B O 1
ATOM 3153 N N . THR B 1 87 ? 15.469 -22.594 -2.838 1 93.81 87 THR B N 1
ATOM 3154 C CA . THR B 1 87 ? 16.922 -22.453 -2.779 1 93.81 87 THR B CA 1
ATOM 3155 C C . THR B 1 87 ? 17.438 -21.734 -4.012 1 93.81 87 THR B C 1
ATOM 3157 O O . THR B 1 87 ? 16.875 -21.859 -5.105 1 93.81 87 THR B O 1
ATOM 3160 N N . SER B 1 88 ? 18.422 -20.891 -3.881 1 91.19 88 SER B N 1
ATOM 3161 C CA . SER B 1 88 ? 19.156 -20.203 -4.922 1 91.19 88 SER B CA 1
ATOM 3162 C C . SER B 1 88 ? 18.359 -19.031 -5.492 1 91.19 88 SER B C 1
ATOM 3164 O O . SER B 1 88 ? 18.703 -18.484 -6.535 1 91.19 88 SER B O 1
ATOM 3166 N N . LEU B 1 89 ? 17.203 -18.781 -4.91 1 94.62 89 LEU B N 1
ATOM 3167 C CA . LEU B 1 89 ? 16.5 -17.562 -5.258 1 94.62 89 LEU B CA 1
ATOM 3168 C C . LEU B 1 89 ? 17.266 -16.328 -4.793 1 94.62 89 LEU B C 1
ATOM 3170 O O . LEU B 1 89 ? 17.797 -16.297 -3.684 1 94.62 89 LEU B O 1
ATOM 3174 N N . HIS B 1 90 ? 17.375 -15.391 -5.699 1 93.62 90 HIS B N 1
ATOM 3175 C CA . HIS B 1 90 ? 18.094 -14.18 -5.316 1 93.62 90 HIS B CA 1
ATOM 3176 C C . HIS B 1 90 ? 17.484 -13.555 -4.062 1 93.62 90 HIS B C 1
ATOM 3178 O O . HIS B 1 90 ? 16.266 -13.43 -3.955 1 93.62 90 HIS B O 1
ATOM 3184 N N . PRO B 1 91 ? 18.234 -13.109 -3.123 1 91.88 91 PRO B N 1
ATOM 3185 C CA . PRO B 1 91 ? 17.719 -12.602 -1.85 1 91.88 91 PRO B CA 1
ATOM 3186 C C . PRO B 1 91 ? 16.953 -11.289 -2.006 1 91.88 91 PRO B C 1
ATOM 3188 O O . PRO B 1 91 ? 16.156 -10.938 -1.138 1 91.88 91 PRO B O 1
ATOM 3191 N N . SER B 1 92 ? 17.125 -10.594 -3.066 1 93.25 92 SER B N 1
ATOM 3192 C CA . SER B 1 92 ? 16.453 -9.32 -3.275 1 93.25 92 SER B CA 1
ATOM 3193 C C . SER B 1 92 ? 15.234 -9.477 -4.191 1 93.25 92 SER B C 1
ATOM 3195 O O . SER B 1 92 ? 14.695 -8.484 -4.684 1 93.25 92 SER B O 1
ATOM 3197 N N . THR B 1 93 ? 14.844 -10.742 -4.395 1 97.06 93 THR B N 1
ATOM 3198 C CA . THR B 1 93 ? 13.672 -10.977 -5.223 1 97.06 93 THR B CA 1
ATOM 3199 C C . THR B 1 93 ? 12.461 -10.242 -4.66 1 97.06 93 THR B C 1
ATOM 3201 O O . THR B 1 93 ? 12.102 -10.422 -3.496 1 97.06 93 THR B O 1
ATOM 3204 N N . PRO B 1 94 ? 11.828 -9.414 -5.523 1 97.88 94 PRO B N 1
ATOM 3205 C CA . PRO B 1 94 ? 10.688 -8.656 -5.008 1 97.88 94 PRO B CA 1
ATOM 3206 C C . PRO B 1 94 ? 9.461 -9.523 -4.754 1 97.88 94 PRO B C 1
ATOM 3208 O O . PRO B 1 94 ? 9.18 -10.445 -5.527 1 97.88 94 PRO B O 1
ATOM 3211 N N . ILE B 1 95 ? 8.805 -9.219 -3.646 1 98.62 95 ILE B N 1
ATOM 3212 C CA . ILE B 1 95 ? 7.574 -9.891 -3.242 1 98.62 95 ILE B CA 1
ATOM 3213 C C . ILE B 1 95 ? 6.418 -8.898 -3.217 1 98.62 95 ILE B C 1
ATOM 3215 O O . ILE B 1 95 ? 6.512 -7.848 -2.578 1 98.62 95 ILE B O 1
ATOM 3219 N N . PHE B 1 96 ? 5.379 -9.234 -3.916 1 98.62 96 PHE B N 1
ATOM 3220 C CA . PHE B 1 96 ? 4.18 -8.406 -3.951 1 98.62 96 PHE B CA 1
ATOM 3221 C C . PHE B 1 96 ? 3.018 -9.102 -3.25 1 98.62 96 PHE B C 1
ATOM 3223 O O . PHE B 1 96 ? 2.568 -10.164 -3.688 1 98.62 96 PHE B O 1
ATOM 3230 N N . ILE B 1 97 ? 2.551 -8.508 -2.158 1 98.31 97 ILE B N 1
ATOM 3231 C CA . ILE B 1 97 ? 1.39 -9.023 -1.445 1 98.31 97 ILE B CA 1
ATOM 3232 C C . ILE B 1 97 ? 0.14 -8.258 -1.866 1 98.31 97 ILE B C 1
ATOM 3234 O O . ILE B 1 97 ? -0.026 -7.09 -1.509 1 98.31 97 ILE B O 1
ATOM 3238 N N . THR B 1 98 ? -0.691 -8.906 -2.623 1 96.81 98 THR B N 1
ATOM 3239 C CA . THR B 1 98 ? -1.931 -8.258 -3.041 1 96.81 98 THR B CA 1
ATOM 3240 C C . THR B 1 98 ? -3.053 -8.555 -2.049 1 96.81 98 THR B C 1
ATOM 3242 O O . THR B 1 98 ? -3.154 -9.664 -1.529 1 96.81 98 THR B O 1
ATOM 3245 N N . ILE B 1 99 ? -3.789 -7.531 -1.74 1 96.25 99 ILE B N 1
ATOM 3246 C CA . ILE B 1 99 ? -4.965 -7.688 -0.89 1 96.25 99 ILE B CA 1
ATOM 3247 C C . ILE B 1 99 ? -6.207 -7.211 -1.636 1 96.25 99 ILE B C 1
ATOM 3249 O O . ILE B 1 99 ? -6.375 -6.016 -1.881 1 96.25 99 ILE B O 1
ATOM 3253 N N . ASP B 1 100 ? -7.043 -8.133 -1.908 1 90.88 100 ASP B N 1
ATOM 3254 C CA . ASP B 1 100 ? -8.273 -7.832 -2.635 1 90.88 100 ASP B CA 1
ATOM 3255 C C . ASP B 1 100 ? -9.406 -7.496 -1.672 1 90.88 100 ASP B C 1
ATOM 3257 O O . ASP B 1 100 ? -9.484 -8.047 -0.572 1 90.88 100 ASP B O 1
ATOM 3261 N N . GLN B 1 101 ? -10.258 -6.617 -2.172 1 87.31 101 GLN B N 1
ATOM 3262 C CA . GLN B 1 101 ? -11.492 -6.363 -1.435 1 87.31 101 GLN B CA 1
ATOM 3263 C C . GLN B 1 101 ? -12.461 -7.527 -1.579 1 87.31 101 GLN B C 1
ATOM 3265 O O . GLN B 1 101 ? -12.328 -8.352 -2.484 1 87.31 101 GLN B O 1
ATOM 3270 N N . PHE B 1 102 ? -13.359 -7.566 -0.641 1 83.62 102 PHE B N 1
ATOM 3271 C CA . PHE B 1 102 ? -14.398 -8.594 -0.713 1 83.62 102 PHE B CA 1
ATOM 3272 C C . PHE B 1 102 ? -15.656 -8.039 -1.361 1 83.62 102 PHE B C 1
ATOM 3274 O O . PHE B 1 102 ? -15.812 -6.828 -1.497 1 83.62 102 PHE B O 1
ATOM 3281 N N . ARG B 1 103 ? -16.391 -9.008 -1.75 1 76.19 103 ARG B N 1
ATOM 3282 C CA . ARG B 1 103 ? -17.672 -8.609 -2.322 1 76.19 103 ARG B CA 1
ATOM 3283 C C . ARG B 1 103 ? -18.562 -7.961 -1.271 1 76.19 103 ARG B C 1
ATOM 3285 O O . ARG B 1 103 ? -18.641 -8.438 -0.136 1 76.19 103 ARG B O 1
ATOM 3292 N N . LEU B 1 104 ? -19.141 -6.871 -1.726 1 76.5 104 LEU B N 1
ATOM 3293 C CA . LEU B 1 104 ? -20.031 -6.164 -0.804 1 76.5 104 LEU B CA 1
ATOM 3294 C C . LEU B 1 104 ? -21.391 -6.84 -0.733 1 76.5 104 LEU B C 1
ATOM 3296 O O . LEU B 1 104 ? -22.359 -6.336 -1.295 1 76.5 104 LEU B O 1
ATOM 3300 N N . ASP B 1 105 ? -21.422 -7.965 -0.208 1 75.25 105 ASP B N 1
ATOM 3301 C CA . ASP B 1 105 ? -22.672 -8.695 -0.03 1 75.25 105 ASP B CA 1
ATOM 3302 C C . ASP B 1 105 ? -22.984 -8.891 1.452 1 75.25 105 ASP B C 1
ATOM 3304 O O . ASP B 1 105 ? -22.078 -8.977 2.279 1 75.25 105 ASP B O 1
ATOM 3308 N N . GLY B 1 106 ? -24.25 -8.875 1.746 1 73.62 106 GLY B N 1
ATOM 3309 C CA . GLY B 1 106 ? -24.672 -9.086 3.123 1 73.62 106 GLY B CA 1
ATOM 3310 C C . GLY B 1 106 ? -25.141 -7.812 3.807 1 73.62 106 GLY B C 1
ATOM 3311 O O . GLY B 1 106 ? -25.406 -6.809 3.145 1 73.62 106 GLY B O 1
ATOM 3312 N N . ASP B 1 107 ? -25.281 -8.016 5.117 1 82.31 107 ASP B N 1
ATOM 3313 C CA . ASP B 1 107 ? -25.75 -6.859 5.875 1 82.31 107 ASP B CA 1
ATOM 3314 C C . ASP B 1 107 ? -24.625 -5.867 6.121 1 82.31 107 ASP B C 1
ATOM 3316 O O . ASP B 1 107 ? -23.438 -6.238 6.078 1 82.31 107 ASP B O 1
ATOM 3320 N N . ILE B 1 108 ? -25.016 -4.691 6.289 1 78.25 108 ILE B N 1
ATOM 3321 C CA . ILE B 1 108 ? -24.094 -3.564 6.418 1 78.25 108 ILE B CA 1
ATOM 3322 C C . ILE B 1 108 ? -23.156 -3.797 7.605 1 78.25 108 ILE B C 1
ATOM 3324 O O . ILE B 1 108 ? -21.969 -3.449 7.547 1 78.25 108 ILE B O 1
ATOM 3328 N N . GLU B 1 109 ? -23.703 -4.367 8.562 1 83.69 109 GLU B N 1
ATOM 3329 C CA . GLU B 1 109 ? -22.891 -4.625 9.75 1 83.69 109 GLU B CA 1
ATOM 3330 C C . GLU B 1 109 ? -21.797 -5.641 9.469 1 83.69 109 GLU B C 1
ATOM 3332 O O . GLU B 1 109 ? -20.656 -5.473 9.898 1 83.69 109 GLU B O 1
ATOM 3337 N N . GLN B 1 110 ? -22.156 -6.637 8.773 1 85.69 110 GLN B N 1
ATOM 3338 C CA . GLN B 1 110 ? -21.172 -7.66 8.414 1 85.69 110 GLN B CA 1
ATOM 3339 C C . GLN B 1 110 ? -20.094 -7.086 7.488 1 85.69 110 GLN B C 1
ATOM 3341 O O . GLN B 1 110 ? -18.922 -7.406 7.633 1 85.69 110 GLN B O 1
ATOM 3346 N N . ILE B 1 111 ? -20.484 -6.312 6.629 1 84.06 111 ILE B N 1
ATOM 3347 C CA . ILE B 1 111 ? -19.562 -5.668 5.695 1 84.06 111 ILE B CA 1
ATOM 3348 C C . ILE B 1 111 ? -18.578 -4.777 6.461 1 84.06 111 ILE B C 1
ATOM 3350 O O . ILE B 1 111 ? -17.375 -4.797 6.195 1 84.06 111 ILE B O 1
ATOM 3354 N N . GLN B 1 112 ? -19.156 -4.09 7.383 1 84 112 GLN B N 1
ATOM 3355 C CA . GLN B 1 112 ? -18.328 -3.207 8.188 1 84 112 GLN B CA 1
ATOM 3356 C C . GLN B 1 112 ? -17.312 -4.004 9.008 1 84 112 GLN B C 1
ATOM 3358 O O . GLN B 1 112 ? -16.156 -3.617 9.117 1 84 112 GLN B O 1
ATOM 3363 N N . ASN B 1 113 ? -17.719 -5.047 9.547 1 88.94 113 ASN B N 1
ATOM 3364 C CA . ASN B 1 113 ? -16.828 -5.887 10.344 1 88.94 113 ASN B CA 1
ATOM 3365 C C . ASN B 1 113 ? -15.719 -6.496 9.484 1 88.94 113 ASN B C 1
ATOM 3367 O O . ASN B 1 113 ? -14.555 -6.523 9.898 1 88.94 113 ASN B O 1
ATOM 3371 N N . ARG B 1 114 ? -16.062 -6.938 8.352 1 90.62 114 ARG B N 1
ATOM 3372 C CA . A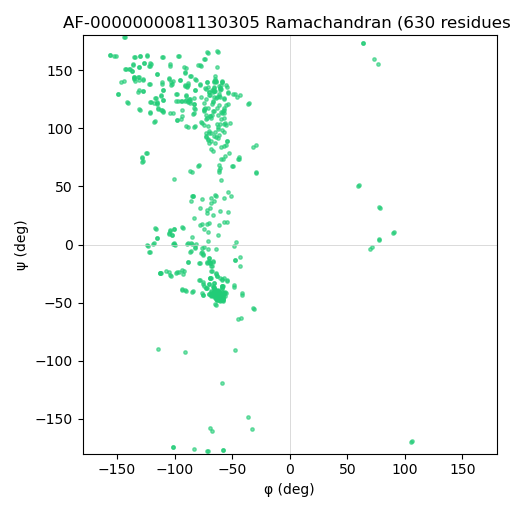RG B 1 114 ? -15.07 -7.488 7.43 1 90.62 114 ARG B CA 1
ATOM 3373 C C . ARG B 1 114 ? -14.07 -6.418 6.992 1 90.62 114 ARG B C 1
ATOM 3375 O O . ARG B 1 114 ? -12.867 -6.664 6.945 1 90.62 114 ARG B O 1
ATOM 3382 N N . SER B 1 115 ? -14.641 -5.312 6.801 1 89.38 115 SER B N 1
ATOM 3383 C CA . SER B 1 115 ? -13.812 -4.188 6.383 1 89.38 115 SER B CA 1
ATOM 3384 C C . SER B 1 115 ? -12.82 -3.801 7.473 1 89.38 115 SER B C 1
ATOM 3386 O O . SER B 1 115 ? -11.633 -3.584 7.195 1 89.38 115 SER B O 1
ATOM 3388 N N . ASN B 1 116 ? -13.297 -3.771 8.625 1 91.44 116 ASN B N 1
ATOM 3389 C CA . ASN B 1 116 ? -12.445 -3.4 9.75 1 91.44 116 ASN B CA 1
ATOM 3390 C C . ASN B 1 116 ? -11.344 -4.43 9.977 1 91.44 116 ASN B C 1
ATOM 3392 O O . ASN B 1 116 ? -10.188 -4.066 10.227 1 91.44 116 ASN B O 1
ATOM 3396 N N . SER B 1 117 ? -11.727 -5.648 9.891 1 94.56 117 SER B N 1
ATOM 3397 C CA . SER B 1 117 ? -10.734 -6.699 10.109 1 94.56 117 SER B CA 1
ATOM 3398 C C . SER B 1 117 ? -9.703 -6.73 8.992 1 94.56 117 SER B C 1
ATOM 3400 O O . SER B 1 117 ? -8.516 -6.934 9.242 1 94.56 117 SER B O 1
ATOM 3402 N N . LEU B 1 118 ? -10.172 -6.555 7.855 1 95 118 LEU B N 1
ATOM 3403 C CA . LEU B 1 118 ? -9.258 -6.492 6.715 1 95 118 LEU B CA 1
ATOM 3404 C C . LEU B 1 118 ? -8.336 -5.285 6.828 1 95 118 LEU B C 1
ATOM 3406 O O . LEU B 1 118 ? -7.141 -5.383 6.539 1 95 118 LEU B O 1
ATOM 3410 N N . ASP B 1 119 ? -8.922 -4.23 7.246 1 94.81 119 ASP B N 1
ATOM 3411 C CA . ASP B 1 119 ? -8.164 -3 7.449 1 94.81 119 ASP B CA 1
ATOM 3412 C C . ASP B 1 119 ? -7.055 -3.201 8.477 1 94.81 119 ASP B C 1
ATOM 3414 O O . ASP B 1 119 ? -5.906 -2.824 8.242 1 94.81 119 ASP B O 1
ATOM 3418 N N . GLN B 1 120 ? -7.395 -3.781 9.5 1 96.31 120 GLN B N 1
ATOM 3419 C CA . GLN B 1 120 ? -6.406 -4.051 10.547 1 96.31 120 GLN B CA 1
ATOM 3420 C C . GLN B 1 120 ? -5.344 -5.027 10.055 1 96.31 120 GLN B C 1
ATOM 3422 O O . GLN B 1 120 ? -4.172 -4.914 10.422 1 96.31 120 GLN B O 1
ATOM 3427 N N . HIS B 1 121 ? -5.734 -5.965 9.289 1 96.94 121 HIS B N 1
ATOM 3428 C CA . HIS B 1 121 ? -4.789 -6.891 8.68 1 96.94 121 HIS B CA 1
ATOM 3429 C C . HIS B 1 121 ? -3.77 -6.148 7.816 1 96.94 121 HIS B C 1
ATOM 3431 O O . HIS B 1 121 ? -2.566 -6.395 7.922 1 96.94 121 HIS B O 1
ATOM 3437 N N . VAL B 1 122 ? -4.238 -5.25 7.047 1 97.31 122 VAL B N 1
ATOM 3438 C CA . VAL B 1 122 ? -3.373 -4.457 6.18 1 97.31 122 VAL B CA 1
ATOM 3439 C C . VAL B 1 122 ? -2.436 -3.602 7.031 1 97.31 122 VAL B C 1
ATOM 3441 O O . VAL B 1 122 ? -1.235 -3.523 6.754 1 97.31 122 VAL B O 1
ATOM 3444 N N . LEU B 1 123 ? -2.955 -3.045 8.031 1 96.56 123 LEU B N 1
ATOM 3445 C CA . LEU B 1 123 ? -2.143 -2.254 8.953 1 96.56 123 LEU B CA 1
ATOM 3446 C C . LEU B 1 123 ? -1.044 -3.107 9.578 1 96.56 123 LEU B C 1
ATOM 3448 O O . LEU B 1 123 ? 0.102 -2.666 9.695 1 96.56 123 LEU B O 1
ATOM 3452 N N . ASN B 1 124 ? -1.409 -4.258 9.945 1 97.62 124 ASN B N 1
ATOM 3453 C CA . ASN B 1 124 ? -0.429 -5.172 10.523 1 97.62 124 ASN B CA 1
ATOM 3454 C C . ASN B 1 124 ? 0.668 -5.523 9.523 1 97.62 124 ASN B C 1
ATOM 3456 O O . ASN B 1 124 ? 1.839 -5.637 9.891 1 97.62 124 ASN B O 1
ATOM 3460 N N . LEU B 1 125 ? 0.292 -5.707 8.352 1 98.12 125 LEU B N 1
ATOM 3461 C CA . LEU B 1 125 ? 1.281 -5.984 7.32 1 98.12 125 LEU B CA 1
ATOM 3462 C C . LEU B 1 125 ? 2.23 -4.805 7.145 1 98.12 125 LEU B C 1
ATOM 3464 O O . LEU B 1 125 ? 3.441 -4.992 7 1 98.12 125 LEU B O 1
ATOM 3468 N N . TYR B 1 126 ? 1.656 -3.582 7.133 1 97.81 126 TYR B N 1
ATOM 3469 C CA . TYR B 1 126 ? 2.51 -2.4 7.074 1 97.81 126 TYR B CA 1
ATOM 3470 C C . TYR B 1 126 ? 3.492 -2.379 8.234 1 97.81 126 TYR B C 1
ATOM 3472 O O . TYR B 1 126 ? 4.672 -2.07 8.055 1 97.81 126 TYR B O 1
ATOM 3480 N N . ASN B 1 127 ? 3.018 -2.713 9.32 1 96.75 127 ASN B N 1
ATOM 3481 C CA . ASN B 1 127 ? 3.852 -2.684 10.516 1 96.75 127 ASN B CA 1
ATOM 3482 C C . ASN B 1 127 ? 5.012 -3.666 10.414 1 96.75 127 ASN B C 1
ATOM 3484 O O . ASN B 1 127 ? 6.078 -3.436 10.992 1 96.75 127 ASN B O 1
ATOM 3488 N N . ILE B 1 128 ? 4.828 -4.676 9.672 1 97.19 128 ILE B N 1
ATOM 3489 C CA . ILE B 1 128 ? 5.844 -5.719 9.578 1 97.19 128 ILE B CA 1
ATOM 3490 C C . ILE B 1 128 ? 6.766 -5.434 8.398 1 97.19 128 ILE B C 1
ATOM 3492 O O . ILE B 1 128 ? 7.988 -5.543 8.516 1 97.19 128 ILE B O 1
ATOM 3496 N N . TYR B 1 129 ? 6.176 -4.922 7.25 1 96.69 129 TYR B N 1
ATOM 3497 C CA . TYR B 1 129 ? 6.945 -5.035 6.02 1 96.69 129 TYR B CA 1
ATOM 3498 C C . TYR B 1 129 ? 7.148 -3.672 5.371 1 96.69 129 TYR B C 1
ATOM 3500 O O . TYR B 1 129 ? 7.82 -3.559 4.344 1 96.69 129 TYR B O 1
ATOM 3508 N N . LEU B 1 130 ? 6.695 -2.646 5.859 1 95.25 130 LEU B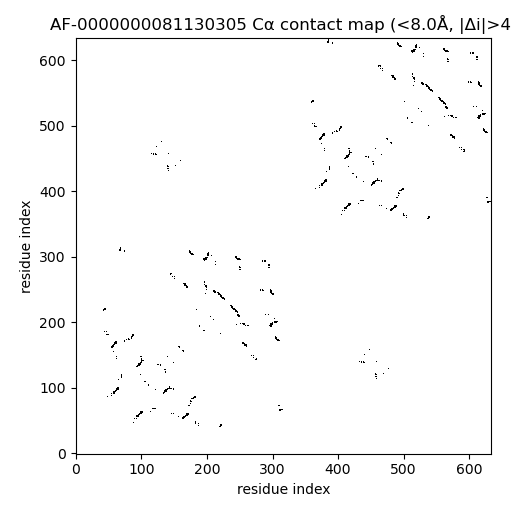 N 1
ATOM 3509 C CA . LEU B 1 130 ? 6.621 -1.38 5.137 1 95.25 130 LEU B CA 1
ATOM 3510 C C . LEU B 1 130 ? 7.996 -0.966 4.621 1 95.25 130 LEU B C 1
ATOM 3512 O O . LEU B 1 130 ? 8.125 -0.516 3.48 1 95.25 130 LEU B O 1
ATOM 3516 N N . ILE B 1 131 ? 9.055 -1.127 5.387 1 92.38 131 ILE B N 1
ATOM 3517 C CA . ILE B 1 131 ? 10.352 -0.596 5 1 92.38 131 ILE B CA 1
ATOM 3518 C C . ILE B 1 131 ? 11.227 -1.721 4.445 1 92.38 131 ILE B C 1
ATOM 3520 O O . ILE B 1 131 ? 12.422 -1.525 4.199 1 92.38 131 ILE B O 1
ATOM 3524 N N . ASN B 1 132 ? 10.625 -2.936 4.414 1 93.31 132 ASN B N 1
ATOM 3525 C CA . ASN B 1 132 ? 11.328 -4.008 3.723 1 93.31 132 ASN B CA 1
ATOM 3526 C C . ASN B 1 132 ? 11.445 -3.734 2.227 1 93.31 132 ASN B C 1
ATOM 3528 O O . ASN B 1 132 ? 10.43 -3.633 1.531 1 93.31 132 ASN B O 1
ATOM 3532 N N . PRO B 1 133 ? 12.578 -3.561 1.751 1 91.25 133 PRO B N 1
ATOM 3533 C CA . PRO B 1 133 ? 12.719 -3.168 0.347 1 91.25 133 PRO B CA 1
ATOM 3534 C C . PRO B 1 133 ? 12.273 -4.258 -0.62 1 91.25 133 PRO B C 1
ATOM 3536 O O . PRO B 1 133 ? 12.023 -3.982 -1.796 1 91.25 133 PRO B O 1
ATOM 3539 N N . ARG B 1 134 ? 12.109 -5.43 -0.129 1 94.31 134 ARG B N 1
ATOM 3540 C CA . ARG B 1 134 ? 11.758 -6.566 -0.972 1 94.31 134 ARG B CA 1
ATOM 3541 C C . ARG B 1 134 ? 10.25 -6.773 -1.023 1 94.31 134 ARG B C 1
ATOM 3543 O O . ARG B 1 134 ? 9.734 -7.355 -1.976 1 94.31 134 ARG B O 1
ATOM 3550 N N . VAL B 1 135 ? 9.594 -6.246 -0.011 1 97.31 135 VAL B N 1
ATOM 3551 C CA . VAL B 1 135 ? 8.18 -6.582 0.125 1 97.31 135 VAL B CA 1
ATOM 3552 C C . VAL B 1 135 ? 7.32 -5.359 -0.191 1 97.31 135 VAL B C 1
ATOM 3554 O O . VAL B 1 135 ? 7.5 -4.297 0.407 1 97.31 135 VAL B O 1
ATOM 3557 N N . HIS B 1 136 ? 6.438 -5.527 -1.113 1 97.88 136 HIS B N 1
ATOM 3558 C CA . HIS B 1 136 ? 5.488 -4.496 -1.514 1 97.88 136 HIS B CA 1
ATOM 3559 C C . HIS B 1 136 ? 4.055 -4.906 -1.188 1 97.88 136 HIS B C 1
ATOM 3561 O O . HIS B 1 136 ? 3.557 -5.902 -1.712 1 97.88 136 HIS B O 1
ATOM 3567 N N . ILE B 1 137 ? 3.418 -4.16 -0.322 1 98.12 137 ILE B N 1
ATOM 3568 C CA . ILE B 1 137 ? 2.029 -4.406 0.05 1 98.12 137 ILE B CA 1
ATOM 3569 C C . ILE B 1 137 ? 1.101 -3.633 -0.883 1 98.12 137 ILE B C 1
ATOM 3571 O O . ILE B 1 137 ? 1.185 -2.406 -0.976 1 98.12 137 ILE B O 1
ATOM 3575 N N . LEU B 1 138 ? 0.183 -4.391 -1.524 1 97.75 138 LEU B N 1
ATOM 3576 C CA . LEU B 1 138 ? -0.677 -3.781 -2.535 1 97.75 138 LEU B CA 1
ATOM 3577 C C . LEU B 1 138 ? -2.148 -4.012 -2.205 1 97.75 138 LEU B C 1
ATOM 3579 O O . LEU B 1 138 ? -2.801 -4.863 -2.816 1 97.75 138 LEU B O 1
ATOM 3583 N N . PRO B 1 139 ? -2.691 -3.244 -1.285 1 96.62 139 PRO B N 1
ATOM 3584 C CA . PRO B 1 139 ? -4.148 -3.279 -1.136 1 96.62 139 PRO B CA 1
ATOM 3585 C C . PRO B 1 139 ? -4.879 -2.631 -2.311 1 96.62 139 PRO B C 1
ATOM 3587 O O . PRO B 1 139 ? -4.504 -1.539 -2.746 1 96.62 139 PRO B O 1
ATOM 3590 N N . PHE B 1 140 ? -5.832 -3.361 -2.775 1 93.25 140 PHE B N 1
ATOM 3591 C CA . PHE B 1 140 ? -6.668 -2.818 -3.84 1 93.25 140 PHE B CA 1
ATOM 3592 C C . PHE B 1 140 ? -8.031 -2.4 -3.301 1 93.25 140 PHE B C 1
ATOM 3594 O O . PHE B 1 140 ? -8.609 -3.09 -2.459 1 93.25 140 PHE B O 1
ATOM 3601 N N . MET B 1 141 ? -8.516 -1.322 -3.836 1 89.88 141 MET B N 1
ATOM 3602 C CA . MET B 1 141 ? -9.672 -0.661 -3.234 1 89.88 141 MET B CA 1
ATOM 3603 C C . MET B 1 141 ? -10.969 -1.235 -3.779 1 89.88 141 MET B C 1
ATOM 3605 O O . MET B 1 141 ? -12.047 -0.991 -3.225 1 89.88 141 MET B O 1
ATOM 3609 N N . ALA B 1 142 ? -10.898 -1.939 -4.816 1 87.94 142 ALA B N 1
ATOM 3610 C CA . ALA B 1 142 ? -12.078 -2.574 -5.398 1 87.94 142 ALA B CA 1
ATOM 3611 C C . ALA B 1 142 ? -11.898 -4.09 -5.484 1 87.94 142 ALA B C 1
ATOM 3613 O O . ALA B 1 142 ? -10.773 -4.582 -5.598 1 87.94 142 ALA B O 1
ATOM 3614 N N . HIS B 1 143 ? -13.086 -4.688 -5.457 1 85 143 HIS B N 1
ATOM 3615 C CA . HIS B 1 143 ? -13.062 -6.133 -5.633 1 85 143 HIS B CA 1
ATOM 3616 C C . HIS B 1 143 ? -12.797 -6.508 -7.09 1 85 143 HIS B C 1
ATOM 3618 O O . HIS B 1 143 ? -13.586 -6.164 -7.977 1 85 143 HIS B O 1
ATOM 3624 N N . SER B 1 144 ? -11.727 -7.105 -7.258 1 78.94 144 SER B N 1
ATOM 3625 C CA . SER B 1 144 ? -11.344 -7.461 -8.625 1 78.94 144 SER B CA 1
ATOM 3626 C C . SER B 1 144 ? -11.227 -8.977 -8.781 1 78.94 144 SER B C 1
ATOM 3628 O O . SER B 1 144 ? -10.883 -9.461 -9.859 1 78.94 144 SER B O 1
ATOM 3630 N N . HIS B 1 145 ? -11.477 -9.641 -7.801 1 78.81 145 HIS B N 1
ATOM 3631 C CA . HIS B 1 145 ? -11.25 -11.086 -7.801 1 78.81 145 HIS B CA 1
ATOM 3632 C C . HIS B 1 145 ? -9.773 -11.414 -7.973 1 78.81 145 HIS B C 1
ATOM 3634 O O . HIS B 1 145 ? -8.953 -10.516 -8.195 1 78.81 145 HIS B O 1
ATOM 3640 N N . VAL B 1 146 ? -9.453 -12.641 -7.855 1 77.81 146 VAL B N 1
ATOM 3641 C CA . VAL B 1 146 ? -8.062 -13.078 -7.852 1 77.81 146 VAL B CA 1
ATOM 3642 C C . VAL B 1 146 ? -7.402 -12.742 -9.188 1 77.81 146 VAL B C 1
ATOM 3644 O O . VAL B 1 146 ? -6.289 -12.219 -9.219 1 77.81 146 VAL B O 1
ATOM 3647 N N . GLY B 1 147 ? -8.086 -13.016 -10.25 1 81.62 147 GLY B N 1
ATOM 3648 C CA . GLY B 1 147 ? -7.531 -12.719 -11.562 1 81.62 147 GLY B CA 1
ATOM 3649 C C . GLY B 1 147 ? -7.199 -11.25 -11.75 1 81.62 147 GLY B C 1
ATOM 3650 O O . GLY B 1 147 ? -6.129 -10.914 -12.266 1 81.62 147 GLY B O 1
ATOM 3651 N N . GLY B 1 148 ? -8.094 -10.391 -11.383 1 86.5 148 GLY B N 1
ATOM 3652 C CA . GLY B 1 148 ? -7.867 -8.961 -11.484 1 86.5 148 GLY B CA 1
ATOM 3653 C C . GLY B 1 148 ? -6.727 -8.477 -10.609 1 86.5 148 GLY B C 1
ATOM 3654 O O . GLY B 1 148 ? -5.941 -7.621 -11.023 1 86.5 148 GLY B O 1
ATOM 3655 N N . SER B 1 149 ? -6.691 -9.047 -9.461 1 89.31 149 SER B N 1
ATOM 3656 C CA . SER B 1 149 ? -5.637 -8.672 -8.523 1 89.31 149 SER B CA 1
ATOM 3657 C C . SER B 1 149 ? -4.262 -9.039 -9.07 1 89.31 149 SER B C 1
ATOM 3659 O O . SER B 1 149 ? -3.32 -8.242 -8.984 1 89.31 149 SER B O 1
ATOM 3661 N N . VAL B 1 150 ? -4.195 -10.195 -9.648 1 91.88 150 VAL B N 1
ATOM 3662 C CA . VAL B 1 150 ? -2.936 -10.672 -10.211 1 91.88 150 VAL B CA 1
ATOM 3663 C C . VAL B 1 150 ? -2.551 -9.82 -11.414 1 91.88 150 VAL B C 1
ATOM 3665 O O . VAL B 1 150 ? -1.39 -9.43 -11.562 1 91.88 150 VAL B O 1
ATOM 3668 N N . ALA B 1 151 ? -3.479 -9.547 -12.219 1 91.62 151 ALA B N 1
ATOM 3669 C CA . ALA B 1 151 ? -3.219 -8.719 -13.391 1 91.62 151 ALA B CA 1
ATOM 3670 C C . ALA B 1 151 ? -2.676 -7.352 -12.992 1 91.62 151 ALA B C 1
ATOM 3672 O O . ALA B 1 151 ? -1.709 -6.863 -13.586 1 91.62 151 ALA B O 1
ATOM 3673 N N . LYS B 1 152 ? -3.303 -6.781 -12.023 1 93.31 152 LYS B N 1
ATOM 3674 C CA . LYS B 1 152 ? -2.848 -5.484 -11.539 1 93.31 152 LYS B CA 1
ATOM 3675 C C . LYS B 1 152 ? -1.411 -5.562 -11.023 1 93.31 152 LYS B C 1
ATOM 3677 O O . LYS B 1 152 ? -0.586 -4.703 -11.344 1 93.31 152 LYS B O 1
ATOM 3682 N N . ALA B 1 153 ? -1.163 -6.555 -10.289 1 95.75 153 ALA B N 1
ATOM 3683 C CA . ALA B 1 153 ? 0.181 -6.738 -9.75 1 95.75 153 ALA B CA 1
ATOM 3684 C C . ALA B 1 153 ? 1.198 -6.941 -10.867 1 95.75 153 ALA B C 1
ATOM 3686 O O . ALA B 1 153 ? 2.303 -6.395 -10.812 1 95.75 153 ALA B O 1
ATOM 3687 N N . MET B 1 154 ? 0.817 -7.695 -11.852 1 95.94 154 MET B N 1
ATOM 3688 C CA . MET B 1 154 ? 1.739 -7.961 -12.945 1 95.94 154 MET B CA 1
ATOM 3689 C C . MET B 1 154 ? 2.025 -6.688 -13.742 1 95.94 154 MET B C 1
ATOM 3691 O O . MET B 1 154 ? 3.146 -6.48 -14.211 1 95.94 154 MET B O 1
ATOM 3695 N N . ASP B 1 155 ? 1.046 -5.867 -13.875 1 95.44 155 ASP B N 1
ATOM 3696 C CA . ASP B 1 155 ? 1.263 -4.582 -14.531 1 95.44 155 ASP B CA 1
ATOM 3697 C C . ASP B 1 155 ? 2.275 -3.736 -13.766 1 95.44 155 ASP B C 1
ATOM 3699 O O . ASP B 1 155 ? 3.162 -3.121 -14.359 1 95.44 155 ASP B O 1
ATOM 3703 N N . ILE B 1 156 ? 2.111 -3.754 -12.516 1 97.38 156 ILE B N 1
ATOM 3704 C CA . ILE B 1 156 ? 3.023 -3.02 -11.648 1 97.38 156 ILE B CA 1
ATOM 3705 C C . ILE B 1 156 ? 4.434 -3.584 -11.789 1 97.38 156 ILE B C 1
ATOM 3707 O O . ILE B 1 156 ? 5.402 -2.828 -11.906 1 97.38 156 ILE B O 1
ATOM 3711 N N . ILE B 1 157 ? 4.535 -4.871 -11.781 1 97.81 157 ILE B N 1
ATOM 3712 C CA . ILE B 1 157 ? 5.824 -5.543 -11.891 1 97.81 157 ILE B CA 1
ATOM 3713 C C . ILE B 1 157 ? 6.473 -5.203 -13.234 1 97.81 157 ILE B C 1
ATOM 3715 O O . ILE B 1 157 ? 7.656 -4.859 -13.289 1 97.81 157 ILE B O 1
ATOM 3719 N N . GLU B 1 158 ? 5.723 -5.297 -14.25 1 97.12 158 GLU B N 1
ATOM 3720 C CA . GLU B 1 158 ? 6.25 -5.012 -15.578 1 97.12 158 GLU B CA 1
ATOM 3721 C C . GLU B 1 158 ? 6.805 -3.592 -15.664 1 97.12 158 GLU B C 1
ATOM 3723 O O . GLU B 1 158 ? 7.828 -3.354 -16.297 1 97.12 158 GLU B O 1
ATOM 3728 N N . ARG B 1 159 ? 6.188 -2.725 -15.016 1 96.5 159 ARG B N 1
ATOM 3729 C CA . ARG B 1 159 ? 6.562 -1.315 -15.07 1 96.5 159 ARG B CA 1
ATOM 3730 C C . ARG B 1 159 ? 7.828 -1.057 -14.258 1 96.5 159 ARG B C 1
ATOM 3732 O O . ARG B 1 159 ? 8.742 -0.367 -14.719 1 96.5 159 ARG B O 1
ATOM 3739 N N . HIS B 1 160 ? 7.902 -1.601 -13.141 1 96.81 160 HIS B N 1
ATOM 3740 C CA . HIS B 1 160 ? 8.961 -1.227 -12.211 1 96.81 160 HIS B CA 1
ATOM 3741 C C . HIS B 1 160 ? 10.117 -2.219 -12.266 1 96.81 160 HIS B C 1
ATOM 3743 O O . HIS B 1 160 ? 11.242 -1.891 -11.883 1 96.81 160 HIS B O 1
ATOM 3749 N N . PHE B 1 161 ? 9.797 -3.406 -12.703 1 96.19 161 PHE B N 1
ATOM 3750 C CA . PHE B 1 161 ? 10.797 -4.461 -12.805 1 96.19 161 PHE B CA 1
ATOM 3751 C C . PHE B 1 161 ? 10.781 -5.09 -14.195 1 96.19 161 PHE B C 1
ATOM 3753 O O . PHE B 1 161 ? 10.492 -6.277 -14.344 1 96.19 161 PHE B O 1
ATOM 3760 N N . PRO B 1 162 ? 11.219 -4.398 -15.133 1 95.62 162 PRO B N 1
ATOM 3761 C CA . PRO B 1 162 ? 11.078 -4.84 -16.516 1 95.62 162 PRO B CA 1
ATOM 3762 C C . PRO B 1 162 ? 11.953 -6.047 -16.844 1 95.62 162 PRO B C 1
ATOM 3764 O O . PRO B 1 162 ? 11.734 -6.719 -17.859 1 95.62 162 PRO B O 1
ATOM 3767 N N . SER B 1 163 ? 12.898 -6.383 -16.047 1 95.69 163 SER B N 1
ATOM 3768 C CA . SER B 1 163 ? 13.781 -7.516 -16.297 1 95.69 163 SER B CA 1
ATOM 3769 C C . SER B 1 163 ? 13.141 -8.828 -15.867 1 95.69 163 SER B C 1
ATOM 3771 O O . SER B 1 163 ? 13.695 -9.906 -16.094 1 95.69 163 SER B O 1
ATOM 3773 N N . THR B 1 164 ? 11.914 -8.766 -15.281 1 97.62 164 THR B N 1
ATOM 3774 C CA . THR B 1 164 ? 11.258 -9.961 -14.758 1 97.62 164 THR B CA 1
ATOM 3775 C C . THR B 1 164 ? 10.891 -10.914 -15.883 1 97.62 164 THR B C 1
ATOM 3777 O O . THR B 1 164 ? 10.164 -10.547 -16.812 1 97.62 164 THR B O 1
ATOM 3780 N N . LYS B 1 165 ? 11.367 -12.109 -15.781 1 97.94 165 LYS B N 1
ATOM 3781 C CA . LYS B 1 165 ? 11.086 -13.141 -16.766 1 97.94 165 LYS B CA 1
ATOM 3782 C C . LYS B 1 165 ? 10.234 -14.258 -16.172 1 97.94 165 LYS B C 1
ATOM 3784 O O . LYS B 1 165 ? 9.523 -14.961 -16.891 1 97.94 165 LYS B O 1
ATOM 3789 N N . TYR B 1 166 ? 10.297 -14.414 -14.898 1 98.38 166 TYR B N 1
ATOM 3790 C CA . TYR B 1 166 ? 9.617 -15.508 -14.203 1 98.38 166 TYR B CA 1
ATOM 3791 C C . TYR B 1 166 ? 8.82 -14.977 -13.016 1 98.38 166 TYR B C 1
ATOM 3793 O O . TYR B 1 166 ? 9.148 -13.93 -12.461 1 98.38 166 TYR B O 1
ATOM 3801 N N . LEU B 1 167 ? 7.789 -15.703 -12.688 1 98.5 167 LEU B N 1
ATOM 3802 C CA . LEU B 1 167 ? 6.898 -15.281 -11.609 1 98.5 167 LEU B CA 1
ATOM 3803 C C . LEU B 1 167 ? 6.453 -16.484 -10.773 1 98.5 167 LEU B C 1
ATOM 3805 O O . LEU B 1 167 ? 5.926 -17.453 -11.305 1 98.5 167 LEU B O 1
ATOM 3809 N N . TYR B 1 168 ? 6.75 -16.391 -9.492 1 98.56 168 TYR B N 1
ATOM 3810 C CA . TYR B 1 168 ? 6.059 -17.266 -8.562 1 98.56 168 TYR B CA 1
ATOM 3811 C C . TYR B 1 168 ? 4.703 -16.703 -8.164 1 98.56 168 TYR B C 1
ATOM 3813 O O . TYR B 1 168 ? 4.617 -15.586 -7.652 1 98.56 168 TYR B O 1
ATOM 3821 N N . TYR B 1 169 ? 3.707 -17.438 -8.43 1 96.94 169 TYR B N 1
ATOM 3822 C CA . TYR B 1 169 ? 2.369 -17.156 -7.922 1 96.94 169 TYR B CA 1
ATOM 3823 C C . TYR B 1 169 ? 2.064 -18 -6.688 1 96.94 169 TYR B C 1
ATOM 3825 O O . TYR B 1 169 ? 2.08 -19.234 -6.75 1 96.94 169 TYR B O 1
ATOM 3833 N N . LEU B 1 170 ? 1.73 -17.281 -5.617 1 97.38 170 LEU B N 1
ATOM 3834 C CA . LEU B 1 170 ? 1.455 -17.969 -4.359 1 97.38 170 LEU B CA 1
ATOM 3835 C C . LEU B 1 170 ? 0.149 -17.484 -3.746 1 97.38 170 LEU B C 1
ATOM 3837 O O . LEU B 1 170 ? -0.168 -16.297 -3.822 1 97.38 170 LEU B O 1
ATOM 3841 N N . GLN B 1 171 ? -0.55 -18.391 -3.127 1 94.19 171 GLN B N 1
ATOM 3842 C CA . GLN B 1 171 ? -1.694 -18.016 -2.299 1 94.19 171 GLN B CA 1
ATOM 3843 C C . GLN B 1 171 ? -1.275 -17.797 -0.849 1 94.19 171 GLN B C 1
ATOM 3845 O O . GLN B 1 171 ? -0.309 -18.391 -0.376 1 94.19 171 GLN B O 1
ATOM 3850 N N . HIS B 1 172 ? -1.994 -16.984 -0.19 1 94.25 172 HIS B N 1
ATOM 3851 C CA . HIS B 1 172 ? -1.604 -16.578 1.158 1 94.25 172 HIS B CA 1
ATOM 3852 C C . HIS B 1 172 ? -1.761 -17.734 2.141 1 94.25 172 HIS B C 1
ATOM 3854 O O . HIS B 1 172 ? -1.274 -17.672 3.271 1 94.25 172 HIS B O 1
ATOM 3860 N N . ASP B 1 173 ? -2.41 -18.781 1.72 1 92.81 173 ASP B N 1
ATOM 3861 C CA . ASP B 1 173 ? -2.664 -19.875 2.656 1 92.81 173 ASP B CA 1
ATOM 3862 C C . ASP B 1 173 ? -1.959 -21.156 2.211 1 92.81 173 ASP B C 1
ATOM 3864 O O . ASP B 1 173 ? -2.248 -22.25 2.723 1 92.81 173 ASP B O 1
ATOM 3868 N N . TYR B 1 174 ? -1.03 -21.109 1.261 1 94.56 174 TYR B N 1
ATOM 3869 C CA . TYR B 1 174 ? -0.186 -22.234 0.862 1 94.56 174 TYR B CA 1
ATOM 3870 C C . TYR B 1 174 ? 1.289 -21.891 1.052 1 94.56 174 TYR B C 1
ATOM 3872 O O . TYR B 1 174 ? 1.783 -20.906 0.502 1 94.56 174 TYR B O 1
ATOM 3880 N N . TYR B 1 175 ? 1.973 -22.688 1.834 1 96 175 TYR B N 1
ATOM 3881 C CA . TYR B 1 175 ? 3.398 -22.484 2.055 1 96 175 TYR B CA 1
ATOM 3882 C C . TYR B 1 175 ? 4.207 -23.688 1.618 1 96 175 TYR B C 1
ATOM 3884 O O . TYR B 1 175 ? 3.666 -24.797 1.482 1 96 175 TYR B O 1
ATOM 3892 N N . PHE B 1 176 ? 5.441 -23.438 1.314 1 97.31 176 PHE B N 1
ATOM 3893 C CA . PHE B 1 176 ? 6.348 -24.516 0.918 1 97.31 176 PHE B CA 1
ATOM 3894 C C . PHE B 1 176 ? 6.832 -25.297 2.135 1 97.31 176 PHE B C 1
ATOM 3896 O O . PHE B 1 176 ? 7.195 -24.703 3.154 1 97.31 176 PHE B O 1
ATOM 3903 N N . VAL B 1 177 ? 6.863 -26.625 1.972 1 95.75 177 VAL B N 1
ATOM 3904 C CA . VAL B 1 177 ? 7.297 -27.453 3.088 1 95.75 177 VAL B CA 1
ATOM 3905 C C . VAL B 1 177 ? 8.492 -28.297 2.668 1 95.75 177 VAL B C 1
ATOM 3907 O O . VAL B 1 177 ? 9.109 -28.984 3.496 1 95.75 177 VAL B O 1
ATOM 3910 N N . LYS B 1 178 ? 8.852 -28.25 1.393 1 95.25 178 LYS B N 1
ATOM 3911 C CA . LYS B 1 178 ? 10.039 -28.922 0.864 1 95.25 178 LYS B CA 1
ATOM 3912 C C . LYS B 1 178 ? 10.883 -27.969 0.03 1 95.25 178 LYS B C 1
ATOM 3914 O O . LYS B 1 178 ? 10.383 -26.953 -0.477 1 95.25 178 LYS B O 1
ATOM 3919 N N . GLU B 1 179 ? 12.078 -28.406 -0.135 1 94.38 179 GLU B N 1
ATOM 3920 C CA . GLU B 1 179 ? 13.008 -27.578 -0.886 1 94.38 179 GLU B CA 1
ATOM 3921 C C . GLU B 1 179 ? 12.68 -27.578 -2.375 1 94.38 179 GLU B C 1
ATOM 3923 O O . GLU B 1 179 ? 12.344 -28.625 -2.938 1 94.38 179 GLU B O 1
ATOM 3928 N N . VAL B 1 180 ? 12.688 -26.406 -2.955 1 95 180 VAL B N 1
ATOM 3929 C CA . VAL B 1 180 ? 12.516 -26.203 -4.391 1 95 180 VAL B CA 1
ATOM 3930 C C . VAL B 1 180 ? 13.805 -25.609 -4.977 1 95 180 VAL B C 1
ATOM 3932 O O . VAL B 1 180 ? 14.273 -24.562 -4.527 1 95 180 VAL B O 1
ATOM 3935 N N . ASP B 1 181 ? 14.359 -26.297 -5.902 1 90.94 181 ASP B N 1
ATOM 3936 C CA . ASP B 1 181 ? 15.57 -25.797 -6.555 1 90.94 181 ASP B CA 1
ATOM 3937 C C . ASP B 1 181 ? 15.234 -24.812 -7.66 1 90.94 181 ASP B C 1
ATOM 3939 O O . ASP B 1 181 ? 14.953 -25.203 -8.797 1 90.94 181 ASP B O 1
ATOM 3943 N N . HIS B 1 182 ? 15.391 -23.547 -7.348 1 94.25 182 HIS B N 1
ATOM 3944 C CA . HIS B 1 182 ? 15.047 -22.469 -8.273 1 94.25 182 HIS B CA 1
ATOM 3945 C C . HIS B 1 182 ? 15.953 -22.5 -9.5 1 94.25 182 HIS B C 1
ATOM 3947 O O . HIS B 1 182 ? 15.484 -22.328 -10.633 1 94.25 182 HIS B O 1
ATOM 3953 N N . THR B 1 183 ? 17.188 -22.688 -9.305 1 91.5 183 THR B N 1
ATOM 3954 C CA . THR B 1 183 ? 18.141 -22.688 -10.406 1 91.5 183 THR B CA 1
ATOM 3955 C C . THR B 1 183 ? 17.812 -23.797 -11.406 1 91.5 183 THR B C 1
ATOM 3957 O O . THR B 1 183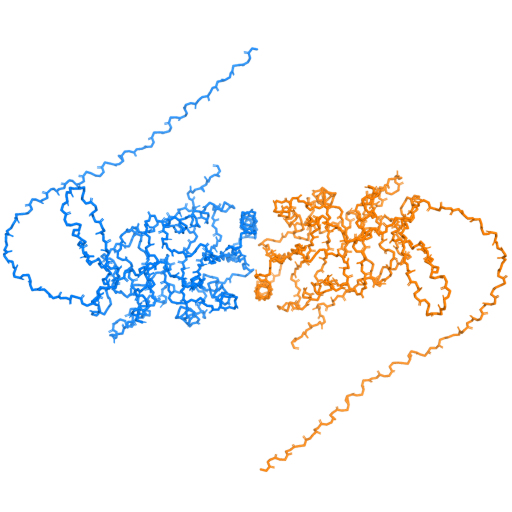 ? 17.844 -23.578 -12.617 1 91.5 183 THR B O 1
ATOM 3960 N N . ALA B 1 184 ? 17.531 -24.938 -10.867 1 90.06 184 ALA B N 1
ATOM 3961 C CA . ALA B 1 184 ? 17.188 -26.047 -11.734 1 90.06 184 ALA B CA 1
ATOM 3962 C C . ALA B 1 184 ? 15.938 -25.75 -12.547 1 90.06 184 ALA B C 1
ATOM 3964 O O . ALA B 1 184 ? 15.859 -26.078 -13.734 1 90.06 184 ALA B O 1
ATOM 3965 N N . LEU B 1 185 ? 14.984 -25.141 -11.906 1 94.06 185 LEU B N 1
ATOM 3966 C CA . LEU B 1 185 ? 13.734 -24.812 -12.578 1 94.06 185 LEU B CA 1
ATOM 3967 C C . LEU B 1 185 ? 13.961 -23.797 -13.688 1 94.06 185 LEU B C 1
ATOM 3969 O O . LEU B 1 185 ? 13.469 -23.969 -14.805 1 94.06 185 LEU B O 1
ATOM 3973 N N . ILE B 1 186 ? 14.711 -22.797 -13.398 1 94.31 186 ILE B N 1
ATOM 3974 C CA . ILE B 1 186 ? 14.969 -21.75 -14.383 1 94.31 186 ILE B CA 1
ATOM 3975 C C . ILE B 1 186 ? 15.773 -22.328 -15.547 1 94.31 186 ILE B C 1
ATOM 3977 O O . ILE B 1 186 ? 15.484 -22.031 -16.719 1 94.31 186 ILE B O 1
ATOM 3981 N N . HIS B 1 187 ? 16.672 -23.109 -15.227 1 91.69 187 HIS B N 1
ATOM 3982 C CA . HIS B 1 187 ? 17.453 -23.75 -16.281 1 91.69 187 HIS B CA 1
ATOM 3983 C C . HIS B 1 187 ? 16.562 -24.594 -17.188 1 91.69 187 HIS B C 1
ATOM 3985 O O . HIS B 1 187 ? 16.703 -24.531 -18.422 1 91.69 187 HIS B O 1
ATOM 3991 N N . ALA B 1 188 ? 15.688 -25.359 -16.594 1 91.5 188 ALA B N 1
ATOM 3992 C CA . ALA B 1 188 ? 14.758 -26.156 -17.391 1 91.5 188 ALA B CA 1
ATOM 3993 C C . ALA B 1 188 ? 13.898 -25.266 -18.281 1 91.5 188 ALA B C 1
ATOM 3995 O O . ALA B 1 188 ? 13.734 -25.562 -19.469 1 91.5 188 ALA B O 1
ATOM 3996 N N . MET B 1 189 ? 13.43 -24.203 -17.797 1 94.12 189 MET B N 1
ATOM 3997 C CA . MET B 1 189 ? 12.562 -23.297 -18.562 1 94.12 189 MET B CA 1
ATOM 3998 C C . MET B 1 189 ? 13.352 -22.594 -19.656 1 94.12 189 MET B C 1
ATOM 4000 O O . MET B 1 189 ? 12.812 -22.312 -20.734 1 94.12 189 MET B O 1
ATOM 4004 N N . GLU B 1 190 ? 14.562 -22.312 -19.391 1 93.5 190 GLU B N 1
ATOM 4005 C CA . GLU B 1 190 ? 15.398 -21.672 -20.406 1 93.5 190 GLU B CA 1
ATOM 4006 C C . GLU B 1 190 ? 15.766 -22.641 -21.516 1 93.5 190 GLU B C 1
ATOM 4008 O O . GLU B 1 190 ? 15.875 -22.25 -22.688 1 93.5 190 GLU B O 1
ATOM 4013 N N . THR B 1 191 ? 15.992 -23.828 -21.109 1 91.81 191 THR B N 1
ATOM 4014 C CA . THR B 1 191 ? 16.406 -24.844 -22.078 1 91.81 191 THR B CA 1
ATOM 4015 C C . THR B 1 191 ? 15.227 -25.312 -22.922 1 91.81 191 THR B C 1
ATOM 4017 O O . THR B 1 191 ? 15.398 -25.656 -24.094 1 91.81 191 THR B O 1
ATOM 4020 N N . HIS B 1 192 ? 14.117 -25.297 -22.312 1 91 192 HIS B N 1
ATOM 4021 C CA . HIS B 1 192 ? 12.914 -25.734 -23 1 91 192 HIS B CA 1
ATOM 4022 C C . HIS B 1 192 ? 11.898 -24.609 -23.109 1 91 192 HIS B C 1
ATOM 4024 O O . HIS B 1 192 ? 11.141 -24.359 -22.172 1 91 192 HIS B O 1
ATOM 4030 N N . ASP B 1 193 ? 11.797 -24.109 -24.234 1 90.69 193 ASP B N 1
ATOM 4031 C CA . ASP B 1 193 ? 10.945 -22.938 -24.453 1 90.69 193 ASP B CA 1
ATOM 4032 C C . ASP B 1 193 ? 9.469 -23.312 -24.297 1 90.69 193 ASP B C 1
ATOM 4034 O O . ASP B 1 193 ? 8.617 -22.422 -24.141 1 90.69 193 ASP B O 1
ATOM 4038 N N . SER B 1 194 ? 9.227 -24.547 -24.328 1 89.19 194 SER B N 1
ATOM 4039 C CA . SER B 1 194 ? 7.836 -25 -24.266 1 89.19 194 SER B CA 1
ATOM 4040 C C . SER B 1 194 ? 7.293 -24.953 -22.844 1 89.19 194 SER B C 1
ATOM 4042 O O . SER B 1 194 ? 6.082 -25.047 -22.641 1 89.19 194 SER B O 1
ATOM 4044 N N . ILE B 1 195 ? 8.141 -24.844 -21.828 1 94.5 195 ILE B N 1
ATOM 4045 C CA . ILE B 1 195 ? 7.684 -24.844 -20.438 1 94.5 195 ILE B CA 1
ATOM 4046 C C . ILE B 1 195 ? 7.223 -23.438 -20.062 1 94.5 195 ILE B C 1
ATOM 4048 O O . ILE B 1 195 ? 8.039 -22.516 -19.953 1 94.5 195 ILE B O 1
ATOM 4052 N N . ASN B 1 196 ? 5.938 -23.312 -19.75 1 96.31 196 ASN B N 1
ATOM 4053 C CA . ASN B 1 196 ? 5.375 -22 -19.406 1 96.31 196 ASN B CA 1
ATOM 4054 C C . ASN B 1 196 ? 4.957 -21.953 -17.938 1 96.31 196 ASN B C 1
ATOM 4056 O O . ASN B 1 196 ? 4.887 -20.875 -17.344 1 96.31 196 ASN B O 1
ATOM 4060 N N . TYR B 1 197 ? 4.719 -23.062 -17.469 1 96.31 197 TYR B N 1
ATOM 4061 C CA . TYR B 1 197 ? 4.023 -23.172 -16.188 1 96.31 197 TYR B CA 1
ATOM 4062 C C . TYR B 1 197 ? 4.469 -24.422 -15.438 1 96.31 197 TYR B C 1
ATOM 4064 O O . TYR B 1 197 ? 4.5 -25.516 -16 1 96.31 197 TYR B O 1
ATOM 4072 N N . VAL B 1 198 ? 4.84 -24.25 -14.18 1 96.31 198 VAL B N 1
ATOM 4073 C CA . VAL B 1 198 ? 5.195 -25.359 -13.297 1 96.31 198 VAL B CA 1
ATOM 4074 C C . VAL B 1 198 ? 4.441 -25.234 -11.977 1 96.31 198 VAL B C 1
ATOM 4076 O O . VAL B 1 198 ? 4.652 -24.281 -11.219 1 96.31 198 VAL B O 1
ATOM 4079 N N . PHE B 1 199 ? 3.57 -26.172 -11.664 1 95.38 199 PHE B N 1
ATOM 4080 C CA . PHE B 1 199 ? 2.867 -26.078 -10.391 1 95.38 199 PHE B CA 1
ATOM 4081 C C . PHE B 1 199 ? 3.439 -27.062 -9.375 1 95.38 199 PHE B C 1
ATOM 4083 O O . PHE B 1 199 ? 4.051 -28.062 -9.75 1 95.38 199 PHE B O 1
ATOM 4090 N N . PHE B 1 200 ? 3.273 -26.703 -8.117 1 96.12 200 PHE B N 1
ATOM 4091 C CA . PHE B 1 200 ? 3.746 -27.516 -6.996 1 96.12 200 PHE B CA 1
ATOM 4092 C C . PHE B 1 200 ? 2.598 -28.281 -6.363 1 96.12 200 PHE B C 1
ATOM 4094 O O . PHE B 1 200 ? 1.529 -27.734 -6.109 1 96.12 200 PHE B O 1
ATOM 4101 N N . ARG B 1 201 ? 2.842 -29.469 -6.055 1 91.56 201 ARG B N 1
ATOM 4102 C CA . ARG B 1 201 ? 1.755 -30.344 -5.633 1 91.56 201 ARG B CA 1
ATOM 4103 C C . ARG B 1 201 ? 1.643 -30.391 -4.113 1 91.56 201 ARG B C 1
ATOM 4105 O O . ARG B 1 201 ? 2.652 -30.328 -3.41 1 91.56 201 ARG B O 1
ATOM 4112 N N . ASN B 1 202 ? 0.404 -30.422 -3.762 1 88.5 202 ASN B N 1
ATOM 4113 C CA . ASN B 1 202 ? 0.103 -30.703 -2.361 1 88.5 202 ASN B CA 1
ATOM 4114 C C . ASN B 1 202 ? -0.342 -32.156 -2.16 1 88.5 202 ASN B C 1
ATOM 4116 O O . ASN B 1 202 ? -0.281 -32.938 -3.088 1 88.5 202 ASN B O 1
ATOM 4120 N N . GLU B 1 203 ? -0.756 -32.469 -0.928 1 78 203 GLU B N 1
ATOM 4121 C CA . GLU B 1 203 ? -1.139 -33.844 -0.608 1 78 203 GLU B CA 1
ATOM 4122 C C . GLU B 1 203 ? -2.418 -34.25 -1.336 1 78 203 GLU B C 1
ATOM 4124 O O . GLU B 1 203 ? -2.643 -35.438 -1.604 1 78 203 GLU B O 1
ATOM 4129 N N . LYS B 1 204 ? -3.148 -33.219 -1.691 1 73.81 204 LYS B N 1
ATOM 4130 C CA . LYS B 1 204 ? -4.457 -33.5 -2.273 1 73.81 204 LYS B CA 1
ATOM 4131 C C . LYS B 1 204 ? -4.352 -33.719 -3.777 1 73.81 204 LYS B C 1
ATOM 4133 O O . LYS B 1 204 ? -5.32 -34.156 -4.418 1 73.81 204 LYS B O 1
ATOM 4138 N N . ARG B 1 205 ? -3.186 -33.5 -4.281 1 75.44 205 ARG B N 1
ATOM 4139 C CA . ARG B 1 205 ? -2.994 -33.719 -5.715 1 75.44 205 ARG B CA 1
ATOM 4140 C C . ARG B 1 205 ? -1.799 -34.625 -5.98 1 75.44 205 ARG B C 1
ATOM 4142 O O . ARG B 1 205 ? -0.795 -34.188 -6.551 1 75.44 205 ARG B O 1
ATOM 4149 N N . PRO B 1 206 ? -2.105 -35.875 -5.691 1 72.19 206 PRO B N 1
ATOM 4150 C CA . PRO B 1 206 ? -1.036 -36.812 -5.98 1 72.19 206 PRO B CA 1
ATOM 4151 C C . PRO B 1 206 ? -0.818 -37.031 -7.477 1 72.19 206 PRO B C 1
ATOM 4153 O O . PRO B 1 206 ? -1.618 -36.562 -8.289 1 72.19 206 PRO B O 1
ATOM 4156 N N . LEU B 1 207 ? 0.249 -37.594 -7.785 1 74.44 207 LEU B N 1
ATOM 4157 C CA . LEU B 1 207 ? 0.704 -37.75 -9.164 1 74.44 207 LEU B CA 1
ATOM 4158 C C . LEU B 1 207 ? -0.367 -38.438 -10.016 1 74.44 207 LEU B C 1
ATOM 4160 O O . LEU B 1 207 ? -0.527 -38.094 -11.195 1 74.44 207 LEU B O 1
ATOM 4164 N N . ASN B 1 208 ? -1.042 -39.219 -9.391 1 71.81 208 ASN B N 1
ATOM 4165 C CA . ASN B 1 208 ? -2.014 -40 -10.156 1 71.81 208 ASN B CA 1
ATOM 4166 C C . ASN B 1 208 ? -3.221 -39.156 -10.555 1 71.81 208 ASN B C 1
ATOM 4168 O O . ASN B 1 208 ? -4.023 -39.562 -11.391 1 71.81 208 ASN B O 1
ATOM 4172 N N . ARG B 1 209 ? -3.336 -37.969 -10.078 1 75.12 209 ARG B N 1
ATOM 4173 C CA . ARG B 1 209 ? -4.449 -37.062 -10.398 1 75.12 209 ARG B CA 1
ATOM 4174 C C . ARG B 1 209 ? -4.043 -36.062 -11.461 1 75.12 209 ARG B C 1
ATOM 4176 O O . ARG B 1 209 ? -4.863 -35.25 -11.891 1 75.12 209 ARG B O 1
ATOM 4183 N N . ILE B 1 210 ? -2.848 -36.188 -11.852 1 79.94 210 ILE B N 1
ATOM 4184 C CA . ILE B 1 210 ? -2.365 -35.25 -12.875 1 79.94 210 ILE B CA 1
ATOM 4185 C C . ILE B 1 210 ? -2.637 -35.844 -14.258 1 79.94 210 ILE B C 1
ATOM 4187 O O . ILE B 1 210 ? -2.33 -37 -14.523 1 79.94 210 ILE B O 1
ATOM 4191 N N . LYS B 1 211 ? -3.279 -35.062 -15.07 1 79.5 211 LYS B N 1
ATOM 4192 C CA . LYS B 1 211 ? -3.592 -35.5 -16.438 1 79.5 211 LYS B CA 1
ATOM 4193 C C . LYS B 1 211 ? -2.4 -35.281 -17.359 1 79.5 211 LYS B C 1
ATOM 4195 O O . LYS B 1 211 ? -1.981 -34.156 -17.609 1 79.5 211 LYS B O 1
ATOM 4200 N N . PRO B 1 212 ? -1.857 -36.312 -17.797 1 81.81 212 PRO B N 1
ATOM 4201 C CA . PRO B 1 212 ? -0.713 -36.156 -18.703 1 81.81 212 PRO B CA 1
ATOM 4202 C C . PRO B 1 212 ? -1.094 -35.469 -20.016 1 81.81 212 PRO B C 1
ATOM 4204 O O . PRO B 1 212 ? -2.244 -35.562 -20.453 1 81.81 212 PRO B O 1
ATOM 4207 N N . CYS B 1 213 ? -0.288 -34.656 -20.484 1 84.12 213 CYS B N 1
ATOM 4208 C CA . CYS B 1 213 ? -0.458 -34.031 -21.797 1 84.12 213 CYS B CA 1
ATOM 4209 C C . CYS B 1 213 ? 0.827 -34.125 -22.609 1 84.12 213 CYS B C 1
ATOM 4211 O O . CYS B 1 213 ? 1.876 -33.625 -22.172 1 84.12 213 CYS B O 1
ATOM 4213 N N . GLY B 1 214 ? 0.614 -34.562 -23.906 1 68.25 214 GLY B N 1
ATOM 4214 C CA . GLY B 1 214 ? 1.699 -34.656 -24.875 1 68.25 214 GLY B CA 1
ATOM 4215 C C . GLY B 1 214 ? 2.641 -35.812 -24.609 1 68.25 214 GLY B C 1
ATOM 4216 O O . GLY B 1 214 ? 2.496 -36.5 -23.609 1 68.25 214 GLY B O 1
ATOM 4217 N N . GLU B 1 215 ? 3.32 -36.156 -25.641 1 58.28 215 GLU B N 1
ATOM 4218 C CA . GLU B 1 215 ? 4.32 -37.219 -25.641 1 58.28 215 GLU B CA 1
ATOM 4219 C C . GLU B 1 215 ? 5.613 -36.781 -24.984 1 58.28 215 GLU B C 1
ATOM 4221 O O . GLU B 1 215 ? 6.555 -37.562 -24.844 1 58.28 215 GLU B O 1
ATOM 4226 N N . GLU B 1 216 ? 5.527 -35.469 -24.609 1 55.09 216 GLU B N 1
ATOM 4227 C CA . GLU B 1 216 ? 6.84 -34.969 -24.219 1 55.09 216 GLU B CA 1
ATOM 4228 C C . GLU B 1 216 ? 7.305 -35.594 -22.906 1 55.09 216 GLU B C 1
ATOM 4230 O O . GLU B 1 216 ? 6.484 -35.906 -22.031 1 55.09 216 GLU B O 1
ATOM 4235 N N . THR B 1 217 ? 8.586 -36.125 -23.016 1 58.78 217 THR B N 1
ATOM 4236 C CA . THR B 1 217 ? 9.32 -36.812 -21.969 1 58.78 217 THR B CA 1
ATOM 4237 C C . THR B 1 217 ? 9.539 -35.906 -20.766 1 58.78 217 THR B C 1
ATOM 4239 O O . THR B 1 217 ? 9.641 -34.688 -20.906 1 58.78 217 THR B O 1
ATOM 4242 N N . SER B 1 218 ? 9.266 -36.469 -19.641 1 66.31 218 SER B N 1
ATOM 4243 C CA . SER B 1 218 ? 9.664 -35.844 -18.375 1 66.31 218 SER B CA 1
ATOM 4244 C C . SER B 1 218 ? 11.008 -35.125 -18.5 1 66.31 218 SER B C 1
ATOM 4246 O O . SER B 1 218 ? 11.859 -35.531 -19.297 1 66.31 218 SER B O 1
ATOM 4248 N N . ILE B 1 219 ? 11.008 -33.844 -18.219 1 70.62 219 ILE B N 1
ATOM 4249 C CA . ILE B 1 219 ? 12.266 -33.094 -18.188 1 70.62 219 ILE B CA 1
ATOM 4250 C C . ILE B 1 219 ? 13.094 -33.562 -16.984 1 70.62 219 ILE B C 1
ATOM 4252 O O . ILE B 1 219 ? 12.602 -33.594 -15.852 1 70.62 219 ILE B O 1
ATOM 4256 N N . GLU B 1 220 ? 14.195 -34.25 -17.375 1 61.91 220 GLU B N 1
ATOM 4257 C CA . GLU B 1 220 ? 15.094 -34.781 -16.359 1 61.91 220 GLU B CA 1
ATOM 4258 C C . GLU B 1 220 ? 16.234 -33.812 -16.047 1 61.91 220 GLU B C 1
ATOM 4260 O O . GLU B 1 220 ? 16.641 -33.031 -16.906 1 61.91 220 GLU B O 1
ATOM 4265 N N . TYR B 1 221 ? 16.359 -33.438 -14.766 1 54.16 221 TYR B N 1
ATOM 4266 C CA . TYR B 1 221 ? 17.562 -32.719 -14.406 1 54.16 221 TYR B CA 1
ATOM 4267 C C . TYR B 1 221 ? 18.578 -33.625 -13.711 1 54.16 221 TYR B C 1
ATOM 4269 O O . TYR B 1 221 ? 18.188 -34.562 -13.016 1 54.16 221 TYR B O 1
ATOM 4277 N N . LEU B 1 222 ? 19.906 -33.406 -14.07 1 48 222 LEU B N 1
ATOM 4278 C CA . LEU B 1 222 ? 21.031 -34.125 -13.453 1 48 222 LEU B CA 1
ATOM 4279 C C . LEU B 1 222 ? 21.25 -33.625 -12.023 1 48 222 LEU B C 1
ATOM 4281 O O . LEU B 1 222 ? 21.328 -32.438 -11.773 1 48 222 LEU B O 1
ATOM 4285 N N . ASP B 1 223 ? 20.656 -34.281 -11.055 1 48.25 223 ASP B N 1
ATOM 4286 C CA . ASP B 1 223 ? 21.031 -34 -9.672 1 48.25 223 ASP B CA 1
ATOM 4287 C C . ASP B 1 223 ? 22.406 -34.562 -9.352 1 48.25 223 ASP B C 1
ATOM 4289 O O . ASP B 1 223 ? 22.656 -35.75 -9.547 1 48.25 223 ASP B O 1
ATOM 4293 N N . ASN B 1 224 ? 23.391 -33.75 -9.453 1 43.97 224 ASN B N 1
ATOM 4294 C CA . ASN B 1 224 ? 24.672 -34.281 -8.969 1 43.97 224 ASN B CA 1
ATOM 4295 C C . ASN B 1 224 ? 24.609 -34.625 -7.488 1 43.97 224 ASN B C 1
ATOM 4297 O O . ASN B 1 224 ? 24.453 -33.75 -6.633 1 43.97 224 ASN B O 1
ATOM 4301 N N . VAL B 1 225 ? 23.906 -35.562 -7.129 1 42.69 225 VAL B N 1
ATOM 4302 C CA . VAL B 1 225 ? 24.016 -36 -5.738 1 42.69 225 VAL B CA 1
ATOM 4303 C C . VAL B 1 225 ? 25.438 -36.5 -5.461 1 42.69 225 VAL B C 1
ATOM 4305 O O . VAL B 1 225 ? 25.906 -37.406 -6.121 1 42.69 225 VAL B O 1
ATOM 4308 N N . HIS B 1 226 ? 26.156 -35.562 -4.848 1 42.12 226 HIS B N 1
ATOM 4309 C CA . HIS B 1 226 ? 27.422 -36 -4.273 1 42.12 226 HIS B CA 1
ATOM 4310 C C . HIS B 1 226 ? 27.172 -36.969 -3.104 1 42.12 226 HIS B C 1
ATOM 4312 O O . HIS B 1 226 ? 26.5 -36.594 -2.139 1 42.12 226 HIS B O 1
ATOM 4318 N N . SER B 1 227 ? 26.922 -38.156 -3.281 1 40 227 SER B N 1
ATOM 4319 C CA . SER B 1 227 ? 26.938 -39.094 -2.146 1 40 227 SER B CA 1
ATOM 4320 C C . SER B 1 227 ? 28.344 -39.188 -1.553 1 40 227 SER B C 1
ATOM 4322 O O . SER B 1 227 ? 29.297 -39.531 -2.262 1 40 227 SER B O 1
ATOM 4324 N N . ASN B 1 228 ? 28.562 -38.312 -0.507 1 40.06 228 ASN B N 1
ATOM 4325 C CA . ASN B 1 228 ? 29.781 -38.5 0.271 1 40.06 228 ASN B CA 1
ATOM 4326 C C . ASN B 1 228 ? 29.797 -39.875 0.938 1 40.06 228 ASN B C 1
ATOM 4328 O O . ASN B 1 228 ? 29.141 -40.094 1.96 1 40.06 228 ASN B O 1
ATOM 4332 N N . ASP B 1 229 ? 29.797 -40.938 0.342 1 39.75 229 ASP B N 1
ATOM 4333 C CA . ASP B 1 229 ? 30.188 -42.094 1.122 1 39.75 229 ASP B CA 1
ATOM 4334 C C . ASP B 1 229 ? 31.578 -41.938 1.736 1 39.75 229 ASP B C 1
ATOM 4336 O O . ASP B 1 229 ? 32.5 -41.469 1.07 1 39.75 229 ASP B O 1
ATOM 4340 N N . ASN B 1 230 ? 31.703 -41.844 3.02 1 41.28 230 ASN B N 1
ATOM 4341 C CA . ASN B 1 230 ? 32.938 -41.812 3.812 1 41.28 230 ASN B CA 1
ATOM 4342 C C . ASN B 1 230 ? 34.031 -42.625 3.166 1 41.28 230 ASN B C 1
ATOM 4344 O O . ASN B 1 230 ? 35.156 -42.688 3.684 1 41.28 230 ASN B O 1
ATOM 4348 N N . ASP B 1 231 ? 33.781 -43.969 2.855 1 39.06 231 ASP B N 1
ATOM 4349 C CA . ASP B 1 231 ? 35.031 -44.719 2.746 1 39.06 231 ASP B CA 1
ATOM 4350 C C . ASP B 1 231 ? 35.938 -44.094 1.672 1 39.06 231 ASP B C 1
ATOM 4352 O O . ASP B 1 231 ? 35.469 -43.375 0.798 1 39.06 231 ASP B O 1
ATOM 4356 N N . ASN B 1 232 ? 37.156 -44.75 1.394 1 39.81 232 ASN B N 1
ATOM 4357 C CA . ASN B 1 232 ? 38.312 -44.438 0.544 1 39.81 232 ASN B CA 1
ATOM 4358 C C . ASN B 1 232 ? 37.875 -43.938 -0.827 1 39.81 232 ASN B C 1
ATOM 4360 O O . ASN B 1 232 ? 38.656 -43.312 -1.542 1 39.81 232 ASN B O 1
ATOM 4364 N N . GLN B 1 233 ? 37.156 -44.875 -1.626 1 39.5 233 GLN B N 1
ATOM 4365 C CA . GLN B 1 233 ? 37.281 -44.938 -3.078 1 39.5 233 GLN B CA 1
ATOM 4366 C C . GLN B 1 233 ? 36.656 -43.719 -3.742 1 39.5 233 GLN B C 1
ATOM 4368 O O . GLN B 1 233 ? 35.906 -42.969 -3.107 1 39.5 233 GLN B O 1
ATOM 4373 N N . THR B 1 234 ? 36.25 -43.781 -5.078 1 39.72 234 THR B N 1
ATOM 4374 C CA . THR B 1 234 ? 35.875 -42.906 -6.184 1 39.72 234 THR B CA 1
ATOM 4375 C C . THR B 1 234 ? 34.531 -42.25 -5.914 1 39.72 234 THR B C 1
ATOM 4377 O O . THR B 1 234 ? 33.531 -42.938 -5.691 1 39.72 234 THR B O 1
ATOM 4380 N N . ALA B 1 235 ? 34.5 -41.125 -5.25 1 46.66 235 ALA B N 1
ATOM 4381 C CA . ALA B 1 235 ? 33.281 -40.281 -5.242 1 46.66 235 ALA B CA 1
ATOM 4382 C C . ALA B 1 235 ? 32.5 -40.469 -6.543 1 46.66 235 ALA B C 1
ATOM 4384 O O . ALA B 1 235 ? 32.938 -40.031 -7.609 1 46.66 235 ALA B O 1
ATOM 4385 N N . THR B 1 236 ? 32.031 -41.75 -6.816 1 41.72 236 THR B N 1
ATOM 4386 C CA . THR B 1 236 ? 31.203 -41.875 -8.016 1 41.72 236 THR B CA 1
ATOM 4387 C C . THR B 1 236 ? 30.047 -40.906 -7.984 1 41.72 236 THR B C 1
ATOM 4389 O O . THR B 1 236 ? 29.266 -40.875 -7.035 1 41.72 236 THR B O 1
ATOM 4392 N N . THR B 1 237 ? 30.25 -39.719 -8.492 1 46.22 237 THR B N 1
ATOM 4393 C CA . THR B 1 237 ? 29.156 -38.812 -8.789 1 46.22 237 THR B CA 1
ATOM 4394 C C . THR B 1 237 ? 28.062 -39.5 -9.594 1 46.22 237 THR B C 1
ATOM 4396 O O . THR B 1 237 ? 28.297 -39.938 -10.727 1 46.22 237 THR B O 1
ATOM 4399 N N . SER B 1 238 ? 27.391 -40.406 -9.031 1 46.81 238 SER B N 1
ATOM 4400 C CA . SER B 1 238 ? 26.281 -40.938 -9.805 1 46.81 238 SER B CA 1
ATOM 4401 C C . SER B 1 238 ? 25.281 -39.844 -10.18 1 46.81 238 SER B C 1
ATOM 4403 O O . SER B 1 238 ? 24.875 -39.062 -9.328 1 46.81 238 SER B O 1
ATOM 4405 N N . ILE B 1 239 ? 25.406 -39.344 -11.406 1 48.41 239 ILE B N 1
ATOM 4406 C CA . ILE B 1 239 ? 24.438 -38.438 -12.039 1 48.41 239 ILE B CA 1
ATOM 4407 C C . ILE B 1 239 ? 23.078 -39.156 -12.117 1 48.41 239 ILE B C 1
ATOM 4409 O O . ILE B 1 239 ? 22.953 -40.219 -12.742 1 48.41 239 ILE B O 1
ATOM 4413 N N . SER B 1 240 ? 22.469 -39.281 -11.078 1 53.16 240 SER B N 1
ATOM 4414 C CA . SER B 1 240 ? 21.109 -39.812 -11.227 1 53.16 240 SER B CA 1
ATOM 4415 C C . SER B 1 240 ? 20.172 -38.75 -11.789 1 53.16 240 SER B C 1
ATOM 4417 O O . SER B 1 240 ? 20.297 -37.562 -11.453 1 53.16 240 SER B O 1
ATOM 4419 N N . THR B 1 241 ? 19.656 -39.062 -12.984 1 58.62 241 THR B N 1
ATOM 4420 C CA . THR B 1 241 ? 18.703 -38.219 -13.672 1 58.62 241 THR B CA 1
ATOM 4421 C C . THR B 1 241 ? 17.359 -38.188 -12.953 1 58.62 241 THR B C 1
ATOM 4423 O O . THR B 1 241 ? 16.812 -39.25 -12.648 1 58.62 241 THR B O 1
ATOM 4426 N N . LYS B 1 242 ? 17.109 -37.25 -12.164 1 65.62 242 LYS B N 1
ATOM 4427 C CA . LYS B 1 242 ? 15.789 -37.125 -11.562 1 65.62 242 LYS B CA 1
ATOM 4428 C C . LYS B 1 242 ? 14.867 -36.312 -12.461 1 65.62 242 LYS B C 1
ATOM 4430 O O . LYS B 1 242 ? 15.281 -35.312 -13.062 1 65.62 242 LYS B O 1
ATOM 4435 N N . ARG B 1 243 ? 13.742 -37.031 -12.758 1 80.44 243 ARG B N 1
ATOM 4436 C CA . ARG B 1 243 ? 12.711 -36.312 -13.477 1 80.44 243 ARG B CA 1
ATOM 4437 C C . ARG B 1 243 ? 12.258 -35.094 -12.672 1 80.44 243 ARG B C 1
ATOM 4439 O O . ARG B 1 243 ? 11.711 -35.219 -11.578 1 80.44 243 ARG B O 1
ATOM 4446 N N . LEU B 1 244 ? 12.555 -34.031 -13.211 1 85.56 244 LEU B N 1
ATOM 4447 C CA . LEU B 1 244 ? 12.258 -32.781 -12.508 1 85.56 244 LEU B CA 1
ATOM 4448 C C . LEU B 1 244 ? 10.812 -32.344 -12.758 1 85.56 244 LEU B C 1
ATOM 4450 O O . LEU B 1 244 ? 10.117 -31.938 -11.828 1 85.56 244 LEU B O 1
ATOM 4454 N N . LEU B 1 245 ? 10.359 -32.531 -14.062 1 91.31 245 LEU B N 1
ATOM 4455 C CA . LEU B 1 245 ? 9.055 -32 -14.461 1 91.31 245 LEU B CA 1
ATOM 4456 C C . LEU B 1 245 ? 8.273 -33.031 -15.266 1 91.31 245 LEU B C 1
ATOM 4458 O O . LEU B 1 245 ? 8.852 -33.75 -16.078 1 91.31 245 LEU B O 1
ATOM 4462 N N . LEU B 1 246 ? 7.004 -33.031 -15.047 1 89.81 246 LEU B N 1
ATOM 4463 C CA . LEU B 1 246 ? 6.09 -33.938 -15.766 1 89.81 246 LEU B CA 1
ATOM 4464 C C . LEU B 1 246 ? 5.094 -33.125 -16.594 1 89.81 246 LEU B C 1
ATOM 4466 O O . LEU B 1 246 ? 4.367 -32.281 -16.047 1 89.81 246 LEU B O 1
ATOM 4470 N N . PRO B 1 247 ? 5.113 -33.375 -17.875 1 90.75 247 PRO B N 1
ATOM 4471 C CA . PRO B 1 247 ? 4.137 -32.656 -18.688 1 90.75 247 PRO B CA 1
ATOM 4472 C C . PRO B 1 247 ? 2.695 -33.031 -18.344 1 90.75 247 PRO B C 1
ATOM 4474 O O . PRO B 1 247 ? 2.396 -34.188 -18.062 1 90.75 247 PRO B O 1
ATOM 4477 N N . THR B 1 248 ? 1.821 -31.984 -18.328 1 92.19 248 THR B N 1
ATOM 4478 C CA . THR B 1 248 ? 0.452 -32.219 -17.891 1 92.19 248 THR B CA 1
ATOM 4479 C C . THR B 1 248 ? -0.512 -31.25 -18.562 1 92.19 248 THR B C 1
ATOM 4481 O O . THR B 1 248 ? -0.086 -30.25 -19.156 1 92.19 248 THR B O 1
ATOM 4484 N N . ALA B 1 249 ? -1.768 -31.594 -18.531 1 92 249 ALA B N 1
ATOM 4485 C CA . ALA B 1 249 ? -2.838 -30.688 -18.938 1 92 249 ALA B CA 1
ATOM 4486 C C . ALA B 1 249 ? -3.545 -30.078 -17.719 1 92 249 ALA B C 1
ATOM 4488 O O . ALA B 1 249 ? -4.559 -29.391 -17.875 1 92 249 ALA B O 1
ATOM 4489 N N . THR B 1 250 ? -2.994 -30.312 -16.562 1 91.81 250 THR B N 1
ATOM 4490 C CA . THR B 1 250 ? -3.623 -29.859 -15.328 1 91.81 250 THR B CA 1
ATOM 4491 C C . THR B 1 250 ? -3.189 -28.422 -15 1 91.81 250 THR B C 1
ATOM 4493 O O . THR B 1 250 ? -1.993 -28.141 -14.922 1 91.81 250 THR B O 1
ATOM 4496 N N . TYR B 1 251 ? -4.176 -27.625 -14.844 1 91.62 251 TYR B N 1
ATOM 4497 C CA . TYR B 1 251 ? -3.932 -26.281 -14.305 1 91.62 251 TYR B CA 1
ATOM 4498 C C . TYR B 1 251 ? -4.516 -26.156 -12.906 1 91.62 251 TYR B C 1
ATOM 4500 O O . TYR B 1 251 ? -5.617 -26.641 -12.633 1 91.62 251 TYR B O 1
ATOM 4508 N N . THR B 1 252 ? -3.76 -25.484 -12.023 1 89.5 252 THR B N 1
ATOM 4509 C CA . THR B 1 252 ? -4.242 -25.125 -10.695 1 89.5 252 THR B CA 1
ATOM 4510 C C . THR B 1 252 ? -3.789 -23.719 -10.328 1 89.5 252 THR B C 1
ATOM 4512 O O . THR B 1 252 ? -2.725 -23.266 -10.758 1 89.5 252 THR B O 1
ATOM 4515 N N . ASP B 1 253 ? -4.609 -23.109 -9.508 1 87.38 253 ASP B N 1
ATOM 4516 C CA . ASP B 1 253 ? -4.227 -21.781 -9.055 1 87.38 253 ASP B CA 1
ATOM 4517 C C . ASP B 1 253 ? -3.463 -21.844 -7.738 1 87.38 253 ASP B C 1
ATOM 4519 O O . ASP B 1 253 ? -3.264 -20.812 -7.078 1 87.38 253 ASP B O 1
ATOM 4523 N N . ASN B 1 254 ? -3.041 -23.078 -7.426 1 91 254 ASN B N 1
ATOM 4524 C CA . ASN B 1 254 ? -2.125 -23.188 -6.297 1 91 254 ASN B CA 1
ATOM 4525 C C . ASN B 1 254 ? -0.745 -22.641 -6.637 1 91 254 ASN B C 1
ATOM 4527 O O . ASN B 1 254 ? -0.537 -22.109 -7.73 1 91 254 ASN B O 1
ATOM 4531 N N . ASN B 1 255 ? 0.205 -22.75 -5.633 1 96.25 255 ASN B N 1
ATOM 4532 C CA . ASN B 1 255 ? 1.54 -22.203 -5.848 1 96.25 255 ASN B CA 1
ATOM 4533 C C . ASN B 1 255 ? 2.166 -22.734 -7.133 1 96.25 255 ASN B C 1
ATOM 4535 O O . ASN B 1 255 ? 2.166 -23.953 -7.367 1 96.25 255 ASN B O 1
ATOM 4539 N N . HIS B 1 256 ? 2.689 -21.844 -7.961 1 96.88 256 HIS B N 1
ATOM 4540 C CA . HIS B 1 256 ? 3.314 -22.266 -9.211 1 96.88 256 HIS B CA 1
ATOM 4541 C C . HIS B 1 256 ? 4.328 -21.219 -9.695 1 96.88 256 HIS B C 1
ATOM 4543 O O . HIS B 1 256 ? 4.352 -20.094 -9.203 1 96.88 256 HIS B O 1
ATOM 4549 N N . LEU B 1 257 ? 5.141 -21.672 -10.562 1 98.06 257 LEU B N 1
ATOM 4550 C CA . LEU B 1 257 ? 6.117 -20.859 -11.281 1 98.06 257 LEU B CA 1
ATOM 4551 C C . LEU B 1 257 ? 5.738 -20.734 -12.758 1 98.06 257 LEU B C 1
ATOM 4553 O O . LEU B 1 257 ? 5.387 -21.734 -13.398 1 98.06 257 LEU B O 1
ATOM 4557 N N . VAL B 1 258 ? 5.793 -19.484 -13.258 1 98 258 VAL B N 1
ATOM 4558 C CA . VAL B 1 258 ? 5.371 -19.266 -14.633 1 98 258 VAL B CA 1
ATOM 4559 C C . VAL B 1 258 ? 6.359 -18.344 -15.344 1 98 258 VAL B C 1
ATOM 4561 O O . VAL B 1 258 ? 7.074 -17.578 -14.695 1 98 258 VAL B O 1
ATOM 4564 N N . ARG B 1 259 ? 6.398 -18.5 -16.656 1 98.19 259 ARG B N 1
ATOM 4565 C CA . ARG B 1 259 ? 6.961 -17.422 -17.453 1 98.19 259 ARG B CA 1
ATOM 4566 C C . ARG B 1 259 ? 6.09 -16.172 -17.391 1 98.19 259 ARG B C 1
ATOM 4568 O O . ARG B 1 259 ? 4.883 -16.234 -17.625 1 98.19 259 ARG B O 1
ATOM 4575 N N . PHE B 1 260 ? 6.703 -15.086 -17.141 1 98.12 260 PHE B N 1
ATOM 4576 C CA . PHE B 1 260 ? 5.977 -13.859 -16.828 1 98.12 260 PHE B CA 1
ATOM 4577 C C . PHE B 1 260 ? 5.141 -13.406 -18.016 1 98.12 260 PHE B C 1
ATOM 4579 O O . PHE B 1 260 ? 3.932 -13.195 -17.891 1 98.12 260 PHE B O 1
ATOM 4586 N N . LYS B 1 261 ? 5.684 -13.289 -19.156 1 96.5 261 LYS B N 1
ATOM 4587 C CA . LYS B 1 261 ? 4.988 -12.789 -20.344 1 96.5 261 LYS B CA 1
ATOM 4588 C C . LYS B 1 261 ? 3.85 -13.719 -20.75 1 96.5 261 LYS B C 1
ATOM 4590 O O . LYS B 1 261 ? 2.752 -13.266 -21.062 1 96.5 261 LYS B O 1
ATOM 4595 N N . TRP B 1 262 ? 4.086 -14.945 -20.75 1 95.81 262 TRP B N 1
ATOM 4596 C CA . TRP B 1 262 ? 3.053 -15.922 -21.078 1 95.81 262 TRP B CA 1
ATOM 4597 C C . TRP B 1 262 ? 1.857 -15.789 -20.141 1 95.81 262 TRP B C 1
ATOM 4599 O O . TRP B 1 262 ? 0.708 -15.789 -20.594 1 95.81 262 TRP B O 1
ATOM 4609 N N . TYR B 1 263 ? 2.166 -15.711 -18.922 1 94.62 263 TYR B N 1
ATOM 4610 C CA . TYR B 1 263 ? 1.106 -15.68 -17.906 1 94.62 263 TYR B CA 1
ATOM 4611 C C . TYR B 1 263 ? 0.302 -14.383 -18.016 1 94.62 263 TYR B C 1
ATOM 4613 O O . TYR B 1 263 ? -0.927 -14.406 -17.922 1 94.62 263 TYR B O 1
ATOM 4621 N N . LYS B 1 264 ? 0.99 -13.336 -18.203 1 93.31 264 LYS B N 1
ATOM 4622 C CA . LYS B 1 264 ? 0.315 -12.047 -18.375 1 93.31 264 LYS B CA 1
ATOM 4623 C C . LYS B 1 264 ? -0.65 -12.086 -19.547 1 93.31 264 LYS B C 1
ATOM 4625 O O . LYS B 1 264 ? -1.804 -11.672 -19.422 1 93.31 264 LYS B O 1
ATOM 4630 N N . ASP B 1 265 ? -0.23 -12.625 -20.594 1 91.12 265 ASP B N 1
ATOM 4631 C CA . ASP B 1 265 ? -1.071 -12.734 -21.781 1 91.12 265 ASP B CA 1
ATOM 4632 C C . ASP B 1 265 ? -2.24 -13.688 -21.547 1 91.12 265 ASP B C 1
ATOM 4634 O O . ASP B 1 265 ? -3.357 -13.43 -22 1 91.12 265 ASP B O 1
ATOM 4638 N N . THR B 1 266 ? -1.937 -14.727 -20.922 1 88.94 266 THR B N 1
ATOM 4639 C CA . THR B 1 266 ? -2.957 -15.734 -20.641 1 88.94 266 THR B CA 1
ATOM 4640 C C . THR B 1 266 ? -4.043 -15.164 -19.734 1 88.94 266 THR B C 1
ATOM 4642 O O . THR B 1 266 ? -5.234 -15.32 -20 1 88.94 266 THR B O 1
ATOM 4645 N N . ILE B 1 267 ? -3.582 -14.492 -18.656 1 83.88 267 ILE B N 1
ATOM 4646 C CA . ILE B 1 267 ? -4.523 -13.906 -17.703 1 83.88 267 ILE B CA 1
ATOM 4647 C C . ILE B 1 267 ? -5.312 -12.797 -18.406 1 83.88 267 ILE B C 1
ATOM 4649 O O . ILE B 1 267 ? -6.523 -12.664 -18.188 1 83.88 267 ILE B O 1
ATOM 4653 N N . ALA B 1 268 ? -4.637 -12.008 -19.156 1 80.5 268 ALA B N 1
ATOM 4654 C CA . ALA B 1 268 ? -5.293 -10.922 -19.875 1 80.5 268 ALA B CA 1
ATOM 4655 C C . ALA B 1 268 ? -6.379 -11.461 -20.797 1 80.5 268 ALA B C 1
ATOM 4657 O O . ALA B 1 268 ? -7.418 -10.82 -20.984 1 80.5 268 ALA B O 1
ATOM 4658 N N . SER B 1 269 ? -6.074 -12.523 -21.328 1 77.25 269 SER B N 1
ATOM 4659 C CA . SER B 1 269 ? -7.02 -13.102 -22.281 1 77.25 269 SER B CA 1
ATOM 4660 C C . SER B 1 269 ? -8.242 -13.656 -21.562 1 77.25 269 SER B C 1
ATOM 4662 O O . SER B 1 269 ? -9.273 -13.922 -22.203 1 77.25 269 SER B O 1
ATOM 4664 N N . MET B 1 270 ? -8.062 -13.797 -20.297 1 67.94 270 MET B N 1
ATOM 4665 C CA . MET B 1 270 ? -9.148 -14.406 -19.547 1 67.94 270 MET B CA 1
ATOM 4666 C C . MET B 1 270 ? -9.906 -13.359 -18.734 1 67.94 270 MET B C 1
ATOM 4668 O O . MET B 1 270 ? -10.914 -13.672 -18.094 1 67.94 270 MET B O 1
ATOM 4672 N N . ILE B 1 271 ? -9.266 -12.172 -18.375 1 58.5 271 ILE B N 1
ATOM 4673 C CA . ILE B 1 271 ? -9.664 -11.125 -17.453 1 58.5 271 ILE B CA 1
ATOM 4674 C C . ILE B 1 271 ? -11.109 -10.711 -17.719 1 58.5 271 ILE B C 1
ATOM 4676 O O . ILE B 1 271 ? -11.805 -10.25 -16.812 1 58.5 271 ILE B O 1
ATOM 4680 N N . SER B 1 272 ? -11.445 -10.758 -18.953 1 53.62 272 SER B N 1
ATOM 4681 C CA . SER B 1 272 ? -12.867 -10.414 -18.922 1 53.62 272 SER B CA 1
ATOM 4682 C C . SER B 1 272 ? -13.602 -11.203 -17.844 1 53.62 272 SER B C 1
ATOM 4684 O O . SER B 1 272 ? -14.789 -10.969 -17.609 1 53.62 272 SER B O 1
ATOM 4686 N N . LEU B 1 273 ? -12.883 -12.039 -17.062 1 50.5 273 LEU B N 1
ATOM 4687 C CA . LEU B 1 273 ? -13.633 -12.984 -16.25 1 50.5 273 LEU B CA 1
ATOM 4688 C C . LEU B 1 273 ? -13.664 -12.539 -14.797 1 50.5 273 LEU B C 1
ATOM 4690 O O . LEU B 1 273 ? -12.664 -12.055 -14.266 1 50.5 273 LEU B O 1
ATOM 4694 N N . THR B 1 274 ? -14.688 -12.18 -14.195 1 53.19 274 THR B N 1
ATOM 4695 C CA . THR B 1 274 ? -15.094 -11.836 -12.836 1 53.19 274 THR B CA 1
ATOM 4696 C C . THR B 1 274 ? -14.602 -12.883 -11.844 1 53.19 274 THR B C 1
ATOM 4698 O O . THR B 1 274 ? -14.727 -12.703 -10.633 1 53.19 274 THR B O 1
ATOM 4701 N N . ARG B 1 275 ? -14.141 -14.023 -12.203 1 53.94 275 ARG B N 1
ATOM 4702 C CA . ARG B 1 275 ? -13.711 -15.062 -11.273 1 53.94 275 ARG B CA 1
ATOM 4703 C C . ARG B 1 275 ? -12.375 -15.664 -11.703 1 53.94 275 ARG B C 1
ATOM 4705 O O . ARG B 1 275 ? -11.977 -15.531 -12.867 1 53.94 275 ARG B O 1
ATOM 4712 N N . PHE B 1 276 ? -11.492 -15.93 -10.562 1 58.22 276 PHE B N 1
ATOM 4713 C CA . PHE B 1 276 ? -10.227 -16.562 -10.906 1 58.22 276 PHE B CA 1
ATOM 4714 C C . PHE B 1 276 ? -10.445 -17.719 -11.883 1 58.22 276 PHE B C 1
ATOM 4716 O O . PHE B 1 276 ? -11.32 -18.562 -11.672 1 58.22 276 PHE B O 1
ATOM 4723 N N . PRO B 1 277 ? -9.656 -17.641 -13.055 1 62.69 277 PRO B N 1
ATOM 4724 C CA . PRO B 1 277 ? -10.102 -18.516 -14.148 1 62.69 277 PRO B CA 1
ATOM 4725 C C . PRO B 1 277 ? -9.562 -19.938 -14.031 1 62.69 277 PRO B C 1
ATOM 4727 O O . PRO B 1 277 ? -8.953 -20.453 -14.977 1 62.69 277 PRO B O 1
ATOM 4730 N N . GLU B 1 278 ? -9.602 -20.484 -12.617 1 76.75 278 GLU B N 1
ATOM 4731 C CA . GLU B 1 278 ? -9.078 -21.844 -12.594 1 76.75 278 GLU B CA 1
ATOM 4732 C C . GLU B 1 278 ? -9.836 -22.75 -13.562 1 76.75 278 GLU B C 1
ATOM 4734 O O . GLU B 1 278 ? -9.234 -23.406 -14.414 1 76.75 278 GLU B O 1
ATOM 4739 N N . ASN B 1 279 ? -11.078 -22.609 -13.523 1 80.5 279 ASN B N 1
ATOM 4740 C CA . ASN B 1 279 ? -11.875 -23.5 -14.352 1 80.5 279 ASN B CA 1
ATOM 4741 C C . ASN B 1 279 ? -11.711 -23.188 -15.836 1 80.5 279 ASN B C 1
ATOM 4743 O O . ASN B 1 279 ? -11.469 -24.078 -16.641 1 80.5 279 ASN B O 1
ATOM 4747 N N . PRO B 1 280 ? -11.711 -21.984 -16.141 1 81.62 280 PRO B N 1
ATOM 4748 C CA . PRO B 1 280 ? -11.531 -21.656 -17.562 1 81.62 280 PRO B CA 1
ATOM 4749 C C . PRO B 1 280 ? -10.148 -22.047 -18.078 1 81.62 280 PRO B C 1
ATOM 4751 O O . PRO B 1 280 ? -10.016 -22.531 -19.203 1 81.62 280 PRO B O 1
ATOM 4754 N N . LEU B 1 281 ? -9.18 -21.906 -17.344 1 86.69 281 LEU B N 1
ATOM 4755 C CA . LEU B 1 281 ? -7.832 -22.234 -17.797 1 86.69 281 LEU B CA 1
ATOM 4756 C C . LEU B 1 281 ? -7.633 -23.75 -17.844 1 86.69 281 LEU B C 1
ATOM 4758 O O . LEU B 1 281 ? -6.945 -24.25 -18.734 1 86.69 281 LEU B O 1
ATOM 4762 N N . GLN B 1 282 ? -8.242 -24.391 -16.891 1 89 282 GLN B N 1
ATOM 4763 C CA . GLN B 1 282 ? -8.195 -25.859 -16.922 1 89 282 GLN B CA 1
ATOM 4764 C C . GLN B 1 282 ? -8.859 -26.391 -18.188 1 89 282 GLN B C 1
ATOM 4766 O O . GLN B 1 282 ? -8.328 -27.297 -18.844 1 89 282 GLN B O 1
ATOM 4771 N N . LYS B 1 283 ? -9.977 -25.875 -18.453 1 88.31 283 LYS B N 1
ATOM 4772 C CA . LYS B 1 283 ? -10.68 -26.297 -19.656 1 88.31 283 LYS B CA 1
ATOM 4773 C C . LYS B 1 283 ? -9.852 -26.031 -20.906 1 88.31 283 LYS B C 1
ATOM 4775 O O . LYS B 1 283 ? -9.773 -26.859 -21.812 1 88.31 283 LYS B O 1
ATOM 4780 N N . ARG B 1 284 ? -9.312 -24.922 -20.938 1 88 284 ARG B N 1
ATOM 4781 C CA . ARG B 1 284 ? -8.477 -24.562 -22.078 1 88 284 ARG B CA 1
ATOM 4782 C C . ARG B 1 284 ? -7.297 -25.516 -22.219 1 88 284 ARG B C 1
ATOM 4784 O O . ARG B 1 284 ? -6.969 -25.953 -23.312 1 88 284 ARG B O 1
ATOM 4791 N N . ALA B 1 285 ? -6.668 -25.781 -21.141 1 91.12 285 ALA B N 1
ATOM 4792 C CA . 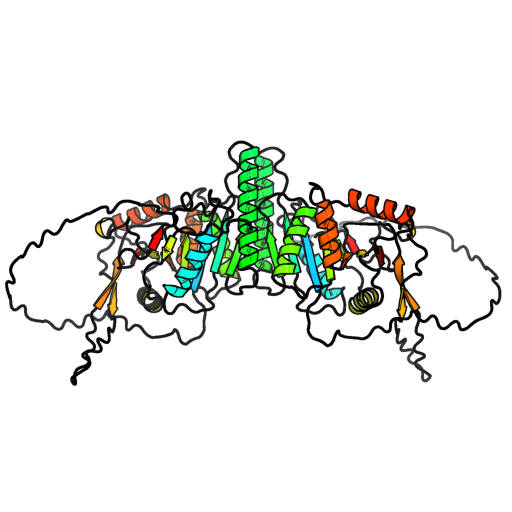ALA B 1 285 ? -5.523 -26.688 -21.141 1 91.12 285 ALA B CA 1
ATOM 4793 C C . ALA B 1 285 ? -5.918 -28.062 -21.656 1 91.12 285 ALA B C 1
ATOM 4795 O O . ALA B 1 285 ? -5.203 -28.656 -22.469 1 91.12 285 ALA B O 1
ATOM 4796 N N . MET B 1 286 ? -7.043 -28.516 -21.266 1 91.19 286 MET B N 1
ATOM 4797 C CA . MET B 1 286 ? -7.539 -29.828 -21.688 1 91.19 286 MET B CA 1
ATOM 4798 C C . MET B 1 286 ? -7.867 -29.828 -23.172 1 91.19 286 MET B C 1
ATOM 4800 O O . MET B 1 286 ? -7.527 -30.766 -23.891 1 91.19 286 MET B O 1
ATOM 4804 N N . ASP B 1 287 ? -8.484 -28.812 -23.562 1 91.69 287 ASP B N 1
ATOM 4805 C CA . ASP B 1 287 ? -8.852 -28.703 -24.969 1 91.69 287 ASP B CA 1
ATOM 4806 C C . ASP B 1 287 ? -7.613 -28.688 -25.859 1 91.69 287 ASP B C 1
ATOM 4808 O O . ASP B 1 287 ? -7.586 -29.344 -26.906 1 91.69 287 ASP B O 1
ATOM 4812 N N . GLU B 1 288 ? -6.664 -27.953 -25.469 1 90.56 288 GLU B N 1
ATOM 4813 C CA . GLU B 1 288 ? -5.41 -27.906 -26.203 1 90.56 288 GLU B CA 1
ATOM 4814 C C . GLU B 1 288 ? -4.746 -29.266 -26.25 1 90.56 288 GLU B C 1
ATOM 4816 O O . GLU B 1 288 ? -4.242 -29.688 -27.297 1 90.56 288 GLU B O 1
ATOM 4821 N N . CYS B 1 289 ? -4.773 -29.891 -25.172 1 90.44 289 CYS B N 1
ATOM 4822 C CA . CYS B 1 289 ? -4.152 -31.219 -25.094 1 90.44 289 CYS B CA 1
ATOM 4823 C C . CYS B 1 289 ? -4.875 -32.188 -26.016 1 90.44 289 CYS B C 1
ATOM 4825 O O . CYS B 1 289 ? -4.234 -32.938 -26.75 1 90.44 289 CYS B O 1
ATOM 4827 N N . ILE B 1 290 ? -6.145 -32.219 -26 1 90.94 290 ILE B N 1
ATOM 4828 C CA . ILE B 1 290 ? -6.961 -33.094 -26.812 1 90.94 290 ILE B CA 1
ATOM 4829 C C . ILE B 1 290 ? -6.68 -32.844 -28.297 1 90.94 290 ILE B C 1
ATOM 4831 O O . ILE B 1 290 ? -6.672 -33.781 -29.109 1 90.94 290 ILE B O 1
ATOM 4835 N N . SER B 1 291 ? -6.336 -31.672 -28.641 1 91.81 291 SER B N 1
ATOM 4836 C CA . SER B 1 291 ? -6.086 -31.297 -30.016 1 91.81 291 SER B CA 1
ATOM 4837 C C . SER B 1 291 ? -4.637 -31.547 -30.422 1 91.81 291 SER B C 1
ATOM 4839 O O . SER B 1 291 ? -4.211 -31.172 -31.516 1 91.81 291 SER B O 1
ATOM 4841 N N . GLY B 1 292 ? -3.85 -32.062 -29.547 1 87.56 292 GLY B N 1
ATOM 4842 C CA . GLY B 1 292 ? -2.471 -32.406 -29.844 1 87.56 292 GLY B CA 1
ATOM 4843 C C . GLY B 1 292 ? -1.494 -31.266 -29.578 1 87.56 292 GLY B C 1
ATOM 4844 O O . GLY B 1 292 ? -0.345 -31.312 -30.016 1 87.56 292 GLY B O 1
ATOM 4845 N N . ARG B 1 293 ? -2.057 -30.281 -28.953 1 89.12 293 ARG B N 1
ATOM 4846 C CA . ARG B 1 293 ? -1.211 -29.156 -28.562 1 89.12 293 ARG B CA 1
ATOM 4847 C C . ARG B 1 293 ? -1.021 -29.109 -27.047 1 89.12 293 ARG B C 1
ATOM 4849 O O . ARG B 1 293 ? -1.687 -29.844 -26.312 1 89.12 293 ARG B O 1
ATOM 4856 N N . SER B 1 294 ? 0.006 -28.391 -26.625 1 89.88 294 SER B N 1
ATOM 4857 C CA . SER B 1 294 ? 0.272 -28.234 -25.203 1 89.88 294 SER B CA 1
ATOM 4858 C C . SER B 1 294 ? 0.412 -26.766 -24.812 1 89.88 294 SER B C 1
ATOM 4860 O O . SER B 1 294 ? 0.998 -25.969 -25.562 1 89.88 294 SER B O 1
ATOM 4862 N N . MET B 1 295 ? -0.1 -26.422 -23.656 1 92.12 295 MET B N 1
ATOM 4863 C CA . MET B 1 295 ? 0.042 -25.062 -23.141 1 92.12 295 MET B CA 1
ATOM 4864 C C . MET B 1 295 ? 1.364 -24.891 -22.391 1 92.12 295 MET B C 1
ATOM 4866 O O . MET B 1 295 ? 1.69 -23.797 -21.938 1 92.12 295 MET B O 1
ATOM 4870 N N . GLY B 1 296 ? 2.135 -25.984 -22.375 1 93.69 296 GLY B N 1
ATOM 4871 C CA . GLY B 1 296 ? 3.42 -25.922 -21.688 1 93.69 296 GLY B CA 1
ATOM 4872 C C . GLY B 1 296 ? 3.301 -26.016 -20.172 1 93.69 296 GLY B C 1
ATOM 4873 O O . GLY B 1 296 ? 4.066 -25.391 -19.453 1 93.69 296 GLY B O 1
ATOM 4874 N N . LEU B 1 297 ? 2.285 -26.766 -19.656 1 94.69 297 LEU B N 1
ATOM 4875 C CA . LEU B 1 297 ? 2.086 -26.969 -18.219 1 94.69 297 LEU B CA 1
ATOM 4876 C C . LEU B 1 297 ? 2.859 -28.188 -17.734 1 94.69 297 LEU B C 1
ATOM 4878 O O . LEU B 1 297 ? 2.867 -29.234 -18.391 1 94.69 297 LEU B O 1
ATOM 4882 N N . TYR B 1 298 ? 3.504 -28.047 -16.625 1 93.38 298 TYR B N 1
ATOM 4883 C CA . TYR B 1 298 ? 4.27 -29.141 -16.031 1 93.38 298 TYR B CA 1
ATOM 4884 C C . TYR B 1 298 ? 4.047 -29.203 -14.523 1 93.38 298 TYR B C 1
ATOM 4886 O O . TYR B 1 298 ? 3.836 -28.172 -13.875 1 93.38 298 TYR B O 1
ATOM 4894 N N . ALA B 1 299 ? 4.121 -30.406 -13.992 1 92.88 299 ALA B N 1
ATOM 4895 C CA . ALA B 1 299 ? 4.137 -30.625 -12.547 1 92.88 299 ALA B CA 1
ATOM 4896 C C . ALA B 1 299 ? 5.562 -30.812 -12.039 1 92.88 299 ALA B C 1
ATOM 4898 O O . ALA B 1 299 ? 6.355 -31.531 -12.656 1 92.88 299 ALA B O 1
ATOM 4899 N N . TYR B 1 300 ? 5.859 -30.047 -11.008 1 92.62 300 TYR B N 1
ATOM 4900 C CA . TYR B 1 300 ? 7.113 -30.344 -10.328 1 92.62 300 TYR B CA 1
ATOM 4901 C C . TYR B 1 300 ? 7.098 -31.75 -9.742 1 92.62 300 TYR B C 1
ATOM 4903 O O . TYR B 1 300 ? 6.164 -32.125 -9.031 1 92.62 300 TYR B O 1
ATOM 4911 N N . ASN B 1 301 ? 8.18 -32.438 -10.086 1 86.31 301 ASN B N 1
ATOM 4912 C CA . ASN B 1 301 ? 8.156 -33.875 -9.781 1 86.31 301 ASN B CA 1
ATOM 4913 C C . ASN B 1 301 ? 8.641 -34.156 -8.359 1 86.31 301 ASN B C 1
ATOM 4915 O O . ASN B 1 301 ? 9.648 -34.844 -8.172 1 86.31 301 ASN B O 1
ATOM 4919 N N . ASP B 1 302 ? 8.016 -33.719 -7.406 1 84.25 302 ASP B N 1
ATOM 4920 C CA . ASP B 1 302 ? 8.141 -34 -5.98 1 84.25 302 ASP B CA 1
ATOM 4921 C C . ASP B 1 302 ? 6.789 -33.938 -5.281 1 84.25 302 ASP B C 1
ATOM 4923 O O . ASP B 1 302 ? 5.906 -33.188 -5.688 1 84.25 302 ASP B O 1
ATOM 4927 N N . ASN B 1 303 ? 6.625 -34.812 -4.438 1 80.19 303 ASN B N 1
ATOM 4928 C CA . ASN B 1 303 ? 5.336 -34.875 -3.758 1 80.19 303 ASN B CA 1
ATOM 4929 C C . ASN B 1 303 ? 5.305 -33.938 -2.541 1 80.19 303 ASN B C 1
ATOM 4931 O O . ASN B 1 303 ? 6.328 -33.75 -1.882 1 80.19 303 ASN B O 1
ATOM 4935 N N . HIS B 1 304 ? 4.23 -33.375 -2.268 1 88.44 304 HIS B N 1
ATOM 4936 C CA . HIS B 1 304 ? 3.928 -32.625 -1.04 1 88.44 304 HIS B CA 1
ATOM 4937 C C . HIS B 1 304 ? 4.879 -31.453 -0.849 1 88.44 304 HIS B C 1
ATOM 4939 O O . HIS B 1 304 ? 5.469 -31.297 0.223 1 88.44 304 HIS B O 1
ATOM 4945 N N . VAL B 1 305 ? 5.004 -30.703 -1.877 1 94.12 305 VAL B N 1
ATOM 4946 C CA . VAL B 1 305 ? 5.918 -29.562 -1.876 1 94.12 305 VAL B CA 1
ATOM 4947 C C . VAL B 1 305 ? 5.285 -28.406 -1.125 1 94.12 305 VAL B C 1
ATOM 4949 O O . VAL B 1 305 ? 5.992 -27.594 -0.515 1 94.12 305 VAL B O 1
ATOM 4952 N N . ILE B 1 306 ? 3.912 -28.328 -1.181 1 95.44 306 ILE B N 1
ATOM 4953 C CA . ILE B 1 306 ? 3.209 -27.25 -0.513 1 95.44 306 ILE B CA 1
ATOM 4954 C C . ILE B 1 306 ? 2.137 -27.812 0.414 1 95.44 306 ILE B C 1
ATOM 4956 O O . ILE B 1 306 ? 1.685 -28.938 0.229 1 95.44 306 ILE B O 1
ATOM 4960 N N . GLU B 1 307 ? 1.772 -27.031 1.396 1 93.81 307 GLU B N 1
ATOM 4961 C CA . GLU B 1 307 ? 0.727 -27.391 2.35 1 93.81 307 GLU B CA 1
ATOM 4962 C C . GLU B 1 307 ? -0.219 -26.219 2.6 1 93.81 307 GLU B C 1
ATOM 4964 O O . GLU B 1 307 ? 0.2 -25.062 2.58 1 93.81 307 GLU B O 1
ATOM 4969 N N . HIS B 1 308 ? -1.419 -26.578 2.775 1 90.81 308 HIS B N 1
ATOM 4970 C CA . HIS B 1 308 ? -2.455 -25.594 3.035 1 90.81 308 HIS B CA 1
ATOM 4971 C C . HIS B 1 308 ? -2.49 -25.203 4.512 1 90.81 308 HIS B C 1
ATOM 4973 O O . HIS B 1 308 ? -2.428 -26.062 5.387 1 90.81 308 HIS B O 1
ATOM 4979 N N . LEU B 1 309 ? -2.555 -23.875 4.711 1 84.62 309 LEU B N 1
ATOM 4980 C CA . LEU B 1 309 ? -2.75 -23.328 6.055 1 84.62 309 LEU B CA 1
ATOM 4981 C C . LEU B 1 309 ? -4.227 -23.062 6.32 1 84.62 309 LEU B C 1
ATOM 4983 O O . LEU B 1 309 ? -4.902 -22.438 5.504 1 84.62 309 LEU B O 1
ATOM 4987 N N . ASP B 1 310 ? -4.898 -23.781 7.105 1 70.38 310 ASP B N 1
ATOM 4988 C CA . ASP B 1 310 ? -6.32 -23.547 7.359 1 70.38 310 ASP B CA 1
ATOM 4989 C C . ASP B 1 310 ? -6.531 -22.281 8.18 1 70.38 310 ASP B C 1
ATOM 4991 O O . ASP B 1 310 ? -6.164 -22.219 9.352 1 70.38 310 ASP B O 1
ATOM 4995 N N . GLY B 1 311 ? -6.691 -21.156 7.629 1 58.94 311 GLY B N 1
ATOM 4996 C CA . GLY B 1 311 ? -6.953 -19.859 8.258 1 58.94 311 GLY B CA 1
ATOM 4997 C C . GLY B 1 311 ? -8.203 -19.859 9.117 1 58.94 311 GLY B C 1
ATOM 4998 O O . GLY B 1 311 ? -8.422 -18.938 9.898 1 58.94 311 GLY B O 1
ATOM 4999 N N . ARG B 1 312 ? -9.203 -20.688 8.805 1 52.47 312 ARG B N 1
ATOM 5000 C CA . ARG B 1 312 ? -10.422 -20.812 9.602 1 52.47 312 ARG B CA 1
ATOM 5001 C C . ARG B 1 312 ? -10.117 -21.453 10.953 1 52.47 312 ARG B C 1
ATOM 5003 O O . ARG B 1 312 ? -10.852 -21.234 11.922 1 52.47 312 ARG B O 1
ATOM 5010 N N . LYS B 1 313 ? -9.203 -22.219 11.07 1 46.28 313 LYS B N 1
ATOM 5011 C CA . LYS B 1 313 ? -8.93 -22.953 12.305 1 46.28 313 LYS B CA 1
ATOM 5012 C C . LYS B 1 313 ? -7.875 -22.234 13.148 1 46.28 313 LYS B C 1
ATOM 5014 O O . LYS B 1 313 ? -7.68 -22.562 14.32 1 46.28 313 LYS B O 1
ATOM 5019 N N . THR B 1 314 ? -7.098 -21.484 12.648 1 40.5 314 THR B N 1
ATOM 5020 C CA . THR B 1 314 ? -6.02 -20.938 13.453 1 40.5 314 THR B CA 1
ATOM 5021 C C . THR B 1 314 ? -6.5 -19.703 14.227 1 40.5 314 THR B C 1
ATOM 5023 O O . THR B 1 314 ? -6.508 -18.594 13.688 1 40.5 314 THR B O 1
ATOM 5026 N N . SER B 1 315 ? -7.535 -19.609 14.766 1 36.03 315 SER B N 1
ATOM 5027 C CA . SER B 1 315 ? -7.852 -18.594 15.766 1 36.03 315 SER B CA 1
ATOM 5028 C C . SER B 1 315 ? -6.707 -18.422 16.766 1 36.03 315 SER B C 1
ATOM 5030 O O . SER B 1 315 ? -6.418 -19.344 17.547 1 36.03 315 SER B O 1
ATOM 5032 N N . PHE B 1 316 ? -5.633 -17.812 16.391 1 33.56 316 PHE B N 1
ATOM 5033 C CA . PHE B 1 316 ? -4.73 -17.531 17.5 1 33.56 316 PHE B CA 1
ATOM 5034 C C . PHE B 1 316 ? -5.391 -16.594 18.5 1 33.56 316 PHE B C 1
ATOM 5036 O O . PHE B 1 316 ? -4.727 -16.062 19.391 1 33.56 316 PHE B O 1
ATOM 5043 N N . GLY B 1 317 ? -6.633 -16.156 18.562 1 25.5 317 GLY B N 1
ATOM 5044 C CA . GLY B 1 317 ? -6.945 -15.57 19.859 1 25.5 317 GLY B CA 1
ATOM 5045 C C . GLY B 1 317 ? -6.547 -16.453 21.031 1 25.5 317 GLY B C 1
ATOM 5046 O O . GLY B 1 317 ? -6.48 -17.672 20.906 1 25.5 317 GLY B O 1
#

Solvent-accessible surface area (backbone atoms only — not comparable to full-atom values): 36014 Å² total; per-residue (Å²): 138,87,88,84,86,86,86,85,85,76,90,76,88,84,83,86,72,90,65,88,67,85,74,80,76,82,81,76,83,73,80,76,77,80,81,73,80,73,77,68,81,64,53,46,73,66,62,73,72,79,75,79,79,74,70,34,47,36,34,38,32,43,40,60,79,55,81,37,44,41,62,55,60,50,50,52,46,27,56,50,20,47,73,70,19,38,40,80,54,64,90,72,42,40,35,36,39,36,33,41,39,64,77,94,62,80,54,69,66,58,46,49,52,52,27,47,28,43,24,46,23,52,50,49,47,45,70,73,32,63,84,40,90,36,44,44,78,43,67,41,66,32,62,42,43,60,45,44,50,48,51,53,52,49,52,47,40,51,70,78,40,65,64,46,50,31,31,36,44,32,39,35,42,44,27,49,74,38,78,39,60,42,48,52,50,52,49,50,38,68,74,33,79,61,52,37,33,35,37,53,24,29,79,88,48,47,76,87,73,54,44,74,29,75,86,62,69,55,44,38,34,36,43,72,46,74,56,79,65,83,66,91,69,76,72,60,62,50,64,47,68,40,56,43,30,35,42,23,29,62,58,71,79,55,42,29,40,31,33,34,67,60,47,51,52,53,48,60,73,48,49,90,41,82,49,55,52,46,64,60,48,24,51,49,28,42,53,34,32,76,71,75,39,76,78,21,30,26,35,43,59,54,79,46,29,30,44,78,53,64,51,83,72,51,63,82,117,130,91,72,90,84,87,82,76,82,76,81,79,81,82,79,81,75,83,74,82,94,82,83,77,72,81,71,80,78,84,80,81,79,81,82,76,82,76,80,68,84,60,54,42,75,64,61,71,74,78,76,80,79,72,69,34,47,37,34,39,33,44,41,61,78,55,82,38,44,41,61,57,59,50,50,50,47,26,57,48,20,46,72,69,18,40,41,81,55,64,90,73,41,40,34,36,38,37,32,40,39,64,77,95,64,78,53,68,66,58,46,49,51,51,26,47,28,44,25,48,23,51,50,48,47,45,70,73,33,63,85,41,90,36,45,42,78,43,67,40,65,33,61,41,42,62,44,43,49,51,50,52,50,49,53,48,40,50,70,76,41,68,63,46,48,31,31,37,41,32,39,35,42,45,28,47,73,37,78,40,60,42,48,51,50,51,50,49,37,68,73,33,79,60,51,37,34,34,38,52,24,29,80,89,48,46,74,87,73,54,42,72,28,75,85,58,69,55,45,35,32,34,43,73,47,73,57,79,65,82,65,92,70,76,74,60,62,51,65,46,69,40,54,43,30,36,40,24,31,61,58,69,80,56,42,28,40,28,33,35,67,61,47,51,52,53,47,60,72,47,49,89,38,80,49,54,52,46,64,60,48,24,51,49,28,42,52,34,29,76,71,75,38,76,78,22,30,23,35,45,60,52,78,46,30,30,46,78,53,64,51,83,71,50,64,79,121

Secondary structure (DSSP, 8-state):
----------------------------------------TT-B----S-TT----EEEEEEE---TTTT--HHHHHHHHHHHHHEET--TT--EEEEEPPPP--S-HHHHHHHHHHHHHHHHHHHHHHTT-TTEEEEE-SS--HHHHHHHHHHHHHHHH-TT--EEEEEETTEEE-S-EEHHHHHHHHHH-TT--EEEPP-TTS-GGGS-B-SS---EEEEEEE----SSSS----EEEEEEEEEEES---SSSEEEEHHHHHHHHHTTTT-SS-THHHHHHHHHHHHHTT----EEEESSS--EEE--TTT----/----------------------------------------TT-B----S-TT----EEEEEEE---TTTT--HHHHHHHHHHHHHEET--TT--EEEEEPPPP--S-HHHHHHHHHHHHHHHHHHHHHHTT-TTEEEEE-SS--HHHHHHHHHHHHHHHH-TT--EEEEEETTEEE-S-EEHHHHHHHHHH-TT--EEEPP-TTS-GGGS-B-SS---EEEEEEE-----SSS----EEEEEEEEEEES---SSSEEEEHHHHHHHHHHHTT-SS-THHHHHHHHHHHHHTT----EEEESSS--EEE--TTT----

Foldseek 3Di:
DDDPDDDDDDDDDDDPCPPPPPPPPPDDPDDPDDPPPPPPVQAQDLDAQPPPPAQQEAEEEEEEQDPLFLDLVLQVQQVVLCVVAEPNHDPLHAYEYEYAYDDPDDDPVVNVVSVVRSVSNLVVVCVVPVPPNRYHYHYDDHHQEPLRRVLVVLVVCCVPPVSHFKYKYAYSFKHFDHHDHPSQVVSLCVVDVLAFKEAEAAPVCDPVNFAAFAPDDQNWYFDQPQPPPPDDDDSPSPRDTHRFKGHGLADDSHIMMGGSVLVSVVSVVCSVDSYDCNPVSSVVSVVQRVVNHGSNYIYGPDYRRMDGHDSVPPNPD/DDDDDPPPPPPPPDDPPPDDDDPPPPPDPDDDDDDPPPPPVLAQDLDAAPPPPAQQEAEEEEEEQDPLFLDLVLQVQQVVLCVVAEPNHDPLHAYEYEYAYDDPDDDPVVSVVSVVRSVSNLVVVCVVPVPPNRYHYHYDPHHQEPLRRVLVVLVVCCVPPVSHFKYKYAYSFKHFDHHDHPSQVVSLCVVDVLAFKEAEAAPVCDPVNFAAFAPDDQRWYFDQPQPPPPDDDDSPSPRDTDRFKGHGLADDSHIMMGGSVLVSVVSVVVSVDSYDVNVVSSVVSVVQRVVNHGSNYIYGPDYRRMDGHDSVPPNPD

Sequence (634 aa):
MRSLGLRLLAVGVVASICHLSLYFSFASGGESSSNSSNSNPGAVEVKGKDPNGIIDTAIIITSSWIPSHPSTLMVEMVVHSIDLMITSLHPSTPIFITIDQFRLDGDIEQIQNRSNSLDQHVLNLYNIYLINPRVHILPFMAHSHVGGSVAKAMDIIERHFPSTKYLYYLQHDYYFVKEVDHTALIHAMETHDSINYVFFRNEKRPLNRIKPCGEETSIEYLDNVHSNDNDNQTATTSISTKRLLLPTATYTDNNHLVRFKWYKDTIASMISLTRFPENPLQKRAMDECISGRSMGLYAYNDNHVIEHLDGRKTSFGMRSLGLRLLAVGVVASICHLSLYFSFASGGESSSNSSNSNPGAVEVKGKDPNGIIDTAIIITSSWIPSHPSTLMVEMVVHSIDLMITSLHPSTPIFITIDQFRLDGDIEQIQNRSNSLDQHVLNLYNIYLINPRVHILPFMAHSHVGGSVAKAMDIIERHFPSTKYLYYLQHDYYFVKEVDHTALIHAMETHDSINYVFFRNEKRPLNRIKPCGEETSIEYLDNVHSNDNDNQTATTSISTKRLLLPTATYTDNNHLVRFKWYKDTIASMISLTRFPENPLQKRAMDECISGRSMGLYAYNDNHVIEHLDGRKTSFG

Organism: NCBI:txid267567

Nearest PDB structures (foldseek):
  1uqt-assembly1_B  TM=4.931E-01  e=2.155E-02  Escherichia coli
  2wtx-assembly1_C  TM=5.024E-01  e=2.758E-02  Escherichia coli K-12
  1gz5-assembly1_D  TM=5.065E-01  e=2.933E-02  Escherichia coli str. K-12 substr. W3110
  7zhw-assembly1_A  TM=4.047E-01  e=1.287E-01  Leishmania donovani
  7zhv-assembly1_B  TM=3.889E-01  e=2.107E-01  Leishmania donovani